Protein AF-A0A3E0Q6S5-F1 (afdb_monomer_lite)

pLDDT: mean 83.07, std 17.14, range [36.31, 98.12]

Radius of gyration: 43.9 Å; chains: 1; bounding box: 78×70×141 Å

Sequence (386 aa):
MRSSSQRLSLLLIVQWGSLAASDLSAQVVVTGRGYRYPYRVHWGVYDPYYAVTSRVYAQAELIRAQGDAAVDFAYARNLNAEAYSRELDNWVKEVRARWEREATGELGQMELNRIRQIRRLEFLNDRKWQNSRTWNRLKNHPELSDASIETGDALNFLLDRLGASALPYEFDPATSRFSTDVIAQLQLDDETLSHVTLEQGSYAFPANQEMQGEEVLWPYLLRWDEFEPERRKYEAARKAVVDESEASGQASVESIQQLQESLDELTNRFHRSRRVQDWLREHLRFSQYRANDRFLWNLNREIAQLEKTGDIRPFQGRGGYNPTTDGDHVLSLLCFMNRNGIKFAPPQPGSEFAYHRLFTQMRAIYLTVADYDESIQPEDLTELVE

Foldseek 3Di:
DDDDDDDDDDDPPPPPPPPPPDDPPPPPPPPPPPPPDPPDPDPPDPPVVVVVVVVVVVVVVVVVVVVVVVVVVVVVVVVVVVVVVVVVVVVVVVVVVVVVVVVVVVVVVVVVVLVVVLVVLVVLLVQLVVLLVLLCCCQPPVVVCLVCLLQQVLVQSLLVQCLVLDLPPCPPPVRHPDDPVLQVLQFDDLVLQQFFWKDDAHDIDGSNDKFDDLDLPQQDVCPDPQNVVLVVQLVVLLVQQVVCCVVPVFGDPVSLVSNLVSLVVSLVSLVPDPVNVVCCVVVVCVVSVVLNNLLSVSSNVVSVVCVVPRDCPLSPDRSMRDCVQQVRGLSSVSSNCSNSVMGTGNTDPPSSVSSVSSSVSSSVVCVVRVVVRVSSVSDPCVVVSD

Structure (mmCIF, N/CA/C/O backbone):
data_AF-A0A3E0Q6S5-F1
#
_entry.id   AF-A0A3E0Q6S5-F1
#
loop_
_atom_site.group_PDB
_atom_site.id
_atom_site.type_symbol
_atom_site.label_atom_id
_atom_site.label_alt_id
_atom_site.label_comp_id
_atom_site.label_asym_id
_atom_site.label_entity_id
_atom_site.label_seq_id
_atom_site.pdbx_PDB_ins_code
_atom_site.Cartn_x
_atom_site.Cartn_y
_atom_site.Cartn_z
_atom_site.occupancy
_atom_site.B_iso_or_equiv
_atom_site.auth_seq_id
_atom_site.auth_comp_id
_atom_site.auth_asym_id
_atom_site.auth_atom_id
_atom_site.pdbx_PDB_model_num
ATOM 1 N N . MET A 1 1 ? 6.927 47.839 -9.483 1.00 42.91 1 MET A N 1
ATOM 2 C CA . MET A 1 1 ? 8.235 47.461 -10.061 1.00 42.91 1 MET A CA 1
ATOM 3 C C . MET A 1 1 ? 8.080 46.103 -10.717 1.00 42.91 1 MET A C 1
ATOM 5 O O . MET A 1 1 ? 7.653 45.163 -10.066 1.00 42.91 1 MET A O 1
ATOM 9 N N . ARG A 1 2 ? 8.281 46.069 -12.036 1.00 38.75 2 ARG A N 1
ATOM 10 C CA . ARG A 1 2 ? 8.116 44.903 -12.910 1.00 38.75 2 ARG A CA 1
ATOM 11 C C . ARG A 1 2 ? 9.372 44.032 -12.803 1.00 38.75 2 ARG A C 1
ATOM 13 O O . ARG A 1 2 ? 10.459 44.567 -12.981 1.00 38.75 2 ARG A O 1
ATOM 20 N N . SER A 1 3 ? 9.227 42.732 -12.549 1.00 37.59 3 SER A N 1
ATOM 21 C CA . SER A 1 3 ? 10.307 41.753 -12.718 1.00 37.59 3 SER A CA 1
ATOM 22 C C . SER A 1 3 ? 9.870 40.740 -13.768 1.00 37.59 3 SER A C 1
ATOM 24 O O . SER A 1 3 ? 8.958 39.940 -13.571 1.00 37.59 3 SER A O 1
ATOM 26 N N . SER A 1 4 ? 10.464 40.902 -14.942 1.00 36.31 4 SER A N 1
ATOM 27 C CA . SER A 1 4 ? 10.264 40.140 -16.161 1.00 36.31 4 SER A CA 1
ATOM 28 C C . SER A 1 4 ? 11.063 38.839 -16.113 1.00 36.31 4 SER A C 1
ATOM 30 O O . SER A 1 4 ? 12.291 38.859 -16.147 1.00 36.31 4 SER A O 1
ATOM 32 N N . SER A 1 5 ? 10.352 37.715 -16.099 1.00 41.22 5 SER A N 1
ATOM 33 C CA . SER A 1 5 ? 10.882 36.375 -16.357 1.00 41.22 5 SER A CA 1
ATOM 34 C C . SER A 1 5 ? 11.357 36.277 -17.815 1.00 41.22 5 SER A C 1
ATOM 36 O O . SER A 1 5 ? 10.542 36.132 -18.730 1.00 41.22 5 SER A O 1
ATOM 38 N N . GLN A 1 6 ? 12.670 36.340 -18.039 1.00 46.28 6 GLN A N 1
ATOM 39 C CA . GLN A 1 6 ? 13.285 36.013 -19.324 1.00 46.28 6 GLN A CA 1
ATOM 40 C C . GLN A 1 6 ? 13.301 34.491 -19.515 1.00 46.28 6 GLN A C 1
ATOM 42 O O . GLN A 1 6 ? 14.039 33.765 -18.853 1.00 46.28 6 GLN A O 1
ATOM 47 N N . ARG A 1 7 ? 12.459 34.011 -20.434 1.00 40.00 7 ARG A N 1
ATOM 48 C CA . ARG A 1 7 ? 12.493 32.643 -20.958 1.00 40.00 7 ARG A CA 1
ATOM 49 C C . ARG A 1 7 ? 13.606 32.552 -22.004 1.00 40.00 7 ARG A C 1
ATOM 51 O O . ARG A 1 7 ? 13.490 33.136 -23.080 1.00 40.00 7 ARG A O 1
ATOM 58 N N . LEU A 1 8 ? 14.667 31.814 -21.686 1.00 40.78 8 LEU A N 1
ATOM 59 C CA . LEU A 1 8 ? 15.686 31.394 -22.647 1.00 40.78 8 LEU A CA 1
ATOM 60 C C . LEU A 1 8 ? 15.045 30.430 -23.651 1.00 40.78 8 LEU A C 1
ATOM 62 O O . LEU A 1 8 ? 14.758 29.276 -23.345 1.00 40.78 8 LEU A O 1
ATOM 66 N N . SER A 1 9 ? 14.773 30.952 -24.843 1.00 39.06 9 SER A N 1
ATOM 67 C CA . SER A 1 9 ? 14.315 30.184 -25.996 1.00 39.06 9 SER A CA 1
ATOM 68 C C . SER A 1 9 ? 15.538 29.545 -26.651 1.00 39.06 9 SER A C 1
ATOM 70 O O . SER A 1 9 ? 16.376 30.240 -27.222 1.00 39.06 9 SER A O 1
ATOM 72 N N . LEU A 1 10 ? 15.658 28.224 -26.524 1.00 38.88 10 LEU A N 1
ATOM 73 C CA . LEU A 1 10 ? 16.647 27.410 -27.225 1.00 38.88 10 LEU A CA 1
ATOM 74 C C . LEU A 1 10 ? 16.288 27.386 -28.717 1.00 38.88 10 LEU A C 1
ATOM 76 O O . LEU A 1 10 ? 15.367 26.698 -29.151 1.00 38.88 10 LEU A O 1
ATOM 80 N N . LEU A 1 11 ? 17.001 28.209 -29.483 1.00 38.47 11 LEU A N 1
ATOM 81 C CA . LEU A 1 11 ? 16.945 28.282 -30.938 1.00 38.47 11 LEU A CA 1
ATOM 82 C C . LEU A 1 11 ? 17.673 27.059 -31.510 1.00 38.47 11 LEU A C 1
ATOM 84 O O . LEU A 1 11 ? 18.899 27.014 -31.583 1.00 38.47 11 LEU A O 1
ATOM 88 N N . LEU A 1 12 ? 16.896 26.045 -31.881 1.00 37.88 12 LEU A N 1
ATOM 89 C CA . LEU A 1 12 ? 17.355 24.876 -32.620 1.00 37.88 12 LEU A CA 1
ATOM 90 C C . LEU A 1 12 ? 17.516 25.298 -34.088 1.00 37.88 12 LEU A C 1
ATOM 92 O O . LEU A 1 12 ? 16.555 25.343 -34.854 1.00 37.88 12 LEU A O 1
ATOM 96 N N . ILE A 1 13 ? 18.737 25.686 -34.461 1.00 41.78 13 ILE A N 1
ATOM 97 C CA . ILE A 1 13 ? 19.116 25.922 -35.855 1.00 41.78 13 ILE A CA 1
ATOM 98 C C . ILE A 1 13 ? 19.178 24.549 -36.530 1.00 41.78 13 ILE A C 1
ATOM 100 O O . ILE A 1 13 ? 20.175 23.837 -36.455 1.00 41.78 13 ILE A O 1
ATOM 104 N N . VAL A 1 14 ? 18.073 24.160 -37.166 1.00 42.97 14 VAL A N 1
ATOM 105 C CA . VAL A 1 14 ? 18.044 23.052 -38.121 1.00 42.97 14 VAL A CA 1
ATOM 106 C C . VAL A 1 14 ? 18.715 23.565 -39.388 1.00 42.97 14 VAL A C 1
ATOM 108 O O . VAL A 1 14 ? 18.117 24.278 -40.192 1.00 42.97 14 VAL A O 1
ATOM 111 N N . GLN A 1 15 ? 19.998 23.254 -39.525 1.00 39.62 15 GLN A N 1
ATOM 112 C CA . GLN A 1 15 ? 20.776 23.539 -40.718 1.00 39.62 15 GLN A CA 1
ATOM 113 C C . GLN A 1 15 ? 20.300 22.584 -41.821 1.00 39.62 15 GLN A C 1
ATOM 115 O O . GLN A 1 15 ? 20.662 21.410 -41.855 1.00 39.62 15 GLN A O 1
ATOM 120 N N . TRP A 1 16 ? 19.417 23.083 -42.688 1.00 41.28 16 TRP A N 1
ATOM 121 C CA . TRP A 1 16 ? 19.019 22.405 -43.915 1.00 41.28 16 TRP A CA 1
ATOM 122 C C . TRP A 1 16 ? 20.249 22.313 -44.814 1.00 41.28 16 TRP A C 1
ATOM 124 O O . TRP A 1 16 ? 20.640 23.283 -45.462 1.00 41.28 16 TRP A O 1
ATOM 134 N N . GLY A 1 17 ? 20.886 21.143 -44.808 1.00 41.56 17 GLY A N 1
ATOM 135 C CA . GLY A 1 17 ? 21.873 20.771 -45.805 1.00 41.56 17 GLY A CA 1
ATOM 136 C C . GLY A 1 17 ? 21.197 20.792 -47.165 1.00 41.56 17 GLY A C 1
ATOM 137 O O . GLY A 1 17 ? 20.373 19.936 -47.481 1.00 41.56 17 GLY A O 1
ATOM 138 N N . SER A 1 18 ? 21.532 21.808 -47.952 1.00 44.00 18 SER A N 1
ATOM 139 C CA . SER A 1 18 ? 21.267 21.870 -49.378 1.00 44.00 18 SER A CA 1
ATOM 140 C C . SER A 1 18 ? 21.830 20.610 -50.019 1.00 44.00 18 SER A C 1
ATOM 142 O O . SER A 1 18 ? 23.047 20.459 -50.139 1.00 44.00 18 SER A O 1
ATOM 144 N N . LEU A 1 19 ? 20.929 19.714 -50.415 1.00 44.50 19 LEU A N 1
ATOM 145 C CA . LEU A 1 19 ? 21.166 18.672 -51.398 1.00 44.50 19 LEU A CA 1
ATOM 146 C C . LEU A 1 19 ? 21.726 19.349 -52.651 1.00 44.50 19 LEU A C 1
ATOM 148 O O . LEU A 1 19 ? 20.987 19.960 -53.421 1.00 44.50 19 LEU A O 1
ATOM 152 N N . ALA A 1 20 ? 23.048 19.285 -52.809 1.00 44.84 20 ALA A N 1
ATOM 153 C CA . ALA A 1 20 ? 23.717 19.594 -54.057 1.00 44.84 20 ALA A CA 1
ATOM 154 C C . ALA A 1 20 ? 23.231 18.568 -55.082 1.00 44.84 20 ALA A C 1
ATOM 156 O O . ALA A 1 20 ? 23.692 17.427 -55.137 1.00 44.84 20 ALA A O 1
ATOM 157 N N . ALA A 1 21 ? 22.215 18.981 -55.831 1.00 43.56 21 ALA A N 1
ATOM 158 C CA . ALA A 1 21 ? 21.774 18.325 -57.034 1.00 43.56 21 ALA A CA 1
ATOM 159 C C . ALA A 1 21 ? 22.972 18.229 -57.985 1.00 43.56 21 ALA A C 1
ATOM 161 O O . ALA A 1 21 ? 23.545 19.237 -58.387 1.00 43.56 21 ALA A O 1
ATOM 162 N N . SER A 1 22 ? 23.368 16.987 -58.254 1.00 52.28 22 SER A N 1
ATOM 163 C CA . SER A 1 22 ? 23.694 16.490 -59.589 1.00 52.28 22 SER A CA 1
ATOM 164 C C . SER A 1 22 ? 24.249 17.528 -60.568 1.00 52.28 22 SER A C 1
ATOM 166 O O . SER A 1 22 ? 23.509 18.053 -61.390 1.00 52.28 22 SER A O 1
ATOM 168 N N . ASP A 1 23 ? 25.558 17.739 -60.534 1.00 48.75 23 ASP A N 1
ATOM 169 C CA . ASP A 1 23 ? 26.299 18.217 -61.703 1.00 48.75 23 ASP A CA 1
ATOM 170 C C . ASP A 1 23 ? 27.683 17.558 -61.724 1.00 48.75 23 ASP A C 1
ATOM 172 O O . ASP A 1 23 ? 28.737 18.181 -61.796 1.00 48.75 23 ASP A O 1
ATOM 176 N N . LEU A 1 24 ? 27.683 16.223 -61.670 1.00 47.09 24 LEU A N 1
ATOM 177 C CA . LEU A 1 24 ? 28.746 15.470 -62.322 1.00 47.09 24 LEU A CA 1
ATOM 178 C C . LEU A 1 24 ? 28.344 15.350 -63.785 1.00 47.09 24 LEU A C 1
ATOM 180 O O . LEU A 1 24 ? 27.835 14.328 -64.245 1.00 47.09 24 LEU A O 1
ATOM 184 N N . SER A 1 25 ? 28.592 16.439 -64.510 1.00 48.09 25 SER A N 1
ATOM 185 C CA . SER A 1 25 ? 28.864 16.402 -65.934 1.00 48.09 25 SER A CA 1
ATOM 186 C C . SER A 1 25 ? 30.039 15.447 -66.141 1.00 48.09 25 SER A C 1
ATOM 188 O O . SER A 1 25 ? 31.202 15.853 -66.197 1.00 48.09 25 SER A O 1
ATOM 190 N N . ALA A 1 26 ? 29.745 14.151 -66.220 1.00 45.78 26 ALA A N 1
ATOM 191 C CA . ALA A 1 26 ? 30.606 13.216 -66.902 1.00 45.78 26 ALA A CA 1
ATOM 192 C C . ALA A 1 26 ? 30.655 13.719 -68.345 1.00 45.78 26 ALA A C 1
ATOM 194 O O . ALA A 1 26 ? 29.805 13.393 -69.173 1.00 45.78 26 ALA A O 1
ATOM 195 N N . GLN A 1 27 ? 31.636 14.579 -68.630 1.00 46.56 27 GLN A N 1
ATOM 196 C CA . GLN A 1 27 ? 32.188 14.707 -69.961 1.00 46.56 27 GLN A CA 1
ATOM 197 C C . GLN A 1 27 ? 32.680 13.310 -70.320 1.00 46.56 27 GLN A C 1
ATOM 199 O O . GLN A 1 27 ? 33.842 12.957 -70.123 1.00 46.56 27 GLN A O 1
ATOM 204 N N . VAL A 1 28 ? 31.768 12.486 -70.833 1.00 44.56 28 VAL A N 1
ATOM 205 C CA . VAL A 1 28 ? 32.128 11.377 -71.691 1.00 44.56 28 VAL A CA 1
ATOM 206 C C . VAL A 1 28 ? 32.700 12.061 -72.920 1.00 44.56 28 VAL A C 1
ATOM 208 O O . VAL A 1 28 ? 32.007 12.350 -73.894 1.00 44.56 28 VAL A O 1
ATOM 211 N N . VAL A 1 29 ? 33.988 12.386 -72.844 1.00 46.16 29 VAL A N 1
ATOM 212 C CA . VAL A 1 29 ? 34.806 12.610 -74.018 1.00 46.16 29 VAL A CA 1
ATOM 213 C C . VAL A 1 29 ? 34.870 11.245 -74.693 1.00 46.16 29 VAL A C 1
ATOM 215 O O . VAL A 1 29 ? 35.836 10.496 -74.560 1.00 46.16 29 VAL A O 1
ATOM 218 N N . VAL A 1 30 ? 33.808 10.907 -75.427 1.00 47.94 30 VAL A N 1
ATOM 219 C CA . VAL A 1 30 ? 33.926 10.023 -76.572 1.00 47.94 30 VAL A CA 1
ATOM 220 C C . VAL A 1 30 ? 34.827 10.802 -77.519 1.00 47.94 30 VAL A C 1
ATOM 222 O O . VAL A 1 30 ? 34.366 11.553 -78.377 1.00 47.94 30 VAL A O 1
ATOM 225 N N . THR A 1 31 ? 36.143 10.671 -77.342 1.00 46.16 31 THR A N 1
ATOM 226 C CA . THR A 1 31 ? 37.057 10.874 -78.455 1.00 46.16 31 THR A CA 1
ATOM 227 C C . THR A 1 31 ? 36.723 9.755 -79.426 1.00 46.16 31 THR A C 1
ATOM 229 O O . THR A 1 31 ? 37.322 8.683 -79.436 1.00 46.16 31 THR A O 1
ATOM 232 N N . GLY A 1 32 ? 35.688 9.995 -80.231 1.00 45.25 32 GLY A N 1
ATOM 233 C CA . GLY A 1 32 ? 35.483 9.291 -81.470 1.00 45.25 32 GLY A CA 1
ATOM 234 C C . GLY A 1 32 ? 36.734 9.558 -82.281 1.00 45.25 32 GLY A C 1
ATOM 235 O O . GLY A 1 32 ? 36.830 10.567 -82.979 1.00 45.25 32 GLY A O 1
ATOM 236 N N . ARG A 1 33 ? 37.730 8.675 -82.156 1.00 45.62 33 ARG A N 1
ATOM 237 C CA . ARG A 1 33 ? 38.718 8.484 -83.204 1.00 45.62 33 ARG A CA 1
ATOM 238 C C . ARG A 1 33 ? 37.893 8.118 -84.421 1.00 45.62 33 ARG A C 1
ATOM 240 O O . ARG A 1 33 ? 37.465 6.978 -84.575 1.00 45.62 33 ARG A O 1
ATOM 247 N N . GLY A 1 34 ? 37.600 9.130 -85.231 1.00 46.81 34 GLY A N 1
ATOM 248 C CA . GLY A 1 34 ? 37.058 8.955 -86.557 1.00 46.81 34 GLY A CA 1
ATOM 249 C C . GLY A 1 34 ? 38.037 8.072 -87.304 1.00 46.81 34 GLY A C 1
ATOM 250 O O . GLY A 1 34 ? 39.054 8.549 -87.806 1.00 46.81 34 GLY A O 1
ATOM 251 N N . TYR A 1 35 ? 37.740 6.777 -87.346 1.00 44.41 35 TYR A N 1
ATOM 252 C CA . TYR A 1 35 ? 38.311 5.884 -88.328 1.00 44.41 35 TYR A CA 1
ATOM 253 C C . TYR A 1 35 ? 37.809 6.392 -89.677 1.00 44.41 35 TYR A C 1
ATOM 255 O O . TYR A 1 35 ? 36.726 6.050 -90.148 1.00 44.41 35 TYR A O 1
ATOM 263 N N . ARG A 1 36 ? 38.584 7.303 -90.272 1.00 44.06 36 ARG A N 1
ATOM 264 C CA . ARG A 1 36 ? 38.512 7.592 -91.697 1.00 44.06 36 ARG A CA 1
ATOM 265 C C . ARG A 1 36 ? 38.810 6.276 -92.399 1.00 44.06 36 ARG A C 1
ATOM 267 O O . ARG A 1 36 ? 39.965 5.876 -92.492 1.00 44.06 36 ARG A O 1
ATOM 274 N N . TYR A 1 37 ? 37.763 5.612 -92.870 1.00 47.12 37 TYR A N 1
ATOM 275 C CA . TYR A 1 37 ? 37.894 4.564 -93.867 1.00 47.12 37 TYR A CA 1
ATOM 276 C C . TYR A 1 37 ? 38.635 5.157 -95.072 1.00 47.12 37 TYR A C 1
ATOM 278 O O . TYR A 1 37 ? 38.152 6.141 -95.644 1.00 47.12 37 TYR A O 1
ATOM 286 N N . PRO A 1 38 ? 39.800 4.622 -95.474 1.00 48.97 38 PRO A N 1
ATOM 287 C CA . PRO A 1 38 ? 40.385 5.004 -96.742 1.00 48.97 38 PRO A CA 1
ATOM 288 C C . PRO A 1 38 ? 39.475 4.487 -97.859 1.00 48.97 38 PRO A C 1
ATOM 290 O O . PRO A 1 38 ? 39.403 3.298 -98.163 1.00 48.97 38 PRO A O 1
ATOM 293 N N . TYR A 1 39 ? 38.752 5.422 -98.466 1.00 55.03 39 TYR A N 1
ATOM 294 C CA . TYR A 1 39 ? 38.027 5.220 -99.707 1.00 55.03 39 TYR A CA 1
ATOM 295 C C . TYR A 1 39 ? 39.054 5.115 -100.836 1.00 55.03 39 TYR A C 1
ATOM 297 O O . TYR A 1 39 ? 39.559 6.126 -101.320 1.00 55.03 39 TYR A O 1
ATOM 305 N N . ARG A 1 40 ? 39.403 3.876 -101.191 1.00 47.47 40 ARG A N 1
ATOM 306 C CA . ARG A 1 40 ? 39.748 3.388 -102.538 1.00 47.47 40 ARG A CA 1
ATOM 307 C C . ARG A 1 40 ? 40.184 1.933 -102.397 1.00 47.47 40 ARG A C 1
ATOM 309 O O . ARG A 1 40 ? 41.355 1.638 -102.181 1.00 47.47 40 ARG A O 1
ATOM 316 N N . VAL A 1 41 ? 39.231 1.018 -102.557 1.00 48.69 41 VAL A N 1
ATOM 317 C CA . VAL A 1 41 ? 39.551 -0.366 -102.917 1.00 48.69 41 VAL A CA 1
ATOM 318 C C . VAL A 1 41 ? 40.055 -0.317 -104.358 1.00 48.69 41 VAL A C 1
ATOM 320 O O . VAL A 1 41 ? 39.281 -0.360 -105.313 1.00 48.69 41 VAL A O 1
ATOM 323 N N . HIS A 1 42 ? 41.360 -0.119 -104.529 1.00 45.72 42 HIS A N 1
ATOM 324 C CA . HIS A 1 42 ? 42.003 -0.485 -105.779 1.00 45.72 42 HIS A CA 1
ATOM 325 C C . HIS A 1 42 ? 41.993 -2.011 -105.844 1.00 45.72 42 HIS A C 1
ATOM 327 O O . HIS A 1 42 ? 42.619 -2.670 -105.021 1.00 45.72 42 HIS A O 1
ATOM 333 N N . TRP A 1 43 ? 41.307 -2.567 -106.844 1.00 45.38 43 TRP A N 1
ATOM 334 C CA . TRP A 1 43 ? 41.436 -3.965 -107.273 1.00 45.38 43 TRP A CA 1
ATOM 335 C C . TRP A 1 43 ? 42.806 -4.204 -107.936 1.00 45.38 43 TRP A C 1
ATOM 337 O O . TRP A 1 43 ? 42.912 -4.762 -109.026 1.00 45.38 43 TRP A O 1
ATOM 347 N N . GLY A 1 44 ? 43.867 -3.695 -107.309 1.00 47.75 44 GLY A N 1
ATOM 348 C CA . GLY A 1 44 ? 45.237 -3.846 -107.753 1.00 47.75 44 GLY A CA 1
ATOM 349 C C . GLY A 1 44 ? 45.723 -5.228 -107.364 1.00 47.75 44 GLY A C 1
ATOM 350 O O . GLY A 1 44 ? 46.180 -5.412 -106.248 1.00 47.75 44 GLY A O 1
ATOM 351 N N . VAL A 1 45 ? 45.617 -6.154 -108.317 1.00 52.75 45 VAL A N 1
ATOM 352 C CA . VAL A 1 45 ? 46.343 -7.428 -108.371 1.00 52.75 45 VAL A CA 1
ATOM 353 C C . VAL A 1 45 ? 46.019 -8.371 -107.205 1.00 52.75 45 VAL A C 1
ATOM 355 O O . VAL A 1 45 ? 46.583 -8.291 -106.120 1.00 52.75 45 VAL A O 1
ATOM 358 N N . TYR A 1 46 ? 45.126 -9.329 -107.466 1.00 53.09 46 TYR A N 1
ATOM 359 C CA . TYR A 1 46 ? 45.036 -10.573 -106.698 1.00 53.09 46 TYR A CA 1
ATOM 360 C C . TYR A 1 46 ? 46.372 -11.326 -106.831 1.00 53.09 46 TYR A C 1
ATOM 362 O O . TYR A 1 46 ? 46.515 -12.210 -107.672 1.00 53.09 46 TYR A O 1
ATOM 370 N N . ASP A 1 47 ? 47.369 -10.944 -106.035 1.00 60.03 47 ASP A N 1
ATOM 371 C CA . ASP A 1 47 ? 48.520 -11.795 -105.775 1.00 60.03 47 ASP A CA 1
ATOM 372 C C . ASP A 1 47 ? 48.106 -12.782 -104.671 1.00 60.03 47 ASP A C 1
ATOM 374 O O . ASP A 1 47 ? 47.879 -12.368 -103.524 1.00 60.03 47 ASP A O 1
ATOM 378 N N . PRO A 1 48 ? 47.949 -14.081 -104.985 1.00 72.19 48 PRO A N 1
ATOM 379 C CA . PRO A 1 48 ? 47.577 -15.085 -103.996 1.00 72.19 48 PRO A CA 1
ATOM 380 C C . PRO A 1 48 ? 48.529 -15.104 -102.789 1.00 72.19 48 PRO A C 1
ATOM 382 O O . PRO A 1 48 ? 48.097 -15.450 -101.690 1.00 72.19 48 PRO A O 1
ATOM 385 N N . TYR A 1 49 ? 49.784 -14.666 -102.943 1.00 76.50 49 TYR A N 1
ATOM 386 C CA . TYR A 1 49 ? 50.742 -14.561 -101.842 1.00 76.50 49 TYR A CA 1
ATOM 387 C C . TYR A 1 49 ? 50.348 -13.497 -100.799 1.00 76.50 49 TYR A C 1
ATOM 389 O O . TYR A 1 49 ? 50.373 -13.759 -99.592 1.00 76.50 49 TYR A O 1
ATOM 397 N N . TYR A 1 50 ? 49.910 -12.314 -101.238 1.00 79.19 50 TYR A N 1
ATOM 398 C CA . TYR A 1 50 ? 49.450 -11.251 -100.337 1.00 79.19 50 TYR A CA 1
ATOM 399 C C . TYR A 1 50 ? 48.157 -11.631 -99.609 1.00 79.19 50 TYR A C 1
ATOM 401 O O . TYR A 1 50 ? 48.036 -11.383 -98.413 1.00 79.19 50 TYR A O 1
ATOM 409 N N . ALA A 1 51 ? 47.221 -12.296 -100.293 1.00 79.44 51 ALA A N 1
ATOM 410 C CA . ALA A 1 51 ? 45.976 -12.761 -99.678 1.00 79.44 51 ALA A CA 1
ATOM 411 C C . ALA A 1 51 ? 46.215 -13.842 -98.604 1.00 79.44 51 ALA A C 1
ATOM 413 O O . ALA A 1 51 ? 45.550 -13.859 -97.564 1.00 79.44 51 ALA A O 1
ATOM 414 N N . VAL A 1 52 ? 47.177 -14.743 -98.834 1.00 82.06 52 VAL A N 1
ATOM 415 C CA . VAL A 1 52 ? 47.567 -15.764 -97.850 1.00 82.06 52 VAL A CA 1
ATOM 416 C C . VAL A 1 52 ? 48.278 -15.126 -96.657 1.00 82.06 52 VAL A C 1
ATOM 418 O O . VAL A 1 52 ? 47.919 -15.416 -95.517 1.00 82.06 52 VAL A O 1
ATOM 421 N N . THR A 1 53 ? 49.233 -14.222 -96.884 1.00 85.62 53 THR A N 1
ATOM 422 C CA . THR A 1 53 ? 49.959 -13.551 -95.791 1.00 85.62 53 THR A CA 1
ATOM 423 C C . THR A 1 53 ? 49.046 -12.650 -94.958 1.00 85.62 53 THR A C 1
ATOM 425 O O . THR A 1 53 ? 49.077 -12.738 -93.731 1.00 85.62 53 THR A O 1
ATOM 428 N N . SER A 1 54 ? 48.155 -11.865 -95.577 1.00 83.50 54 SER A N 1
ATOM 429 C CA . SER A 1 54 ? 47.167 -11.051 -94.853 1.00 83.50 54 SER A CA 1
ATOM 430 C C . SER A 1 54 ? 46.218 -11.908 -94.017 1.00 83.50 54 SER A C 1
ATOM 432 O O . SER A 1 54 ? 45.868 -11.528 -92.902 1.00 83.50 54 SER A O 1
ATOM 434 N N . ARG A 1 55 ? 45.828 -13.088 -94.521 1.00 86.56 55 ARG A N 1
ATOM 435 C CA . ARG A 1 55 ? 45.017 -14.048 -93.764 1.00 86.56 55 ARG A CA 1
ATOM 436 C C . ARG A 1 55 ? 45.771 -14.592 -92.551 1.00 86.56 55 ARG A C 1
ATOM 438 O O . ARG A 1 55 ? 45.175 -14.667 -91.481 1.00 86.56 55 ARG A O 1
ATOM 445 N N . VAL A 1 56 ? 47.050 -14.946 -92.696 1.00 88.12 56 VAL A N 1
ATOM 446 C CA . VAL A 1 56 ? 47.885 -15.422 -91.578 1.00 88.12 56 VAL A CA 1
ATOM 447 C C . VAL A 1 56 ? 48.052 -14.331 -90.516 1.00 88.12 56 VAL A C 1
ATOM 449 O O . VAL A 1 56 ? 47.869 -14.615 -89.335 1.00 88.12 56 VAL A O 1
ATOM 452 N N . TYR A 1 57 ? 48.316 -13.082 -90.914 1.00 93.06 57 TYR A N 1
ATOM 453 C CA . TYR A 1 57 ? 48.392 -11.956 -89.975 1.00 93.06 57 TYR A CA 1
ATOM 454 C C . TYR A 1 57 ? 47.065 -11.707 -89.259 1.00 93.06 57 TYR A C 1
ATOM 456 O O . TYR A 1 57 ? 47.057 -11.599 -88.037 1.00 93.06 57 TYR A O 1
ATOM 464 N N . ALA A 1 58 ? 45.947 -11.694 -89.989 1.00 91.12 58 ALA A N 1
ATOM 465 C CA . ALA A 1 58 ? 44.625 -11.523 -89.392 1.00 91.12 58 ALA A CA 1
ATOM 466 C C . ALA A 1 58 ? 44.283 -12.655 -88.406 1.00 91.12 58 ALA A C 1
ATOM 468 O O . ALA A 1 58 ? 43.707 -12.405 -87.350 1.00 91.12 58 ALA A O 1
ATOM 469 N N . GLN A 1 59 ? 44.663 -13.901 -88.712 1.00 94.56 59 GLN A N 1
ATOM 470 C CA . GLN A 1 59 ? 44.495 -15.032 -87.793 1.00 94.56 59 GLN A CA 1
ATOM 471 C C . GLN A 1 59 ? 45.385 -14.904 -86.551 1.00 94.56 59 GLN A C 1
ATOM 473 O O . GLN A 1 59 ? 44.914 -15.154 -85.443 1.00 94.56 59 GLN A O 1
ATOM 478 N N . ALA A 1 60 ? 46.643 -14.490 -86.712 1.00 93.81 60 ALA A N 1
ATOM 479 C CA . ALA A 1 60 ? 47.553 -14.260 -85.592 1.00 93.81 60 ALA A CA 1
ATOM 480 C C . ALA A 1 60 ? 47.072 -13.113 -84.685 1.00 93.81 60 ALA A C 1
ATOM 482 O O . ALA A 1 60 ? 47.117 -13.237 -83.461 1.00 93.81 60 ALA A O 1
ATOM 483 N N . GLU A 1 61 ? 46.566 -12.024 -85.269 1.00 93.25 61 GLU A N 1
ATOM 484 C CA . GLU A 1 61 ? 45.993 -10.891 -84.537 1.00 93.25 61 GLU A CA 1
ATOM 485 C C . GLU A 1 61 ? 44.707 -11.284 -83.803 1.00 93.25 61 GLU A C 1
ATOM 487 O O . GLU A 1 61 ? 44.547 -10.933 -82.638 1.00 93.25 61 GLU A O 1
ATOM 492 N N . LEU A 1 62 ? 43.840 -12.092 -84.426 1.00 94.38 62 LEU A N 1
ATOM 493 C CA . LEU A 1 62 ? 42.652 -12.640 -83.769 1.00 94.38 62 LEU A CA 1
ATOM 494 C C . LEU A 1 62 ? 43.021 -13.500 -82.551 1.00 94.38 62 LEU A C 1
ATOM 496 O O . LEU A 1 62 ? 42.426 -13.328 -81.491 1.00 94.38 62 LEU A O 1
ATOM 500 N N .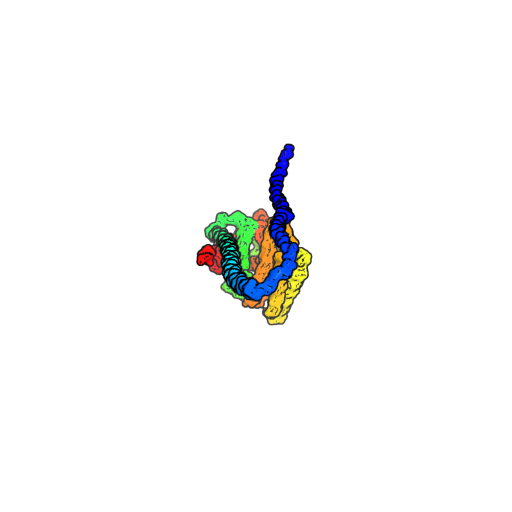 ILE A 1 63 ? 44.004 -14.401 -82.682 1.00 94.44 63 ILE A N 1
ATOM 501 C CA . ILE A 1 63 ? 44.470 -15.248 -81.569 1.00 94.44 63 ILE A CA 1
ATOM 502 C C . ILE A 1 63 ? 45.059 -14.384 -80.449 1.00 94.44 63 ILE A C 1
ATOM 504 O O . ILE A 1 63 ? 44.761 -14.614 -79.277 1.00 94.44 63 ILE A O 1
ATOM 508 N N . ARG A 1 64 ? 45.859 -13.365 -80.791 1.00 94.12 64 ARG A N 1
ATOM 509 C CA . ARG A 1 64 ? 46.411 -12.426 -79.808 1.00 94.12 64 ARG A CA 1
ATOM 510 C C . ARG A 1 64 ? 45.308 -11.655 -79.086 1.00 94.12 64 ARG A C 1
ATOM 512 O O . ARG A 1 64 ? 45.308 -11.633 -77.864 1.00 94.12 64 ARG A O 1
ATOM 519 N N . ALA A 1 65 ? 44.346 -11.101 -79.821 1.00 94.12 65 ALA A N 1
ATOM 520 C CA . ALA A 1 65 ? 43.215 -10.376 -79.249 1.00 94.12 65 ALA A CA 1
ATOM 521 C C . ALA A 1 65 ? 42.349 -11.270 -78.345 1.00 94.12 65 ALA A C 1
ATOM 523 O O . ALA A 1 65 ? 41.875 -10.817 -77.308 1.00 94.12 65 ALA A O 1
ATOM 524 N N . GLN A 1 66 ? 42.170 -12.548 -78.698 1.00 95.88 66 GLN A N 1
ATOM 525 C CA . GLN A 1 66 ? 41.504 -13.529 -77.833 1.00 95.88 66 GLN A CA 1
ATOM 526 C C . GLN A 1 66 ? 42.305 -13.808 -76.555 1.00 95.88 66 GLN A C 1
ATOM 528 O O . GLN A 1 66 ? 41.711 -13.918 -75.483 1.00 95.88 66 GLN A O 1
ATOM 533 N N . GLY A 1 67 ? 43.633 -13.906 -76.660 1.00 96.00 67 GLY A N 1
ATOM 534 C CA . GLY A 1 67 ? 44.532 -14.047 -75.515 1.00 96.00 67 GLY A CA 1
ATOM 535 C C . GLY A 1 67 ? 44.474 -12.841 -74.575 1.00 96.00 67 GLY A C 1
ATOM 536 O O . GLY A 1 67 ? 44.245 -13.020 -73.380 1.00 96.00 67 GLY A O 1
ATOM 537 N N . ASP A 1 68 ? 44.598 -11.629 -75.119 1.00 95.44 68 ASP A N 1
ATOM 538 C CA . ASP A 1 68 ? 44.529 -10.371 -74.365 1.00 95.44 68 ASP A CA 1
ATOM 539 C C . ASP A 1 68 ? 43.157 -10.226 -73.678 1.00 95.44 68 ASP A C 1
ATOM 541 O O . ASP A 1 68 ? 43.085 -10.003 -72.470 1.00 95.44 68 ASP A O 1
ATOM 545 N N . ALA A 1 69 ? 42.059 -10.499 -74.396 1.00 94.38 69 ALA A N 1
ATOM 546 C CA . ALA A 1 69 ? 40.716 -10.490 -73.818 1.00 94.38 69 ALA A CA 1
ATOM 547 C C . ALA A 1 69 ? 40.551 -11.522 -72.688 1.00 94.38 69 ALA A C 1
ATOM 549 O O . ALA A 1 69 ? 39.912 -11.234 -71.677 1.00 94.38 69 ALA A O 1
ATOM 550 N N . ALA A 1 70 ? 41.119 -12.726 -72.822 1.00 95.12 70 ALA A N 1
ATOM 551 C CA . ALA A 1 70 ? 41.055 -13.743 -71.772 1.00 95.12 70 ALA A CA 1
ATOM 552 C C . ALA A 1 70 ? 41.790 -13.305 -70.493 1.00 95.12 70 ALA A C 1
ATOM 554 O O . ALA A 1 70 ? 41.287 -13.547 -69.391 1.00 95.12 70 ALA A O 1
ATOM 555 N N . VAL A 1 71 ? 42.940 -12.636 -70.634 1.00 96.12 71 VAL A N 1
ATOM 556 C CA . VAL A 1 71 ? 43.684 -12.045 -69.510 1.00 96.12 71 VAL A CA 1
ATOM 557 C C . VAL A 1 71 ? 42.876 -10.920 -68.865 1.00 96.12 71 VAL A C 1
ATOM 559 O O . VAL A 1 71 ? 42.712 -10.930 -67.644 1.00 96.12 71 VAL A O 1
ATOM 562 N N . ASP A 1 72 ? 42.294 -10.020 -69.659 1.00 94.38 72 ASP A N 1
ATOM 563 C CA . ASP A 1 72 ? 41.463 -8.919 -69.158 1.00 94.38 72 ASP A CA 1
ATOM 564 C C . ASP A 1 72 ? 40.227 -9.431 -68.406 1.00 94.38 72 ASP A C 1
ATOM 566 O O . ASP A 1 72 ? 39.906 -8.940 -67.323 1.00 94.38 72 ASP A O 1
ATOM 570 N N . PHE A 1 73 ? 39.555 -10.471 -68.914 1.00 95.81 73 PHE A N 1
ATOM 571 C CA . PHE A 1 73 ? 38.429 -11.094 -68.213 1.00 95.81 73 PHE A CA 1
ATOM 572 C C . PHE A 1 73 ? 38.854 -11.778 -66.911 1.00 95.81 73 PHE A C 1
ATOM 574 O O . PHE A 1 73 ? 38.119 -11.710 -65.923 1.00 95.81 73 PHE A O 1
ATOM 581 N N . ALA A 1 74 ? 40.011 -12.445 -66.882 1.00 94.44 74 ALA A N 1
ATOM 582 C CA . ALA A 1 74 ? 40.539 -13.043 -65.657 1.00 94.44 74 ALA A CA 1
ATOM 583 C C . ALA A 1 74 ? 40.895 -11.966 -64.620 1.00 94.44 74 ALA A C 1
ATOM 585 O O . ALA A 1 74 ? 40.532 -12.091 -63.450 1.00 94.44 74 ALA A O 1
ATOM 586 N N . TYR A 1 75 ? 41.528 -10.878 -65.059 1.00 95.88 75 TYR A N 1
ATOM 587 C CA . TYR A 1 75 ? 41.853 -9.734 -64.215 1.00 95.88 75 TYR A CA 1
ATOM 588 C C . TYR A 1 75 ? 40.592 -9.053 -63.662 1.00 95.88 75 TYR A C 1
ATOM 590 O O . TYR A 1 75 ? 40.487 -8.846 -62.454 1.00 95.88 75 TYR A O 1
ATOM 598 N N . ALA A 1 76 ? 39.586 -8.804 -64.507 1.00 94.50 76 ALA A N 1
ATOM 599 C CA . ALA A 1 76 ? 38.301 -8.244 -64.089 1.00 94.50 76 ALA A CA 1
ATOM 600 C C . ALA A 1 76 ? 37.566 -9.147 -63.082 1.00 94.50 76 ALA A C 1
ATOM 602 O O . ALA A 1 76 ? 36.976 -8.652 -62.123 1.00 94.50 76 ALA A O 1
ATOM 603 N N . ARG A 1 77 ? 37.626 -10.476 -63.251 1.00 94.94 77 ARG A N 1
ATOM 604 C CA . ARG A 1 77 ? 37.067 -11.428 -62.275 1.00 94.94 77 ARG A CA 1
ATOM 605 C C . ARG A 1 77 ? 37.764 -11.339 -60.923 1.00 94.94 77 ARG A C 1
ATOM 607 O O . ARG A 1 77 ? 37.072 -11.334 -59.910 1.00 94.94 77 ARG A O 1
ATOM 614 N N . ASN A 1 78 ? 39.091 -11.243 -60.907 1.00 96.81 78 ASN A N 1
ATOM 615 C CA . ASN A 1 78 ? 39.848 -11.101 -59.663 1.00 96.81 78 ASN A CA 1
ATOM 616 C C . ASN A 1 78 ? 39.527 -9.775 -58.964 1.00 96.81 78 ASN A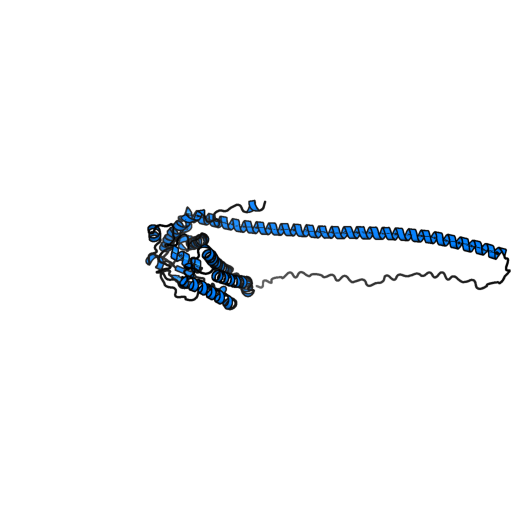 C 1
ATOM 618 O O . ASN A 1 78 ? 39.233 -9.784 -57.773 1.00 96.81 78 ASN A O 1
ATOM 622 N N . LEU A 1 79 ? 39.475 -8.663 -59.706 1.00 95.94 79 LEU A N 1
ATOM 623 C CA . LEU A 1 79 ? 39.061 -7.367 -59.156 1.00 95.94 79 LEU A CA 1
ATOM 624 C C . LEU A 1 79 ? 37.644 -7.410 -58.570 1.00 95.94 79 LEU A C 1
ATOM 626 O O . LEU A 1 79 ? 37.419 -6.895 -57.477 1.00 95.94 79 LEU A O 1
ATOM 630 N N . ASN A 1 80 ? 36.700 -8.056 -59.258 1.00 95.25 80 ASN A N 1
ATOM 631 C CA . ASN A 1 80 ? 35.337 -8.219 -58.751 1.00 95.25 80 ASN A CA 1
ATOM 632 C C . ASN A 1 80 ? 35.292 -9.097 -57.492 1.00 95.25 80 ASN A C 1
ATOM 634 O O . ASN A 1 80 ? 34.566 -8.777 -56.555 1.00 95.25 80 ASN A O 1
ATOM 638 N N . ALA A 1 81 ? 36.072 -10.181 -57.445 1.00 95.81 81 ALA A N 1
ATOM 639 C CA . ALA A 1 81 ? 36.162 -11.042 -56.268 1.00 95.81 81 ALA A CA 1
ATOM 640 C C . ALA A 1 81 ? 36.765 -10.299 -55.061 1.00 95.81 81 ALA A C 1
ATOM 642 O O . ALA A 1 81 ? 36.259 -10.427 -53.947 1.00 95.81 81 ALA A O 1
ATOM 643 N N . GLU A 1 82 ? 37.796 -9.479 -55.278 1.00 97.00 82 GLU A N 1
ATOM 644 C CA . GLU A 1 82 ? 38.382 -8.627 -54.238 1.00 97.00 82 GLU A CA 1
ATOM 645 C C . GLU A 1 82 ? 37.403 -7.556 -53.746 1.00 97.00 82 GLU A C 1
ATOM 647 O O . GLU A 1 82 ? 37.287 -7.341 -52.538 1.00 97.00 82 GLU A O 1
ATOM 652 N N . ALA A 1 83 ? 36.682 -6.895 -54.657 1.00 96.06 83 ALA A N 1
ATOM 653 C CA . ALA A 1 83 ? 35.659 -5.914 -54.302 1.00 96.06 83 ALA A CA 1
ATOM 654 C C . ALA A 1 83 ? 34.559 -6.555 -53.445 1.00 96.06 83 ALA A C 1
ATOM 656 O O . ALA A 1 83 ? 34.261 -6.057 -52.360 1.00 96.06 83 ALA A O 1
ATOM 657 N N . TYR A 1 84 ? 34.049 -7.714 -53.870 1.00 95.75 84 TYR A N 1
ATOM 658 C CA . TYR A 1 84 ? 33.042 -8.468 -53.129 1.00 95.75 84 TYR A CA 1
ATOM 659 C C . TYR A 1 84 ? 33.545 -8.923 -51.750 1.00 95.75 84 TYR A C 1
ATOM 661 O O . TYR A 1 84 ? 32.832 -8.804 -50.756 1.00 95.75 84 TYR A O 1
ATOM 669 N N . SER A 1 85 ? 34.800 -9.376 -51.647 1.00 95.94 85 SER A N 1
ATOM 670 C CA . SER A 1 85 ? 35.410 -9.717 -50.354 1.00 95.94 85 SER A CA 1
ATOM 671 C C . SER A 1 85 ? 35.439 -8.517 -49.402 1.00 95.94 85 SER A C 1
ATOM 673 O O . SER A 1 85 ? 35.128 -8.665 -48.223 1.00 95.94 85 SER A O 1
ATOM 675 N N . ARG A 1 86 ? 35.776 -7.320 -49.900 1.00 97.31 86 ARG A N 1
ATOM 676 C CA . ARG A 1 86 ? 35.791 -6.094 -49.082 1.00 97.31 86 ARG A CA 1
ATOM 677 C C . ARG A 1 86 ? 34.389 -5.656 -48.666 1.00 97.31 86 ARG A C 1
ATOM 679 O O . ARG A 1 86 ? 34.221 -5.160 -47.555 1.00 97.31 86 ARG A O 1
ATOM 686 N N . GLU A 1 87 ? 33.392 -5.830 -49.531 1.00 95.50 87 GLU A N 1
ATOM 687 C CA . GLU A 1 87 ? 31.986 -5.582 -49.191 1.00 95.50 87 GLU A CA 1
ATOM 688 C C . GLU A 1 87 ? 31.515 -6.505 -48.064 1.00 95.50 87 GLU A C 1
ATOM 690 O O . GLU A 1 87 ? 30.932 -6.025 -47.092 1.00 95.50 87 GLU A O 1
ATOM 695 N N . LEU A 1 88 ? 31.839 -7.801 -48.139 1.00 94.75 88 LEU A N 1
ATOM 696 C CA . LEU A 1 88 ? 31.540 -8.755 -47.070 1.00 94.75 88 LEU A CA 1
ATOM 697 C C . LEU A 1 88 ? 32.239 -8.383 -45.757 1.00 94.75 88 LEU A C 1
ATOM 699 O O . LEU A 1 88 ? 31.598 -8.392 -44.707 1.00 94.75 88 LEU A O 1
ATOM 703 N N . ASP A 1 89 ? 33.516 -7.997 -45.800 1.00 96.75 89 ASP A N 1
ATOM 704 C CA . ASP A 1 89 ? 34.246 -7.552 -44.607 1.00 96.75 89 ASP A CA 1
ATOM 705 C C . ASP A 1 89 ? 33.616 -6.303 -43.976 1.00 96.75 89 ASP A C 1
ATOM 707 O O . ASP A 1 89 ? 33.513 -6.205 -42.749 1.00 96.75 89 ASP A O 1
ATOM 711 N N . ASN A 1 90 ? 33.185 -5.341 -44.796 1.00 96.44 90 ASN A N 1
ATOM 712 C CA . ASN A 1 90 ? 32.489 -4.146 -44.322 1.00 96.44 90 ASN A CA 1
ATOM 713 C C . ASN A 1 90 ? 31.141 -4.507 -43.695 1.00 96.44 90 ASN A C 1
ATOM 715 O O . ASN A 1 90 ? 30.839 -4.035 -42.601 1.00 96.44 90 ASN A O 1
ATOM 719 N N . TRP A 1 91 ? 30.380 -5.404 -44.323 1.00 94.12 91 TRP A N 1
ATOM 720 C CA . TRP A 1 91 ? 29.105 -5.872 -43.792 1.00 94.12 91 TRP A CA 1
ATOM 721 C C . TRP A 1 91 ? 29.269 -6.593 -42.446 1.00 94.12 91 TRP A C 1
ATOM 723 O O . TRP A 1 91 ? 28.554 -6.299 -41.489 1.00 94.12 91 TRP A O 1
ATOM 733 N N . VAL A 1 92 ? 30.268 -7.473 -42.316 1.00 95.94 92 VAL A N 1
ATOM 734 C CA . VAL A 1 92 ? 30.586 -8.143 -41.043 1.00 95.94 92 VAL A CA 1
ATOM 735 C C . VAL A 1 92 ? 30.953 -7.125 -39.958 1.00 95.94 92 VAL A C 1
ATOM 737 O O . VAL A 1 92 ? 30.508 -7.260 -38.814 1.00 95.94 92 VAL A O 1
ATOM 740 N N . LYS A 1 93 ? 31.733 -6.089 -40.296 1.00 96.38 93 LYS A N 1
ATOM 741 C CA . LYS A 1 93 ? 32.077 -5.005 -39.359 1.00 96.38 93 LYS A CA 1
ATOM 742 C C . LYS A 1 93 ? 30.850 -4.203 -38.932 1.00 96.38 93 LYS A C 1
ATOM 744 O O . LYS A 1 93 ? 30.722 -3.905 -37.749 1.00 96.38 93 LYS A O 1
ATOM 749 N N . GLU A 1 94 ? 29.949 -3.877 -39.854 1.00 93.75 94 GLU A N 1
ATOM 750 C CA . GLU A 1 94 ? 28.707 -3.159 -39.545 1.00 93.75 94 GLU A CA 1
ATOM 751 C C . GLU A 1 94 ? 27.793 -3.968 -38.626 1.00 93.75 94 GLU A C 1
ATOM 753 O O . GLU A 1 94 ? 27.305 -3.442 -37.623 1.00 93.75 94 GLU A O 1
ATOM 758 N N . VAL A 1 95 ? 27.605 -5.257 -38.926 1.00 95.25 95 VAL A N 1
ATOM 759 C CA . VAL A 1 95 ? 26.816 -6.167 -38.089 1.00 95.25 95 VAL A CA 1
ATOM 760 C C . VAL A 1 95 ? 27.429 -6.263 -36.693 1.00 95.25 95 VAL A C 1
ATOM 762 O O . VAL A 1 95 ? 26.712 -6.103 -35.708 1.00 95.25 95 VAL A O 1
ATOM 765 N N . ARG A 1 96 ? 28.753 -6.442 -36.585 1.00 96.31 96 ARG A N 1
ATOM 766 C CA . ARG A 1 96 ? 29.447 -6.460 -35.289 1.00 96.31 96 ARG A CA 1
ATOM 767 C C . ARG A 1 96 ? 29.244 -5.154 -34.518 1.00 96.31 96 ARG A C 1
ATOM 769 O O . ARG A 1 96 ? 28.835 -5.199 -33.364 1.00 96.31 96 ARG A O 1
ATOM 776 N N . ALA A 1 97 ? 29.458 -4.008 -35.162 1.00 93.38 97 ALA A N 1
ATOM 777 C CA . ALA A 1 97 ? 29.287 -2.701 -34.532 1.00 93.38 97 ALA A CA 1
ATOM 778 C C . ALA A 1 97 ? 27.841 -2.462 -34.064 1.00 93.38 97 ALA A C 1
ATOM 780 O O . ALA A 1 97 ? 27.618 -1.815 -33.042 1.00 93.38 97 ALA A O 1
ATOM 781 N N . ARG A 1 98 ? 26.843 -2.980 -34.791 1.00 95.88 98 ARG A N 1
ATOM 782 C CA . ARG A 1 98 ? 25.441 -2.938 -34.364 1.00 95.88 98 ARG A CA 1
ATOM 783 C C . ARG A 1 98 ? 25.219 -3.758 -33.092 1.00 95.88 98 ARG A C 1
ATOM 785 O O . ARG A 1 98 ? 24.661 -3.217 -32.142 1.00 95.88 98 ARG A O 1
ATOM 792 N N . TRP A 1 99 ? 25.668 -5.013 -33.060 1.00 94.69 99 TRP A N 1
ATOM 793 C CA . TRP A 1 99 ? 25.520 -5.873 -31.880 1.00 94.69 99 TRP A CA 1
ATOM 794 C C . TRP A 1 99 ? 26.260 -5.319 -30.661 1.00 94.69 99 TRP A C 1
ATOM 796 O O . TRP A 1 99 ? 25.732 -5.366 -29.558 1.00 94.69 99 TRP A O 1
ATOM 806 N N . GLU A 1 100 ? 27.439 -4.721 -30.846 1.00 94.88 100 GLU A N 1
ATOM 807 C CA . GLU A 1 100 ? 28.167 -4.041 -29.766 1.00 94.88 100 GLU A CA 1
ATOM 808 C C . GLU A 1 100 ? 27.372 -2.851 -29.194 1.00 94.88 100 GLU A C 1
ATOM 810 O O . GLU A 1 100 ? 27.324 -2.663 -27.977 1.00 94.88 100 GLU A O 1
ATOM 815 N N . ARG A 1 101 ? 26.688 -2.065 -30.038 1.00 92.88 101 ARG A N 1
ATOM 816 C CA . ARG A 1 101 ? 25.795 -0.982 -29.577 1.00 92.88 101 ARG A CA 1
ATOM 817 C C . ARG A 1 101 ? 24.561 -1.506 -28.847 1.00 92.88 101 ARG A C 1
ATOM 819 O O . ARG A 1 101 ? 24.160 -0.916 -27.850 1.00 92.88 101 ARG A O 1
ATOM 826 N N . GLU A 1 102 ? 23.956 -2.583 -29.340 1.00 93.88 102 GLU A N 1
ATOM 827 C CA . GLU A 1 102 ? 22.804 -3.209 -28.681 1.00 93.88 102 GLU A CA 1
ATOM 828 C C . GLU A 1 102 ? 23.218 -3.774 -27.312 1.00 93.88 102 GLU A C 1
ATOM 830 O O . GLU A 1 102 ? 22.611 -3.414 -26.307 1.00 93.88 102 GLU A O 1
ATOM 835 N N . ALA A 1 103 ? 24.326 -4.518 -27.237 1.00 92.62 103 ALA A N 1
ATOM 836 C CA . ALA A 1 103 ? 24.849 -5.077 -25.990 1.00 92.62 103 ALA A CA 1
ATOM 837 C C . ALA A 1 103 ? 25.218 -3.995 -24.961 1.00 92.62 103 ALA A C 1
ATOM 839 O O . ALA A 1 103 ? 24.863 -4.098 -23.790 1.00 92.62 103 ALA A O 1
ATOM 840 N N . THR A 1 104 ? 25.896 -2.921 -25.382 1.00 92.38 104 THR A N 1
ATOM 841 C CA . THR A 1 104 ? 26.197 -1.790 -24.483 1.00 92.38 104 THR A CA 1
ATOM 842 C C . THR A 1 104 ? 24.932 -1.059 -24.024 1.00 92.38 104 THR A C 1
ATOM 844 O O . THR A 1 104 ? 24.852 -0.641 -22.868 1.00 92.38 104 THR A O 1
ATOM 847 N N . GLY A 1 105 ? 23.924 -0.938 -24.893 1.00 93.25 105 GLY A N 1
ATOM 848 C CA . GLY A 1 105 ? 22.617 -0.386 -24.544 1.00 93.25 105 GLY A CA 1
ATOM 849 C C . GLY A 1 105 ? 21.863 -1.240 -23.522 1.00 93.25 105 GLY A C 1
ATOM 850 O O . GLY A 1 105 ? 21.340 -0.700 -22.547 1.00 93.25 105 GLY A O 1
ATOM 851 N N . GLU A 1 106 ? 21.837 -2.559 -23.709 1.00 91.75 106 GLU A N 1
ATOM 852 C CA . GLU A 1 106 ? 21.224 -3.508 -22.774 1.00 91.75 106 GLU A CA 1
ATOM 853 C C . GLU A 1 106 ? 21.930 -3.501 -21.418 1.00 91.75 106 GLU A C 1
ATOM 855 O O . GLU A 1 106 ? 21.258 -3.398 -20.394 1.00 91.75 106 GLU A O 1
ATOM 860 N N . LEU A 1 107 ? 23.268 -3.511 -21.396 1.00 92.81 107 LEU A N 1
ATOM 861 C CA . LEU A 1 107 ? 24.048 -3.391 -20.159 1.00 92.81 107 LEU A CA 1
ATOM 862 C C . LEU A 1 107 ? 23.705 -2.102 -19.405 1.00 92.81 107 LEU A C 1
ATOM 864 O O . LEU A 1 107 ? 23.385 -2.154 -18.218 1.00 92.81 107 LEU A O 1
ATOM 868 N N . GLY A 1 108 ? 23.661 -0.959 -20.097 1.00 92.06 108 GLY A N 1
ATOM 869 C CA . GLY A 1 108 ? 23.259 0.308 -19.483 1.00 92.06 108 GLY A CA 1
ATOM 870 C C . GLY A 1 108 ? 21.821 0.286 -18.947 1.00 92.06 108 GLY A C 1
ATOM 871 O O . GLY A 1 108 ? 21.541 0.840 -17.882 1.00 92.06 108 GLY A O 1
ATOM 872 N N . GLN A 1 109 ? 20.890 -0.382 -19.636 1.00 91.12 109 GLN A N 1
ATOM 873 C CA . GLN A 1 109 ? 19.520 -0.560 -19.139 1.00 91.12 109 GLN A CA 1
ATOM 874 C C . GLN A 1 109 ? 19.460 -1.470 -17.907 1.00 91.12 109 GLN A C 1
ATOM 876 O O . GLN A 1 109 ? 18.735 -1.153 -16.960 1.00 91.12 109 GLN A O 1
ATOM 881 N N . MET A 1 110 ? 20.215 -2.571 -17.895 1.00 89.75 110 MET A N 1
ATOM 882 C CA . MET A 1 110 ? 20.317 -3.474 -16.746 1.00 89.75 110 MET A CA 1
ATOM 883 C C . MET A 1 110 ? 20.900 -2.750 -15.531 1.00 89.75 110 MET A C 1
ATOM 885 O O . MET A 1 110 ? 20.327 -2.837 -14.446 1.00 89.75 110 MET A O 1
ATOM 889 N N . GLU A 1 111 ? 21.963 -1.963 -15.712 1.00 90.50 111 GLU A N 1
ATOM 890 C CA . GLU A 1 111 ? 22.548 -1.129 -14.655 1.00 90.50 111 GLU A CA 1
ATOM 891 C C . GLU A 1 111 ? 21.544 -0.104 -14.115 1.00 90.50 111 GLU A C 1
ATOM 893 O O . GLU A 1 111 ? 21.360 0.006 -12.902 1.00 90.50 111 GLU A O 1
ATOM 898 N N . LEU A 1 112 ? 20.826 0.611 -14.989 1.00 90.25 112 LEU A N 1
ATOM 899 C CA . LEU A 1 112 ? 19.795 1.566 -14.568 1.00 90.25 112 LEU A CA 1
ATOM 900 C C . LEU A 1 112 ? 18.655 0.891 -13.802 1.00 90.25 112 LEU A C 1
ATOM 902 O O . LEU A 1 112 ? 18.175 1.436 -12.804 1.00 90.25 112 LEU A O 1
ATOM 906 N N . ASN A 1 113 ? 18.207 -0.280 -14.254 1.00 87.06 113 ASN A N 1
ATOM 907 C CA . ASN A 1 113 ? 17.177 -1.049 -13.563 1.00 87.06 113 ASN A CA 1
ATOM 908 C C . ASN A 1 113 ? 17.678 -1.542 -12.200 1.00 87.06 113 ASN A C 1
ATOM 910 O O . ASN A 1 113 ? 16.950 -1.391 -11.217 1.00 87.06 113 ASN A O 1
ATOM 914 N N . ARG A 1 114 ? 18.932 -2.008 -12.112 1.00 84.69 114 ARG A N 1
ATOM 915 C CA . ARG A 1 114 ? 19.583 -2.376 -10.847 1.00 84.69 114 ARG A CA 1
ATOM 916 C C . ARG A 1 114 ? 19.647 -1.186 -9.890 1.00 84.69 114 ARG A C 1
ATOM 918 O O . ARG A 1 114 ? 19.222 -1.310 -8.749 1.00 84.69 114 ARG A O 1
ATOM 925 N N . ILE A 1 115 ? 20.068 -0.007 -10.354 1.00 86.00 115 ILE A N 1
ATOM 926 C CA . ILE A 1 115 ? 20.107 1.219 -9.536 1.00 86.00 115 ILE A CA 1
ATOM 927 C C . ILE A 1 115 ? 18.706 1.603 -9.040 1.00 86.00 115 ILE A C 1
ATOM 929 O O . ILE A 1 115 ? 18.538 1.972 -7.878 1.00 86.00 115 ILE A O 1
ATOM 933 N N . ARG A 1 116 ? 17.677 1.523 -9.894 1.00 87.62 116 ARG A N 1
ATOM 934 C CA . ARG A 1 116 ? 16.286 1.795 -9.485 1.00 87.62 116 ARG A CA 1
ATOM 935 C C . ARG A 1 116 ? 15.804 0.804 -8.432 1.00 87.62 116 ARG A C 1
ATOM 937 O O . ARG A 1 116 ? 15.113 1.212 -7.501 1.00 87.62 116 ARG A O 1
ATOM 944 N N . GLN A 1 117 ? 16.155 -0.471 -8.581 1.00 84.50 117 GLN A N 1
ATOM 945 C CA . GLN A 1 117 ? 15.825 -1.508 -7.612 1.00 84.50 117 GLN A CA 1
ATOM 946 C C . GLN A 1 117 ? 16.522 -1.250 -6.274 1.00 84.50 117 GLN A C 1
ATOM 948 O O . GLN A 1 117 ? 15.836 -1.233 -5.257 1.00 84.50 117 GLN A O 1
ATOM 953 N N . ILE A 1 118 ? 17.825 -0.948 -6.279 1.00 84.00 118 ILE A N 1
ATOM 954 C CA . ILE A 1 118 ? 18.588 -0.582 -5.075 1.00 84.00 118 ILE A CA 1
ATOM 955 C C . ILE A 1 118 ? 17.933 0.610 -4.375 1.00 84.00 118 ILE A C 1
ATOM 957 O O . ILE A 1 118 ? 17.547 0.488 -3.221 1.00 84.00 118 ILE A O 1
ATOM 961 N N . ARG A 1 119 ? 17.662 1.713 -5.086 1.00 84.12 119 ARG A N 1
ATOM 962 C CA . ARG A 1 119 ? 16.989 2.890 -4.500 1.00 84.12 119 ARG A CA 1
ATOM 963 C C . ARG A 1 119 ? 15.613 2.572 -3.920 1.00 84.12 119 ARG A C 1
ATOM 965 O O . ARG A 1 119 ? 15.201 3.160 -2.923 1.00 84.12 119 ARG A O 1
ATOM 972 N N . ARG A 1 120 ? 14.866 1.668 -4.561 1.00 81.50 120 ARG A N 1
ATOM 973 C CA . ARG A 1 120 ? 13.568 1.215 -4.051 1.00 81.50 120 ARG A CA 1
ATOM 974 C C . ARG A 1 120 ? 13.742 0.420 -2.757 1.00 81.50 120 ARG A C 1
ATOM 976 O O . ARG A 1 120 ? 12.962 0.635 -1.834 1.00 81.50 120 ARG A O 1
ATOM 983 N N . LEU A 1 121 ? 14.730 -0.470 -2.691 1.00 82.75 121 LEU A N 1
ATOM 984 C CA . LEU A 1 121 ? 15.040 -1.257 -1.497 1.00 82.75 121 LEU A CA 1
ATOM 985 C C . LEU A 1 121 ? 15.556 -0.372 -0.360 1.00 82.75 121 LEU A C 1
ATOM 987 O O . LEU A 1 121 ? 15.054 -0.498 0.751 1.00 82.75 121 LEU A O 1
ATOM 991 N N . GLU A 1 122 ? 16.449 0.578 -0.644 1.00 82.94 122 GLU A N 1
ATOM 992 C CA . GLU A 1 122 ? 16.919 1.595 0.308 1.00 82.94 122 GLU A CA 1
ATOM 993 C C . GLU A 1 122 ? 15.743 2.372 0.903 1.00 82.94 122 GLU A C 1
ATOM 995 O O . GLU A 1 122 ? 15.596 2.431 2.118 1.00 82.94 122 GLU A O 1
ATOM 1000 N N . PHE A 1 123 ? 14.832 2.880 0.065 1.00 84.56 123 PHE A N 1
ATOM 1001 C CA . PHE A 1 123 ? 13.646 3.596 0.540 1.00 84.56 123 PHE A CA 1
ATOM 1002 C C . PHE A 1 123 ? 12.747 2.732 1.442 1.00 84.56 123 PHE A C 1
ATOM 1004 O O . PHE A 1 123 ? 12.190 3.216 2.432 1.00 84.56 123 PHE A O 1
ATOM 1011 N N . LEU A 1 124 ? 12.571 1.450 1.104 1.00 83.38 124 LEU A N 1
ATOM 1012 C CA . LEU A 1 124 ? 11.807 0.516 1.933 1.00 83.38 124 LEU A CA 1
ATOM 1013 C C . LEU A 1 124 ? 12.524 0.231 3.258 1.00 83.38 124 LEU A C 1
ATOM 1015 O O . LEU A 1 124 ? 11.864 0.203 4.298 1.00 83.38 124 LEU A O 1
ATOM 1019 N N . ASN A 1 125 ? 13.847 0.070 3.227 1.00 85.06 125 ASN A N 1
ATOM 1020 C CA . ASN A 1 125 ? 14.673 -0.159 4.406 1.00 85.06 125 ASN A CA 1
ATOM 1021 C C . ASN A 1 125 ? 14.661 1.065 5.334 1.00 85.06 125 ASN A C 1
ATOM 1023 O O . ASN A 1 125 ? 14.351 0.938 6.515 1.00 85.06 125 ASN A O 1
ATOM 1027 N N . ASP A 1 126 ? 14.849 2.272 4.799 1.00 86.88 126 ASP A N 1
ATOM 1028 C CA . ASP A 1 126 ? 14.736 3.533 5.542 1.00 86.88 126 ASP A CA 1
ATOM 1029 C C . ASP A 1 126 ? 13.384 3.650 6.244 1.00 86.88 126 ASP A C 1
ATOM 1031 O O . ASP A 1 126 ? 13.301 4.035 7.414 1.00 86.88 126 ASP A O 1
ATOM 1035 N N . ARG A 1 127 ? 12.305 3.269 5.552 1.00 85.94 127 ARG A N 1
ATOM 1036 C CA . ARG A 1 127 ? 10.968 3.248 6.142 1.00 85.94 127 ARG A CA 1
ATOM 1037 C C . ARG A 1 127 ? 10.867 2.214 7.267 1.00 85.94 127 ARG A C 1
ATOM 1039 O O . ARG A 1 127 ? 10.303 2.544 8.309 1.00 85.94 127 ARG A O 1
ATOM 1046 N N . LYS A 1 128 ? 11.403 0.996 7.100 1.00 87.25 128 LYS A N 1
ATOM 1047 C CA . LYS A 1 128 ? 11.475 -0.020 8.174 1.00 87.25 128 LYS A CA 1
ATOM 1048 C C . LYS A 1 128 ? 12.255 0.509 9.383 1.00 87.25 128 LYS A C 1
ATOM 1050 O O . LYS A 1 128 ? 11.756 0.444 10.503 1.00 87.25 128 LYS A O 1
ATOM 1055 N N . TRP A 1 129 ? 13.409 1.136 9.163 1.00 88.44 129 TRP A N 1
ATOM 1056 C CA . TRP A 1 129 ? 14.219 1.752 10.217 1.00 88.44 129 TRP A CA 1
ATOM 1057 C C . TRP A 1 129 ? 13.495 2.873 10.954 1.00 88.44 129 TRP A C 1
ATOM 1059 O O . TRP A 1 129 ? 13.523 2.912 12.185 1.00 88.44 129 TRP A O 1
ATOM 1069 N N . GLN A 1 130 ? 12.829 3.778 10.235 1.00 90.56 130 GLN A N 1
ATOM 1070 C CA . GLN A 1 130 ? 12.018 4.832 10.851 1.00 90.56 130 GLN A CA 1
ATOM 1071 C C . GLN A 1 130 ? 10.925 4.230 11.733 1.00 90.56 130 GLN A C 1
ATOM 1073 O O . GLN A 1 130 ? 10.779 4.629 12.885 1.00 90.56 130 GLN A O 1
ATOM 1078 N N . ASN A 1 131 ? 10.217 3.220 11.230 1.00 90.50 131 ASN A N 1
ATOM 1079 C CA . ASN A 1 131 ? 9.169 2.533 11.980 1.00 90.50 131 ASN A CA 1
ATOM 1080 C C . ASN A 1 131 ? 9.714 1.831 13.226 1.00 90.50 131 ASN A C 1
ATOM 1082 O O . ASN A 1 131 ? 9.132 1.969 14.297 1.00 90.50 131 ASN A O 1
ATOM 1086 N N . SER A 1 132 ? 10.843 1.132 13.100 1.00 90.94 132 SER A N 1
ATOM 1087 C CA . SER A 1 132 ? 11.519 0.460 14.211 1.00 90.94 132 SER A CA 1
ATOM 1088 C C . SER A 1 132 ? 11.979 1.463 15.276 1.00 90.94 132 SER A C 1
ATOM 1090 O O . SER A 1 132 ? 11.758 1.249 16.464 1.00 90.94 132 SER A O 1
ATOM 1092 N N . ARG A 1 133 ? 12.527 2.622 14.882 1.00 93.56 133 ARG A N 1
ATOM 1093 C CA . ARG A 1 133 ? 12.888 3.708 15.816 1.00 93.56 133 ARG A CA 1
ATOM 1094 C C . ARG A 1 133 ? 11.670 4.292 16.526 1.00 93.56 133 ARG A C 1
ATOM 1096 O O . ARG A 1 133 ? 11.724 4.477 17.741 1.00 93.56 133 ARG A O 1
ATOM 1103 N N . THR A 1 134 ? 10.591 4.569 15.794 1.00 93.75 134 THR A N 1
ATOM 1104 C CA . THR A 1 134 ? 9.332 5.058 16.375 1.00 93.75 134 THR A CA 1
ATOM 1105 C C . THR A 1 134 ? 8.767 4.039 17.357 1.00 93.75 134 THR A C 1
ATOM 1107 O O . THR A 1 134 ? 8.446 4.400 18.485 1.00 93.75 134 THR A O 1
ATOM 1110 N N . TRP A 1 135 ? 8.734 2.758 16.984 1.00 94.25 135 TRP A N 1
ATOM 1111 C CA . TRP A 1 135 ? 8.292 1.686 17.871 1.00 94.25 135 TRP A CA 1
ATOM 1112 C C . TRP A 1 135 ? 9.172 1.565 19.116 1.00 94.25 135 TRP A C 1
ATOM 1114 O O . TRP A 1 135 ? 8.651 1.559 20.224 1.00 94.25 135 TRP A O 1
ATOM 1124 N N . ASN A 1 136 ? 10.498 1.547 18.969 1.00 93.50 136 ASN A N 1
ATOM 1125 C CA . ASN A 1 136 ? 11.426 1.490 20.100 1.00 93.50 136 ASN A CA 1
ATOM 1126 C C . ASN A 1 136 ? 11.240 2.670 21.060 1.00 93.50 136 ASN A C 1
ATOM 1128 O O . ASN A 1 136 ? 11.332 2.489 22.274 1.00 93.50 136 ASN A O 1
ATOM 1132 N N . ARG A 1 137 ? 10.934 3.862 20.533 1.00 95.25 137 ARG A N 1
ATOM 1133 C CA . ARG A 1 137 ? 10.595 5.027 21.354 1.00 95.25 137 ARG A CA 1
ATOM 1134 C C . ARG A 1 137 ? 9.280 4.813 22.102 1.00 95.25 137 ARG A C 1
ATOM 1136 O O . ARG A 1 137 ? 9.285 4.900 23.319 1.00 95.25 137 ARG A O 1
ATOM 1143 N N . LEU A 1 138 ? 8.197 4.453 21.413 1.00 94.94 138 LEU A N 1
ATOM 1144 C CA . LEU A 1 138 ? 6.890 4.190 22.037 1.00 94.94 138 LEU A CA 1
ATOM 1145 C C . LEU A 1 138 ? 6.940 3.037 23.055 1.00 94.94 138 LEU A C 1
ATOM 1147 O O . LEU A 1 138 ? 6.223 3.042 24.054 1.00 94.94 138 LEU A O 1
ATOM 1151 N N . LYS A 1 139 ? 7.795 2.041 22.806 1.00 94.25 139 LYS A N 1
ATOM 1152 C CA . LYS A 1 139 ? 7.980 0.869 23.658 1.00 94.25 139 LYS A CA 1
ATOM 1153 C C . LYS A 1 139 ? 8.782 1.188 24.912 1.00 94.25 139 LYS A C 1
ATOM 1155 O O . LYS A 1 139 ? 8.355 0.783 25.987 1.00 94.25 139 LYS A O 1
ATOM 1160 N N . ASN A 1 140 ? 9.940 1.829 24.788 1.00 95.25 140 ASN A N 1
ATOM 1161 C CA . ASN A 1 140 ? 10.883 1.966 25.904 1.00 95.25 140 ASN A CA 1
ATOM 1162 C C . ASN A 1 140 ? 10.790 3.325 26.603 1.00 95.25 140 ASN A C 1
ATOM 1164 O O . ASN A 1 140 ? 11.130 3.414 27.777 1.00 95.25 140 ASN A O 1
ATOM 1168 N N . HIS A 1 141 ? 10.333 4.350 25.883 1.00 95.12 141 HIS A N 1
ATOM 1169 C CA . HIS A 1 141 ? 10.300 5.744 26.323 1.00 95.12 141 HIS A CA 1
ATOM 1170 C C . HIS A 1 141 ? 8.971 6.424 25.946 1.00 95.12 141 HIS A C 1
ATOM 1172 O O . HIS A 1 141 ? 8.969 7.380 25.153 1.00 95.12 141 HIS A O 1
ATOM 1178 N N . PRO A 1 142 ? 7.822 5.918 26.436 1.00 94.56 142 PRO A N 1
ATOM 1179 C CA . PRO A 1 142 ? 6.523 6.524 26.151 1.00 94.56 142 PRO A CA 1
ATOM 1180 C C . PRO A 1 142 ? 6.459 8.000 26.572 1.00 94.56 142 PRO A C 1
ATOM 1182 O O . PRO A 1 142 ? 5.878 8.790 25.839 1.00 94.56 142 PRO A O 1
ATOM 1185 N N . GLU A 1 143 ? 7.159 8.390 27.642 1.00 94.19 143 GLU A N 1
ATOM 1186 C CA . GLU A 1 143 ? 7.259 9.768 28.146 1.00 94.19 143 GLU A CA 1
ATOM 1187 C C . GLU A 1 143 ? 7.870 10.752 27.135 1.00 94.19 143 GLU A C 1
ATOM 1189 O O . GLU A 1 143 ? 7.568 11.941 27.128 1.00 94.19 143 GLU A O 1
ATOM 1194 N N . LEU A 1 144 ? 8.722 10.269 26.222 1.00 93.56 144 LEU A N 1
ATOM 1195 C CA . LEU A 1 144 ? 9.276 11.099 25.144 1.00 93.56 144 LEU A CA 1
ATOM 1196 C C . LEU A 1 144 ? 8.297 11.277 23.977 1.00 93.56 144 LEU A C 1
ATOM 1198 O O . LEU A 1 144 ? 8.599 11.986 23.015 1.00 93.56 144 LEU A O 1
ATOM 1202 N N . SER A 1 145 ? 7.163 10.582 24.029 1.00 94.88 145 SER A N 1
ATOM 1203 C CA . SER A 1 145 ? 6.156 10.514 22.974 1.00 94.88 145 SER A CA 1
ATOM 1204 C C . SER A 1 145 ? 4.802 11.055 23.432 1.00 94.88 145 SER A C 1
ATOM 1206 O O . SER A 1 145 ? 3.847 10.927 22.669 1.00 94.88 145 SER A O 1
ATOM 1208 N N . ASP A 1 146 ? 4.722 11.690 24.608 1.00 94.69 146 ASP A N 1
ATOM 1209 C CA . ASP A 1 146 ? 3.479 12.226 25.182 1.00 94.69 146 ASP A CA 1
ATOM 1210 C C . ASP A 1 146 ? 2.718 13.085 24.170 1.00 94.69 146 ASP A C 1
ATOM 1212 O O . ASP A 1 146 ? 1.585 12.765 23.838 1.00 94.69 146 ASP A O 1
ATOM 1216 N N . ALA A 1 147 ? 3.386 14.047 23.524 1.00 95.50 147 ALA A N 1
ATOM 1217 C CA . ALA A 1 147 ? 2.760 14.880 22.494 1.00 95.50 147 ALA A CA 1
ATOM 1218 C C . ALA A 1 147 ? 2.155 14.071 21.326 1.00 95.50 147 ALA A C 1
ATOM 1220 O O . ALA A 1 147 ? 1.130 14.453 20.781 1.00 95.50 147 ALA A O 1
ATOM 1221 N N . SER A 1 148 ? 2.766 12.948 20.929 1.00 95.56 148 SER A N 1
ATOM 1222 C CA . SER A 1 148 ? 2.227 12.090 19.857 1.00 95.56 148 SER A CA 1
ATOM 1223 C C . SER A 1 148 ? 1.101 11.165 20.322 1.00 95.56 148 SER A C 1
ATOM 1225 O O . SER A 1 148 ? 0.298 10.706 19.510 1.00 95.56 148 SER A O 1
ATOM 1227 N N . ILE A 1 149 ? 1.058 10.855 21.620 1.00 96.38 149 ILE A N 1
ATOM 1228 C CA . ILE A 1 149 ? -0.045 10.123 22.244 1.00 96.38 149 ILE A CA 1
ATOM 1229 C C . ILE A 1 149 ? -1.242 11.064 22.353 1.00 96.38 149 ILE A C 1
ATOM 1231 O O . ILE A 1 149 ? -2.327 10.712 21.894 1.00 96.38 149 ILE A O 1
ATOM 1235 N N 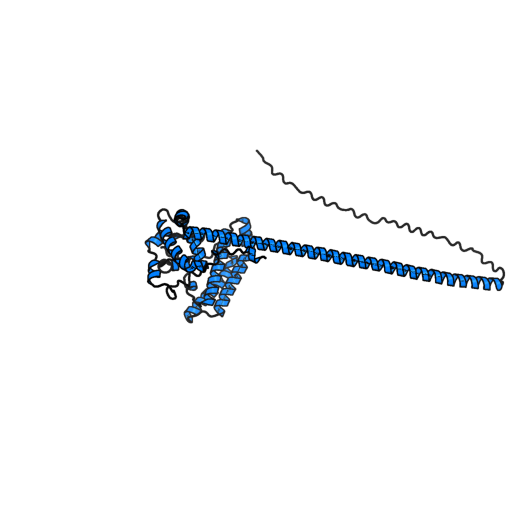. GLU A 1 150 ? -1.006 12.280 22.843 1.00 94.50 150 GLU A N 1
ATOM 1236 C CA . GLU A 1 150 ? -1.986 13.359 22.907 1.00 94.50 150 GLU A CA 1
ATOM 1237 C C . GLU A 1 150 ? -2.533 13.706 21.523 1.00 94.50 150 GLU A C 1
ATOM 1239 O O . GLU A 1 150 ? -3.727 13.884 21.404 1.00 94.50 150 GLU A O 1
ATOM 1244 N N . THR A 1 151 ? -1.749 13.745 20.440 1.00 94.62 151 THR A N 1
ATOM 1245 C CA . THR A 1 151 ? -2.316 14.027 19.100 1.00 94.62 151 THR A CA 1
ATOM 1246 C C . THR A 1 151 ? -3.079 12.856 18.476 1.00 94.62 151 THR A C 1
ATOM 1248 O O . THR A 1 151 ? -3.745 13.046 17.459 1.00 94.62 151 THR A O 1
ATOM 1251 N N . GLY A 1 152 ? -2.978 11.644 19.030 1.00 95.50 152 GLY A N 1
ATOM 1252 C CA . GLY A 1 152 ? -3.510 10.424 18.412 1.00 95.50 152 GLY A CA 1
ATOM 1253 C C . GLY A 1 152 ? -2.590 9.784 17.367 1.00 95.50 152 GLY A C 1
ATOM 1254 O O . GLY A 1 152 ? -2.878 8.686 16.886 1.00 95.50 152 GLY A O 1
ATOM 1255 N N . ASP A 1 153 ? -1.453 10.404 17.037 1.00 96.12 153 ASP A N 1
ATOM 1256 C CA . ASP A 1 153 ? -0.505 9.880 16.045 1.00 96.12 153 ASP A CA 1
ATOM 1257 C C . ASP A 1 153 ? 0.106 8.542 16.481 1.00 96.12 153 ASP A C 1
ATOM 1259 O O . ASP A 1 153 ? 0.258 7.629 15.665 1.00 96.12 153 ASP A O 1
ATOM 1263 N N . ALA A 1 154 ? 0.419 8.392 17.772 1.00 96.75 154 ALA A N 1
ATOM 1264 C CA . ALA A 1 154 ? 0.940 7.146 18.328 1.00 96.75 154 ALA A CA 1
ATOM 1265 C C . ALA A 1 154 ? -0.099 6.014 18.277 1.00 96.75 154 ALA A C 1
ATOM 1267 O O . ALA A 1 154 ? 0.247 4.874 17.959 1.00 96.75 154 ALA A O 1
ATOM 1268 N N . LEU A 1 155 ? -1.373 6.326 18.541 1.00 96.75 155 LEU A N 1
ATOM 1269 C CA . LEU A 1 155 ? -2.466 5.357 18.454 1.00 96.75 155 LEU A CA 1
ATOM 1270 C C . LEU A 1 155 ? -2.688 4.937 16.999 1.00 96.75 155 LEU A C 1
ATOM 1272 O O . LEU A 1 155 ? -2.795 3.748 16.719 1.00 96.75 155 LEU A O 1
ATOM 1276 N N . ASN A 1 156 ? -2.669 5.885 16.061 1.00 95.44 156 ASN A N 1
ATOM 1277 C CA . ASN A 1 156 ? -2.758 5.598 14.630 1.00 95.44 156 ASN A CA 1
ATOM 1278 C C .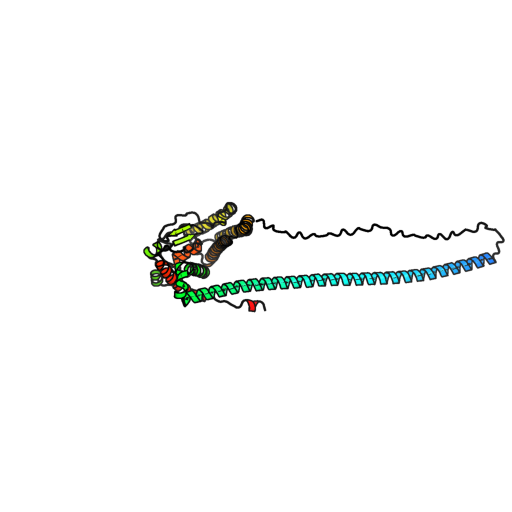 ASN A 1 156 ? -1.562 4.778 14.122 1.00 95.44 156 ASN A C 1
ATOM 1280 O O . ASN A 1 156 ? -1.741 3.863 13.322 1.00 95.44 156 ASN A O 1
ATOM 1284 N N . PHE A 1 157 ? -0.348 5.046 14.614 1.00 94.06 157 PHE A N 1
ATOM 1285 C CA . PHE A 1 157 ? 0.819 4.212 14.321 1.00 94.06 157 PHE A CA 1
ATOM 1286 C C . PHE A 1 157 ? 0.607 2.771 14.798 1.00 94.06 157 PHE A C 1
ATOM 1288 O O . PHE A 1 157 ? 0.880 1.837 14.048 1.00 94.06 157 PHE A O 1
ATOM 1295 N N . LEU A 1 158 ? 0.105 2.579 16.021 1.00 93.81 158 LEU A N 1
ATOM 1296 C CA . LEU A 1 158 ? -0.179 1.246 16.553 1.00 93.81 158 LEU A CA 1
ATOM 1297 C C . LEU A 1 158 ? -1.339 0.565 15.819 1.00 93.81 158 LEU A C 1
ATOM 1299 O O . LEU A 1 158 ? -1.213 -0.611 15.501 1.00 93.81 158 LEU A O 1
ATOM 1303 N N . LEU A 1 159 ? -2.416 1.284 15.491 1.00 92.25 159 LEU A N 1
ATOM 1304 C CA . LEU A 1 159 ? -3.532 0.787 14.676 1.00 92.25 159 LEU A CA 1
ATOM 1305 C C . LEU A 1 159 ? -3.025 0.254 13.332 1.00 92.25 159 LEU A C 1
ATOM 1307 O O . LEU A 1 159 ? -3.392 -0.843 12.917 1.00 92.25 159 LEU A O 1
ATOM 1311 N N . ASP A 1 160 ? -2.137 1.004 12.678 1.00 88.38 160 ASP A N 1
ATOM 1312 C CA . ASP A 1 160 ? -1.540 0.616 11.404 1.00 88.38 160 ASP A CA 1
ATOM 1313 C C . ASP A 1 160 ? -0.730 -0.686 11.503 1.00 88.38 160 ASP A C 1
ATOM 1315 O O . ASP A 1 160 ? -0.765 -1.504 10.581 1.00 88.38 160 ASP A O 1
ATOM 1319 N N . ARG A 1 161 ? -0.011 -0.877 12.614 1.00 87.12 161 ARG A N 1
ATOM 1320 C CA . ARG A 1 161 ? 0.818 -2.066 12.874 1.00 87.12 161 ARG A CA 1
ATOM 1321 C C . ARG A 1 161 ? -0.021 -3.277 13.222 1.00 87.12 161 ARG A C 1
ATOM 1323 O O . ARG A 1 161 ? 0.073 -4.310 12.570 1.00 87.12 161 ARG A O 1
ATOM 1330 N N . LEU A 1 162 ? -0.887 -3.104 14.207 1.00 86.81 162 LEU A N 1
ATOM 1331 C CA . LEU A 1 162 ? -1.805 -4.115 14.691 1.00 86.81 162 LEU A CA 1
ATOM 1332 C C . LEU A 1 162 ? -2.722 -4.604 13.550 1.00 86.81 162 LEU A C 1
ATOM 1334 O O . LEU A 1 162 ? -2.946 -5.804 13.383 1.00 86.81 162 LEU A O 1
ATOM 1338 N N . GLY A 1 163 ? -3.175 -3.696 12.679 1.00 79.19 163 GLY A N 1
ATOM 1339 C CA . GLY A 1 163 ? -3.957 -4.048 11.492 1.00 79.19 163 GLY A CA 1
ATOM 1340 C C . GLY A 1 163 ? -3.178 -4.860 10.451 1.00 79.19 163 GLY A C 1
ATOM 1341 O O . GLY A 1 163 ? -3.786 -5.555 9.638 1.00 79.19 163 GLY A O 1
ATOM 1342 N N . ALA A 1 164 ? -1.843 -4.801 10.463 1.00 74.50 164 ALA A N 1
ATOM 1343 C CA . ALA A 1 164 ? -0.983 -5.625 9.620 1.00 74.50 164 ALA A CA 1
ATOM 1344 C C . ALA A 1 164 ? -0.605 -6.971 10.241 1.00 74.50 164 ALA A C 1
ATOM 1346 O O . ALA A 1 164 ? -0.382 -7.910 9.481 1.00 74.50 164 ALA A O 1
ATOM 1347 N N . SER A 1 165 ? -0.577 -7.069 11.571 1.00 70.06 165 SER A N 1
ATOM 1348 C CA . SER A 1 165 ? -0.109 -8.241 12.315 1.00 70.06 165 SER A CA 1
ATOM 1349 C C . SER A 1 165 ? -1.217 -9.206 12.772 1.00 70.06 165 SER A C 1
ATOM 1351 O O . SER A 1 165 ? -0.926 -10.061 13.592 1.00 70.06 165 SER A O 1
ATOM 1353 N N . ALA A 1 166 ? -2.450 -9.098 12.245 1.00 60.47 166 ALA A N 1
ATOM 1354 C CA . ALA A 1 166 ? -3.602 -10.004 12.478 1.00 60.47 166 ALA A CA 1
ATOM 1355 C C . ALA A 1 166 ? -4.611 -9.670 13.611 1.00 60.47 166 ALA A C 1
ATOM 1357 O O . ALA A 1 166 ? -5.278 -10.572 14.126 1.00 60.47 166 ALA A O 1
ATOM 1358 N N . LEU A 1 167 ? -4.823 -8.381 13.927 1.00 62.38 167 LEU A N 1
ATOM 1359 C CA . LEU A 1 167 ? -5.817 -7.903 14.915 1.00 62.38 167 LEU A CA 1
ATOM 1360 C C . LEU A 1 167 ? -7.163 -8.653 14.998 1.00 62.38 167 LEU A C 1
ATOM 1362 O O . LEU A 1 167 ? -7.550 -8.991 16.113 1.00 62.38 167 LEU A O 1
ATOM 1366 N N . PRO A 1 168 ? -7.912 -8.894 13.902 1.00 54.78 168 PRO A N 1
ATOM 1367 C CA . PRO A 1 168 ? -9.308 -9.309 14.051 1.00 54.78 168 PRO A CA 1
ATOM 1368 C C . PRO A 1 168 ? -9.529 -10.781 14.396 1.00 54.78 168 PRO A C 1
ATOM 1370 O O . PRO A 1 168 ? -10.654 -11.148 14.712 1.00 54.78 168 PRO A O 1
ATOM 1373 N N . TYR A 1 169 ? -8.490 -11.624 14.349 1.00 55.25 169 TYR A N 1
ATOM 1374 C CA . TYR A 1 169 ? -8.684 -13.081 14.379 1.00 55.25 169 TYR A CA 1
ATOM 1375 C C . TYR A 1 169 ? -7.845 -13.806 15.430 1.00 55.25 169 TYR A C 1
ATOM 1377 O O . TYR A 1 169 ? -8.298 -14.816 15.954 1.00 55.25 169 TYR A O 1
ATOM 1385 N N . GLU A 1 170 ? -6.658 -13.306 15.799 1.00 59.56 170 GLU A N 1
ATOM 1386 C CA . GLU A 1 170 ? -5.937 -13.869 16.958 1.00 59.56 170 GLU A CA 1
ATOM 1387 C C . GLU A 1 170 ? -6.608 -13.509 18.292 1.00 59.56 170 GLU A C 1
ATOM 1389 O O . GLU A 1 170 ? -6.452 -14.211 19.294 1.00 59.56 170 GLU A O 1
ATOM 1394 N N . PHE A 1 171 ? -7.372 -12.418 18.285 1.00 62.50 171 PHE A N 1
ATOM 1395 C CA . PHE A 1 171 ? -7.934 -11.787 19.471 1.00 62.50 171 PHE A CA 1
ATOM 1396 C C . PHE A 1 171 ? -9.460 -11.861 19.538 1.00 62.50 171 PHE A C 1
ATOM 1398 O O . PHE A 1 171 ? -10.067 -11.208 20.386 1.00 62.50 171 PHE A O 1
ATOM 1405 N N . ASP A 1 172 ? -10.088 -12.636 18.656 1.00 60.81 172 ASP A N 1
ATOM 1406 C CA . ASP A 1 172 ? -11.530 -12.833 18.704 1.00 60.81 172 ASP A CA 1
ATOM 1407 C C . ASP A 1 172 ? -11.919 -13.547 20.009 1.00 60.81 172 ASP A C 1
ATOM 1409 O O . ASP A 1 172 ? -11.509 -14.688 20.189 1.00 60.81 172 ASP A O 1
ATOM 1413 N N . PRO A 1 173 ? -12.747 -12.963 20.888 1.00 57.72 173 PRO A N 1
ATOM 1414 C CA . PRO A 1 173 ? -13.082 -13.547 22.186 1.00 57.72 173 PRO A CA 1
ATOM 1415 C C . PRO A 1 173 ? -13.649 -14.977 22.121 1.00 57.72 173 PRO A C 1
ATOM 1417 O O . PRO A 1 173 ? -13.489 -15.725 23.085 1.00 57.72 173 PRO A O 1
ATOM 1420 N N . ALA A 1 174 ? -14.267 -15.387 21.006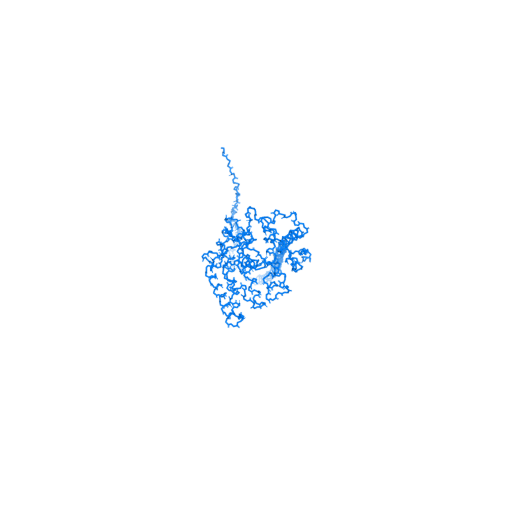 1.00 59.66 174 ALA A N 1
ATOM 1421 C CA . ALA A 1 174 ? -14.819 -16.736 20.850 1.00 59.66 174 ALA A CA 1
ATOM 1422 C C . ALA A 1 174 ? -13.767 -17.813 20.507 1.00 59.66 174 ALA A C 1
ATOM 1424 O O . ALA A 1 174 ? -13.958 -18.982 20.843 1.00 59.66 174 ALA A O 1
ATOM 1425 N N . THR A 1 175 ? -12.664 -17.441 19.851 1.00 57.72 175 THR A N 1
ATOM 1426 C CA . THR A 1 175 ? -11.593 -18.361 19.402 1.00 57.72 175 THR A CA 1
ATOM 1427 C C . THR A 1 175 ? -10.212 -18.032 19.986 1.00 57.72 175 THR A C 1
ATOM 1429 O O . THR A 1 175 ? -9.241 -18.761 19.775 1.00 57.72 175 THR A O 1
ATOM 1432 N N . SER A 1 176 ? -10.138 -16.946 20.749 1.00 57.56 176 SER A N 1
ATOM 1433 C CA . SER A 1 176 ? -8.944 -16.320 21.302 1.00 57.56 176 SER A CA 1
ATOM 1434 C C . SER A 1 176 ? -8.183 -17.234 22.260 1.00 57.56 176 SER A C 1
ATOM 1436 O O . SER A 1 176 ? -8.754 -17.957 23.076 1.00 57.56 176 SER A O 1
ATOM 1438 N N . ARG A 1 177 ? -6.850 -17.122 22.221 1.00 58.94 177 ARG A N 1
ATOM 1439 C CA . ARG A 1 177 ? -5.945 -17.694 23.235 1.00 58.94 177 ARG A CA 1
ATOM 1440 C C . ARG A 1 177 ? -5.956 -16.925 24.562 1.00 58.94 177 ARG A C 1
ATOM 1442 O O . ARG A 1 177 ? -5.389 -17.402 25.542 1.00 58.94 177 ARG A O 1
ATOM 1449 N N . PHE A 1 178 ? -6.534 -15.729 24.592 1.00 66.88 178 PHE A N 1
ATOM 1450 C CA . PHE A 1 178 ? -6.618 -14.878 25.773 1.00 66.88 178 PHE A CA 1
ATOM 1451 C C . PHE A 1 178 ? -7.763 -15.316 26.682 1.00 66.88 178 PHE A C 1
ATOM 1453 O O . PHE A 1 178 ? -8.861 -15.623 26.217 1.00 66.88 178 PHE A O 1
ATOM 1460 N N . SER A 1 179 ? -7.502 -15.328 27.991 1.00 74.12 179 SER A N 1
ATOM 1461 C CA . SER A 1 179 ? -8.537 -15.586 28.986 1.00 74.12 179 SER A CA 1
ATOM 1462 C C . SER A 1 179 ? -9.576 -14.464 28.988 1.00 74.12 179 SER A C 1
ATOM 1464 O O . SER A 1 179 ? -9.276 -13.310 28.672 1.00 74.12 179 SER A O 1
ATOM 1466 N N . THR A 1 180 ? -10.797 -14.790 29.411 1.00 78.06 180 THR A N 1
ATOM 1467 C CA . THR A 1 180 ? -11.877 -13.821 29.663 1.00 78.06 180 THR A CA 1
ATOM 1468 C C . THR A 1 180 ? -11.430 -12.644 30.534 1.00 78.06 180 THR A C 1
ATOM 1470 O O . THR A 1 180 ? -11.896 -11.527 30.337 1.00 78.06 180 THR A O 1
ATOM 1473 N N . ASP A 1 181 ? -10.473 -12.865 31.438 1.00 83.19 181 ASP A N 1
ATOM 1474 C CA . ASP A 1 181 ? -9.917 -11.822 32.304 1.00 83.19 181 ASP A CA 1
ATOM 1475 C C . ASP A 1 181 ? -9.125 -10.762 31.525 1.00 83.19 181 ASP A C 1
ATOM 1477 O O . ASP A 1 181 ? -9.167 -9.583 31.869 1.00 83.19 181 ASP A O 1
ATOM 1481 N N . VAL A 1 182 ? -8.410 -11.157 30.465 1.00 82.06 182 VAL A N 1
ATOM 1482 C CA . VAL A 1 182 ? -7.669 -10.212 29.612 1.00 82.06 182 VAL A CA 1
ATOM 1483 C C . VAL A 1 182 ? -8.644 -9.360 28.809 1.00 82.06 182 VAL A C 1
ATOM 1485 O O . VAL A 1 182 ? -8.467 -8.150 28.723 1.00 82.06 182 VAL A O 1
ATOM 1488 N N . ILE A 1 183 ? -9.703 -9.968 28.269 1.00 82.00 183 ILE A N 1
ATOM 1489 C CA . ILE A 1 183 ? -10.747 -9.238 27.536 1.00 82.00 183 ILE A CA 1
ATOM 1490 C C . ILE A 1 183 ? -11.435 -8.229 28.465 1.00 82.00 183 ILE A C 1
ATOM 1492 O O . ILE A 1 183 ? -11.616 -7.079 28.076 1.00 82.00 183 ILE A O 1
ATOM 1496 N N . ALA A 1 184 ? -11.710 -8.606 29.718 1.00 86.50 184 ALA A N 1
ATOM 1497 C CA . ALA A 1 184 ? -12.259 -7.694 30.722 1.00 86.50 184 ALA A CA 1
ATOM 1498 C C . ALA A 1 184 ? -11.335 -6.493 31.015 1.00 86.50 184 ALA A C 1
ATOM 1500 O O . ALA A 1 184 ? -11.811 -5.377 31.196 1.00 86.50 184 ALA A O 1
ATOM 1501 N N . GLN A 1 185 ? -10.009 -6.674 31.007 1.00 89.06 185 GLN A N 1
ATOM 1502 C CA . GLN A 1 185 ? -9.048 -5.565 31.165 1.00 89.06 185 GLN A CA 1
ATOM 1503 C C . GLN A 1 185 ? -8.981 -4.632 29.943 1.00 89.06 185 GLN A C 1
ATOM 1505 O O . GLN A 1 185 ? -8.516 -3.492 30.047 1.00 89.06 185 GLN A O 1
ATOM 1510 N N . LEU A 1 186 ? -9.421 -5.119 28.783 1.00 90.69 186 LEU A N 1
ATOM 1511 C CA . LEU A 1 186 ? -9.492 -4.368 27.533 1.00 90.69 186 LEU A CA 1
ATOM 1512 C C . LEU A 1 186 ? -10.857 -3.711 27.310 1.00 90.69 186 LEU A C 1
ATOM 1514 O O . LEU A 1 186 ? -11.024 -3.043 26.287 1.00 90.69 186 LEU A O 1
ATOM 1518 N N . GLN A 1 187 ? -11.807 -3.881 28.235 1.00 93.19 187 GLN A N 1
ATOM 1519 C CA . GLN A 1 187 ? -13.094 -3.201 28.164 1.00 93.19 187 GLN A CA 1
ATOM 1520 C C . GLN A 1 187 ? -12.909 -1.688 28.216 1.00 93.19 187 GLN A C 1
ATOM 1522 O O . GLN A 1 187 ? -12.080 -1.154 28.968 1.00 93.19 187 GLN A O 1
ATOM 1527 N N . LEU A 1 188 ? -13.686 -1.009 27.382 1.00 93.81 188 LEU A N 1
ATOM 1528 C CA . LEU A 1 188 ? -13.750 0.439 27.333 1.00 93.81 188 LEU A CA 1
ATOM 1529 C C . LEU A 1 188 ? -15.003 0.882 28.074 1.00 93.81 188 LEU A C 1
ATOM 1531 O O . LEU A 1 188 ? -16.110 0.447 27.776 1.00 93.81 188 LEU A O 1
ATOM 1535 N N . ASP A 1 189 ? -14.817 1.735 29.075 1.00 94.94 189 ASP A N 1
ATOM 1536 C CA . ASP A 1 189 ? -15.940 2.391 29.724 1.00 94.94 189 ASP A CA 1
ATOM 1537 C C . ASP A 1 189 ? -16.492 3.504 28.826 1.00 94.94 189 ASP A C 1
ATOM 1539 O O . ASP A 1 189 ? -15.781 4.117 28.023 1.00 94.94 189 ASP A O 1
ATOM 1543 N N . ASP A 1 190 ? -17.784 3.778 28.994 1.00 95.19 190 ASP A N 1
ATOM 1544 C CA . ASP A 1 190 ? -18.495 4.822 28.251 1.00 95.19 190 ASP A CA 1
ATOM 1545 C C . ASP A 1 190 ? -17.843 6.205 28.445 1.00 95.19 190 ASP A C 1
ATOM 1547 O O . ASP A 1 190 ? -17.783 7.019 27.523 1.00 95.19 190 ASP A O 1
ATOM 1551 N N . GLU A 1 191 ? -17.247 6.435 29.622 1.00 95.62 191 GLU A N 1
ATOM 1552 C CA . GLU A 1 191 ? -16.449 7.628 29.906 1.00 95.62 191 GLU A CA 1
ATOM 1553 C C . GLU A 1 191 ? -15.253 7.739 28.949 1.00 95.62 191 GLU A C 1
ATOM 1555 O O . GLU A 1 191 ? -15.141 8.745 28.246 1.00 95.62 191 GLU A O 1
ATOM 1560 N N . THR A 1 192 ? -14.404 6.709 28.823 1.00 95.94 192 THR A N 1
ATOM 1561 C CA . THR A 1 192 ? -13.273 6.749 27.878 1.00 95.94 192 THR A CA 1
ATOM 1562 C C . THR A 1 192 ? -13.763 6.930 26.442 1.00 95.94 192 THR A C 1
ATOM 1564 O O . THR A 1 192 ? -13.208 7.760 25.724 1.00 95.94 192 THR A O 1
ATOM 1567 N N . LEU A 1 193 ? -14.820 6.224 26.018 1.00 96.12 193 LEU A N 1
ATOM 1568 C CA . LEU A 1 193 ? -15.364 6.354 24.658 1.00 96.12 193 LEU A CA 1
ATOM 1569 C C . LEU A 1 193 ? -15.868 7.768 24.347 1.00 96.12 193 LEU A C 1
ATOM 1571 O O . LEU A 1 193 ? -15.668 8.255 23.235 1.00 96.12 193 LEU A O 1
ATOM 1575 N N . SER A 1 194 ? -16.476 8.454 25.318 1.00 96.69 194 SER A N 1
ATOM 1576 C CA . SER A 1 194 ? -16.976 9.824 25.136 1.00 96.69 194 SER A CA 1
ATOM 1577 C C . SER A 1 194 ? -15.872 10.854 24.871 1.00 96.69 194 SER A C 1
ATOM 1579 O O . SER A 1 194 ? -16.112 11.879 24.233 1.00 96.69 194 SER A O 1
ATOM 1581 N N . HIS A 1 195 ? -14.652 10.551 25.314 1.00 97.31 195 HIS A N 1
ATOM 1582 C CA . HIS A 1 195 ? -13.462 11.381 25.148 1.00 97.31 195 HIS A CA 1
ATOM 1583 C C . HIS A 1 195 ? -12.627 11.010 23.913 1.00 97.31 195 HIS A C 1
ATOM 1585 O O . HIS A 1 195 ? -11.708 11.738 23.531 1.00 97.31 195 HIS A O 1
ATOM 1591 N N . VAL A 1 196 ? -12.946 9.901 23.246 1.00 97.44 196 VAL A N 1
ATOM 1592 C CA . VAL A 1 196 ? -12.235 9.449 22.048 1.00 97.44 196 VAL A CA 1
ATOM 1593 C C . VAL A 1 196 ? -12.951 9.969 20.814 1.00 97.44 196 VAL A C 1
ATOM 1595 O O . VAL A 1 196 ? -14.146 9.748 20.634 1.00 97.44 196 VAL A O 1
ATOM 1598 N N . THR A 1 197 ? -12.220 10.657 19.937 1.00 97.19 197 THR A N 1
ATOM 1599 C CA . THR A 1 197 ? -12.760 11.120 18.655 1.00 97.19 197 THR A CA 1
ATOM 1600 C C . THR A 1 197 ? -12.184 10.273 17.528 1.00 97.19 197 THR A C 1
ATOM 1602 O O . THR A 1 197 ? -10.971 10.102 17.402 1.00 97.19 197 THR A O 1
ATOM 1605 N N . LEU A 1 198 ? -13.065 9.737 16.695 1.00 95.44 198 LEU A N 1
ATOM 1606 C CA . LEU A 1 198 ? -12.739 8.960 15.511 1.00 95.44 198 LEU A CA 1
ATOM 1607 C C . LEU A 1 198 ? -12.874 9.844 14.271 1.00 95.44 198 LEU A C 1
ATOM 1609 O O . LEU A 1 198 ? -13.748 10.702 14.203 1.00 95.44 198 LEU A O 1
ATOM 1613 N N . GLU A 1 199 ? -12.014 9.640 13.282 1.00 91.81 199 GLU A N 1
ATOM 1614 C CA . GLU A 1 199 ? -11.990 10.392 12.031 1.00 91.81 199 GLU A CA 1
ATOM 1615 C C . GLU A 1 199 ? -12.018 9.456 10.824 1.00 91.81 199 GLU A C 1
ATOM 1617 O O . GLU A 1 199 ? -11.230 8.515 10.706 1.00 91.81 199 GLU A O 1
ATOM 1622 N N . GLN A 1 200 ? -12.886 9.785 9.871 1.00 85.38 200 GLN A N 1
ATOM 1623 C CA . GLN A 1 200 ? -12.918 9.196 8.544 1.00 85.38 200 GLN A CA 1
ATOM 1624 C C . GLN A 1 200 ? -12.817 10.298 7.480 1.00 85.38 200 GLN A C 1
ATOM 1626 O O . GLN A 1 200 ? -13.791 10.945 7.084 1.00 85.38 200 GLN A O 1
ATOM 1631 N N . GLY A 1 201 ? -11.601 10.526 6.987 1.00 80.31 201 GLY A N 1
ATOM 1632 C CA . GLY A 1 201 ? -11.331 11.489 5.921 1.00 80.31 201 GLY A CA 1
ATOM 1633 C C . GLY A 1 201 ? -11.407 12.949 6.370 1.00 80.31 201 GLY A C 1
ATOM 1634 O O . GLY A 1 201 ? -10.376 13.561 6.585 1.00 80.31 201 GLY A O 1
ATOM 1635 N N . SER A 1 202 ? -12.602 13.536 6.397 1.00 77.00 202 SER A N 1
ATOM 1636 C CA . SER A 1 202 ? -12.836 14.904 6.903 1.00 77.00 202 SER A CA 1
ATOM 1637 C C . SER A 1 202 ? -13.959 14.960 7.934 1.00 77.00 202 SER A C 1
ATOM 1639 O O . SER A 1 202 ? -14.343 16.040 8.377 1.00 77.00 202 SER A O 1
ATOM 1641 N N . TYR A 1 203 ? -14.553 13.807 8.231 1.00 86.12 203 TYR A N 1
ATOM 1642 C CA . TYR A 1 203 ? -15.636 13.663 9.180 1.00 86.12 203 TYR A CA 1
ATOM 1643 C C . TYR A 1 203 ? -15.052 13.117 10.476 1.00 86.12 203 TYR A C 1
ATOM 1645 O O . TYR A 1 203 ? -14.414 12.067 10.451 1.00 86.12 203 TYR A O 1
ATOM 1653 N N . ALA A 1 204 ? -15.253 13.834 11.577 1.00 92.19 204 ALA A N 1
ATOM 1654 C CA . ALA A 1 204 ? -14.852 13.405 12.906 1.00 92.19 204 ALA A CA 1
ATOM 1655 C C . ALA A 1 204 ? -16.100 13.235 13.777 1.00 92.19 204 ALA A C 1
ATOM 1657 O O . ALA A 1 204 ? -16.997 14.081 13.736 1.00 92.19 204 ALA A O 1
ATOM 1658 N N . PHE A 1 205 ? -16.163 12.149 14.540 1.00 93.56 205 PHE A N 1
ATOM 1659 C CA . PHE A 1 205 ? -17.287 11.810 15.408 1.00 93.56 205 PHE A CA 1
ATOM 1660 C C . PHE A 1 205 ? -16.787 11.159 16.706 1.00 93.56 205 PHE A C 1
ATOM 1662 O O . PHE A 1 205 ? -15.737 10.516 16.702 1.00 93.56 205 PHE A O 1
ATOM 1669 N N . PRO A 1 206 ? -17.487 11.341 17.834 1.00 95.50 206 PRO A N 1
ATOM 1670 C CA . PRO A 1 206 ? -17.085 10.739 19.100 1.00 95.50 206 PRO A CA 1
ATOM 1671 C C . PRO A 1 206 ? -17.363 9.227 19.114 1.00 95.50 206 PRO A C 1
ATOM 1673 O O . PRO A 1 206 ? -18.353 8.759 18.550 1.00 95.50 206 PRO A O 1
ATOM 1676 N N . ALA A 1 207 ? -16.508 8.453 19.784 1.00 95.38 207 ALA A N 1
ATOM 1677 C CA . ALA A 1 207 ? -16.582 6.991 19.829 1.00 95.38 207 ALA A CA 1
ATOM 1678 C C . ALA A 1 207 ? -17.711 6.450 20.727 1.00 95.38 207 ALA A C 1
ATOM 1680 O O . ALA A 1 207 ? -17.903 5.241 20.808 1.00 95.38 207 ALA A O 1
ATOM 1681 N N . ASN A 1 208 ? -18.479 7.303 21.401 1.00 95.69 208 ASN A N 1
ATOM 1682 C CA . ASN A 1 208 ? -19.682 6.898 22.133 1.00 95.69 208 ASN A CA 1
ATOM 1683 C C . ASN A 1 208 ? -20.978 7.093 21.327 1.00 95.69 208 ASN A C 1
ATOM 1685 O O . ASN A 1 208 ? -22.060 6.777 21.816 1.00 95.69 208 ASN A O 1
ATOM 1689 N N . GLN A 1 209 ? -20.899 7.627 20.105 1.00 93.31 209 GLN A N 1
ATOM 1690 C CA . GLN A 1 209 ? -22.070 7.887 19.278 1.00 93.31 209 GLN A CA 1
ATOM 1691 C C . GLN A 1 209 ? -22.230 6.811 18.207 1.00 93.31 209 GLN A C 1
ATOM 1693 O O . GLN A 1 209 ? -21.295 6.528 17.465 1.00 93.31 209 GLN A O 1
ATOM 1698 N N . GLU A 1 210 ? -23.435 6.248 18.087 1.00 90.50 210 GLU A N 1
ATOM 1699 C CA . GLU A 1 210 ? -23.765 5.347 16.982 1.00 90.50 210 GLU A CA 1
ATOM 1700 C C . GLU A 1 210 ? -23.690 6.103 15.649 1.00 90.50 210 GLU A C 1
ATOM 1702 O O . GLU A 1 210 ? -24.347 7.132 15.452 1.00 90.50 210 GLU A O 1
ATOM 1707 N N . MET A 1 211 ? -22.892 5.584 14.721 1.00 85.75 211 MET A N 1
ATOM 1708 C CA . MET A 1 211 ? -22.825 6.099 13.361 1.00 85.75 211 MET A CA 1
ATOM 1709 C C . MET A 1 211 ? -23.773 5.271 12.503 1.00 85.75 211 MET A C 1
ATOM 1711 O O . MET A 1 211 ? -23.435 4.171 12.075 1.00 85.75 211 MET A O 1
ATOM 1715 N N . GLN A 1 212 ? -24.968 5.794 12.241 1.00 74.94 212 GLN A N 1
ATOM 1716 C CA . GLN A 1 212 ? -25.914 5.144 11.340 1.00 74.94 212 GLN A CA 1
ATOM 1717 C C . GLN A 1 212 ? -25.501 5.404 9.889 1.00 74.94 212 GLN A C 1
ATOM 1719 O O . GLN A 1 212 ? -25.723 6.483 9.343 1.00 74.94 212 GLN A O 1
ATOM 1724 N N . GLY A 1 213 ? -24.876 4.405 9.273 1.00 62.16 213 GLY A N 1
ATOM 1725 C CA . GLY A 1 213 ? -24.572 4.385 7.848 1.00 62.16 213 GLY A CA 1
ATOM 1726 C C . GLY A 1 213 ? -24.772 2.979 7.303 1.00 62.16 213 GLY A C 1
ATOM 1727 O O . GLY A 1 213 ? -23.968 2.093 7.567 1.00 62.16 213 GLY A O 1
ATOM 1728 N N . GLU A 1 214 ? -25.853 2.751 6.554 1.00 53.09 214 GLU A N 1
ATOM 1729 C CA . GLU A 1 214 ? -25.987 1.526 5.744 1.00 53.09 214 GLU A CA 1
ATOM 1730 C C . GLU A 1 214 ? -24.978 1.509 4.588 1.00 53.09 214 GLU A C 1
ATOM 1732 O O . GLU A 1 214 ? -24.616 0.447 4.084 1.00 53.09 214 GLU A O 1
ATOM 1737 N N . GLU A 1 215 ? -24.478 2.679 4.198 1.00 55.75 215 GLU A N 1
ATOM 1738 C CA . GLU A 1 215 ? -23.460 2.812 3.171 1.00 55.75 215 GLU A CA 1
ATOM 1739 C C . GLU A 1 215 ? -22.085 2.539 3.782 1.00 55.75 215 GLU A C 1
ATOM 1741 O O . GLU A 1 215 ? -21.628 3.264 4.669 1.00 55.75 215 GLU A O 1
ATOM 1746 N N . VAL A 1 216 ? -21.399 1.505 3.280 1.00 61.78 216 VAL A N 1
ATOM 1747 C CA . VAL A 1 216 ? -19.945 1.385 3.437 1.00 61.78 216 VAL A CA 1
ATOM 1748 C C . VAL A 1 216 ? -19.367 2.728 3.012 1.00 61.78 216 VAL A C 1
ATOM 1750 O O . VAL A 1 216 ? -19.499 3.121 1.853 1.00 61.78 216 VAL A O 1
ATOM 1753 N N . LEU A 1 217 ? -18.787 3.475 3.952 1.00 72.88 217 LEU A N 1
ATOM 1754 C CA . LEU A 1 217 ? -18.253 4.799 3.659 1.00 72.88 217 LEU A CA 1
ATOM 1755 C C . LEU A 1 217 ? -17.007 4.653 2.793 1.00 72.88 217 LEU A C 1
ATOM 1757 O O . LEU A 1 217 ? -15.874 4.578 3.269 1.00 72.88 217 LEU A O 1
ATOM 1761 N N . TRP A 1 218 ? -17.236 4.607 1.485 1.00 84.56 218 TRP A N 1
ATOM 1762 C CA . TRP A 1 218 ? -16.184 4.558 0.494 1.00 84.56 218 TRP A CA 1
ATOM 1763 C C . TRP A 1 218 ? -15.289 5.800 0.649 1.00 84.56 218 TRP A C 1
ATOM 1765 O O . TRP A 1 218 ? -15.781 6.931 0.801 1.00 84.56 218 TRP A O 1
ATOM 1775 N N . PRO A 1 219 ? -13.957 5.648 0.599 1.00 85.50 219 PRO A N 1
ATOM 1776 C CA . PRO A 1 219 ? -13.068 6.797 0.642 1.00 85.50 219 PRO A CA 1
ATOM 1777 C C . PRO A 1 219 ? -13.319 7.760 -0.535 1.00 85.50 219 PRO A C 1
ATOM 1779 O O . PRO A 1 219 ? -13.905 7.407 -1.556 1.00 85.50 219 PRO A O 1
ATOM 1782 N N . TYR A 1 220 ? -12.906 9.025 -0.386 1.00 87.50 220 TYR A N 1
ATOM 1783 C CA . TYR A 1 220 ? -13.332 10.133 -1.264 1.00 87.50 220 TYR A CA 1
ATOM 1784 C C . TYR A 1 220 ? -13.198 9.885 -2.777 1.00 87.50 220 TYR A C 1
ATOM 1786 O O . TYR A 1 220 ? -14.074 10.306 -3.525 1.00 87.50 220 TYR A O 1
ATOM 1794 N N . LEU A 1 221 ? -12.123 9.236 -3.235 1.00 93.38 221 LEU A N 1
ATOM 1795 C CA . LEU A 1 221 ? -11.915 9.015 -4.669 1.00 93.38 221 LEU A CA 1
ATOM 1796 C C . LEU A 1 221 ? -12.767 7.845 -5.165 1.00 93.38 221 LEU A C 1
ATOM 1798 O O . LEU A 1 221 ? -13.356 7.934 -6.235 1.00 93.38 221 LEU A O 1
ATOM 1802 N N . LEU A 1 222 ? -12.898 6.789 -4.361 1.00 93.56 222 LEU A N 1
ATOM 1803 C CA . LEU A 1 222 ? -13.755 5.641 -4.661 1.00 93.56 222 LEU A CA 1
ATOM 1804 C C . LEU A 1 222 ? -15.248 6.002 -4.676 1.00 93.56 222 LEU A C 1
ATOM 1806 O O . LEU A 1 222 ? -16.018 5.324 -5.345 1.00 93.56 222 LEU A O 1
ATOM 1810 N N . ARG A 1 223 ? -15.655 7.106 -4.031 1.00 91.75 223 ARG A N 1
ATOM 1811 C CA . ARG A 1 223 ? -17.025 7.656 -4.108 1.00 91.75 223 ARG A CA 1
ATOM 1812 C C . ARG A 1 223 ? -17.400 8.255 -5.460 1.00 91.75 223 ARG A C 1
ATOM 1814 O O . ARG A 1 223 ? -18.556 8.611 -5.653 1.00 91.75 223 ARG A O 1
ATOM 1821 N N . TRP A 1 224 ? -16.461 8.425 -6.384 1.00 95.44 224 TRP A N 1
ATOM 1822 C CA . TRP A 1 224 ? -16.790 9.000 -7.684 1.00 95.44 224 TRP A CA 1
ATOM 1823 C C . TRP A 1 224 ? -17.693 8.070 -8.501 1.00 95.44 224 TRP A C 1
ATOM 1825 O O . TRP A 1 224 ? -17.562 6.846 -8.451 1.00 95.44 224 TRP A O 1
ATOM 1835 N N . ASP A 1 225 ? -18.565 8.672 -9.312 1.00 96.88 225 ASP A N 1
ATOM 1836 C CA . ASP A 1 225 ? -19.533 7.954 -10.156 1.00 96.88 225 ASP A CA 1
ATOM 1837 C C . ASP A 1 225 ? -18.868 6.953 -11.113 1.00 96.88 225 ASP A C 1
ATOM 1839 O O . ASP A 1 225 ? -19.468 5.953 -11.493 1.00 96.88 225 ASP A O 1
ATOM 1843 N N . GLU A 1 226 ? -17.608 7.195 -11.494 1.00 97.44 226 GLU A N 1
ATOM 1844 C CA . GLU A 1 226 ? -16.864 6.320 -12.407 1.00 97.44 226 GLU A CA 1
ATOM 1845 C C . GLU A 1 226 ? -16.526 4.936 -11.833 1.00 97.44 226 GLU A C 1
ATOM 1847 O O . GLU A 1 226 ? -16.126 4.067 -12.609 1.00 97.44 226 GLU A O 1
ATOM 1852 N N . PHE A 1 227 ? -16.663 4.765 -10.512 1.00 97.69 227 PHE A N 1
ATOM 1853 C CA . PHE A 1 227 ? -16.431 3.516 -9.779 1.00 97.69 227 PHE A CA 1
ATOM 1854 C C . PHE A 1 227 ? -17.725 2.900 -9.230 1.00 97.69 227 PHE A C 1
ATOM 1856 O O . PHE A 1 227 ? -17.685 1.836 -8.621 1.00 97.69 227 PHE A O 1
ATOM 1863 N N . GLU A 1 228 ? -18.874 3.562 -9.399 1.00 96.00 228 GLU A N 1
ATOM 1864 C CA . GLU A 1 228 ? -20.171 3.075 -8.910 1.00 96.00 228 GLU A CA 1
ATOM 1865 C C . GLU A 1 228 ? -20.515 1.656 -9.413 1.00 96.00 228 GLU A C 1
ATOM 1867 O O . GLU A 1 228 ? -20.961 0.844 -8.599 1.00 96.00 228 GLU A O 1
ATOM 1872 N N . PRO A 1 229 ? -20.302 1.294 -10.698 1.00 97.56 229 PRO A N 1
ATOM 1873 C CA . PRO A 1 229 ? -20.616 -0.052 -11.178 1.00 97.56 229 PRO A CA 1
ATOM 1874 C C . PRO A 1 229 ? -19.803 -1.139 -10.468 1.00 97.56 229 PRO A C 1
ATOM 1876 O O . PRO A 1 229 ? -20.365 -2.139 -10.026 1.00 97.56 229 PRO A O 1
ATOM 1879 N N . GLU A 1 230 ? -18.492 -0.942 -10.341 1.00 97.88 230 GLU A N 1
ATOM 1880 C CA . GLU A 1 230 ? -17.584 -1.880 -9.685 1.00 97.88 230 GLU A CA 1
ATOM 1881 C C . GLU A 1 230 ? -17.859 -1.958 -8.175 1.00 97.88 230 GLU A C 1
ATOM 1883 O O . GLU A 1 230 ? -17.882 -3.056 -7.619 1.00 97.88 230 GLU A O 1
ATOM 1888 N N . ARG A 1 231 ? -18.175 -0.827 -7.522 1.00 95.12 231 ARG A N 1
ATOM 1889 C CA . ARG A 1 231 ? -18.607 -0.808 -6.113 1.00 95.12 231 ARG A CA 1
ATOM 1890 C C . ARG A 1 231 ? -19.860 -1.651 -5.885 1.00 95.12 231 ARG A C 1
ATOM 1892 O O . ARG A 1 231 ? -19.860 -2.499 -4.999 1.00 95.12 231 ARG A O 1
ATOM 1899 N N . ARG A 1 232 ? -20.894 -1.493 -6.720 1.00 95.00 232 ARG A N 1
ATOM 1900 C CA . ARG A 1 232 ? -22.132 -2.289 -6.612 1.00 95.00 232 ARG A CA 1
ATOM 1901 C C . ARG A 1 232 ? -21.902 -3.777 -6.833 1.00 95.00 232 ARG A C 1
ATOM 1903 O O . ARG A 1 232 ? -22.523 -4.588 -6.153 1.00 95.00 232 ARG A O 1
ATOM 1910 N N . LYS A 1 233 ? -21.035 -4.143 -7.784 1.00 96.50 233 LYS A N 1
ATOM 1911 C CA . LYS A 1 233 ? -20.660 -5.549 -7.998 1.00 96.50 233 LYS A CA 1
ATOM 1912 C C . LYS A 1 233 ? -20.005 -6.135 -6.750 1.00 96.50 233 LYS A C 1
ATOM 1914 O O . LYS A 1 233 ? -20.411 -7.208 -6.315 1.00 96.50 233 LYS A O 1
ATOM 1919 N N . TYR A 1 234 ? -19.049 -5.412 -6.165 1.00 95.06 234 TYR A N 1
ATOM 1920 C CA . TYR A 1 234 ? -18.382 -5.825 -4.934 1.00 95.06 234 TYR A CA 1
ATOM 1921 C C . TYR A 1 234 ? -19.363 -5.969 -3.767 1.00 95.06 234 TYR A C 1
ATOM 1923 O O . TYR A 1 234 ? -19.375 -6.990 -3.087 1.00 95.06 234 TYR A O 1
ATOM 1931 N N . GLU A 1 235 ? -20.240 -4.986 -3.560 1.00 92.31 235 GLU A N 1
ATOM 1932 C CA . GLU A 1 235 ? -21.255 -5.032 -2.502 1.00 92.31 235 GLU A CA 1
ATOM 1933 C C . GLU A 1 235 ? -22.234 -6.200 -2.683 1.00 92.31 235 GLU A C 1
ATOM 1935 O O . GLU A 1 235 ? -22.591 -6.858 -1.706 1.00 92.31 235 GLU A O 1
ATOM 1940 N N . ALA A 1 236 ? -22.631 -6.498 -3.924 1.00 94.38 236 ALA A N 1
ATOM 1941 C CA . ALA A 1 236 ? -23.485 -7.639 -4.236 1.00 94.38 236 ALA A CA 1
ATOM 1942 C C . ALA A 1 236 ? -22.783 -8.980 -3.972 1.00 94.38 236 ALA A C 1
ATOM 1944 O O . ALA A 1 236 ? -23.373 -9.849 -3.331 1.00 94.38 236 ALA A O 1
ATOM 1945 N N . ALA A 1 237 ? -21.527 -9.136 -4.405 1.00 95.62 237 ALA A N 1
ATOM 1946 C CA . ALA A 1 237 ? -20.735 -10.339 -4.144 1.00 95.62 237 ALA A CA 1
ATOM 1947 C C . ALA A 1 237 ? -20.498 -10.536 -2.639 1.00 95.62 237 ALA A C 1
ATOM 1949 O O . ALA A 1 237 ? -20.671 -11.628 -2.103 1.00 95.62 237 ALA A O 1
ATOM 1950 N N . ARG A 1 238 ? -20.201 -9.445 -1.927 1.00 92.88 238 ARG A N 1
ATOM 1951 C CA . ARG A 1 238 ? -20.036 -9.444 -0.471 1.00 92.88 238 ARG A CA 1
ATOM 1952 C C . ARG A 1 238 ? -21.313 -9.884 0.230 1.00 92.88 238 ARG A C 1
ATOM 1954 O O . ARG A 1 238 ? -21.257 -10.698 1.146 1.00 92.88 238 ARG A O 1
ATOM 1961 N N . LYS A 1 239 ? -22.459 -9.348 -0.192 1.00 91.88 239 LYS A N 1
ATOM 1962 C CA . LYS A 1 239 ? -23.758 -9.740 0.352 1.00 91.88 239 LYS A CA 1
ATOM 1963 C C . LYS A 1 239 ? -24.047 -11.219 0.089 1.00 91.88 239 LYS A C 1
ATOM 1965 O O . LYS A 1 239 ? -24.470 -11.899 1.009 1.00 91.88 239 LYS A O 1
ATOM 1970 N N . ALA A 1 240 ? -23.754 -11.725 -1.109 1.00 94.88 240 ALA A N 1
ATOM 1971 C CA . ALA A 1 240 ? -23.940 -13.138 -1.436 1.00 94.88 240 ALA A CA 1
ATOM 1972 C C . ALA A 1 240 ? -23.117 -14.065 -0.522 1.00 94.88 240 ALA A C 1
ATOM 1974 O O . ALA A 1 240 ? -23.653 -15.046 -0.020 1.00 94.88 240 ALA A O 1
ATOM 1975 N N . VAL A 1 241 ? -21.856 -13.715 -0.241 1.00 94.75 241 VAL A N 1
ATOM 1976 C CA . VAL A 1 241 ? -20.991 -14.447 0.704 1.00 94.75 241 VAL A CA 1
ATOM 1977 C C . VAL A 1 241 ? -21.578 -14.466 2.119 1.00 94.75 241 VAL A C 1
ATOM 1979 O O . VAL A 1 241 ? -21.567 -15.507 2.778 1.00 94.75 241 VAL A O 1
ATOM 1982 N N . VAL A 1 242 ? -22.095 -13.328 2.595 1.00 91.88 242 VAL A N 1
ATOM 1983 C CA . VAL A 1 242 ? -22.729 -13.234 3.920 1.00 91.88 242 VAL A CA 1
ATOM 1984 C C . VAL A 1 242 ? -24.014 -14.061 3.964 1.00 91.88 242 VAL A C 1
ATOM 1986 O O . VAL A 1 242 ? -24.144 -14.909 4.841 1.00 91.88 242 VAL A O 1
ATOM 1989 N N . ASP A 1 243 ? -24.912 -13.874 2.995 1.00 93.62 243 ASP A N 1
ATOM 1990 C CA . ASP A 1 243 ? -26.198 -14.574 2.914 1.00 93.62 243 ASP A CA 1
ATOM 1991 C C . ASP A 1 243 ? -25.998 -16.105 2.809 1.00 93.62 243 ASP A C 1
ATOM 1993 O O . ASP A 1 243 ? -26.696 -16.881 3.465 1.00 93.62 243 ASP A O 1
ATOM 1997 N N . GLU A 1 244 ? -25.020 -16.565 2.018 1.00 94.75 244 GLU A N 1
ATOM 1998 C CA . GLU A 1 244 ? -24.697 -17.991 1.863 1.00 94.75 244 GLU A CA 1
ATOM 1999 C C . GLU A 1 244 ? -24.155 -18.607 3.156 1.00 94.75 244 GLU A C 1
ATOM 2001 O O . GLU A 1 244 ? -24.541 -19.718 3.536 1.00 94.75 244 GLU A O 1
ATOM 2006 N N . SER A 1 245 ? -23.279 -17.885 3.848 1.00 92.81 245 SER A N 1
ATOM 2007 C CA . SER A 1 245 ? -22.686 -18.357 5.092 1.00 92.81 245 SER A CA 1
ATOM 2008 C C . SER A 1 245 ? -23.671 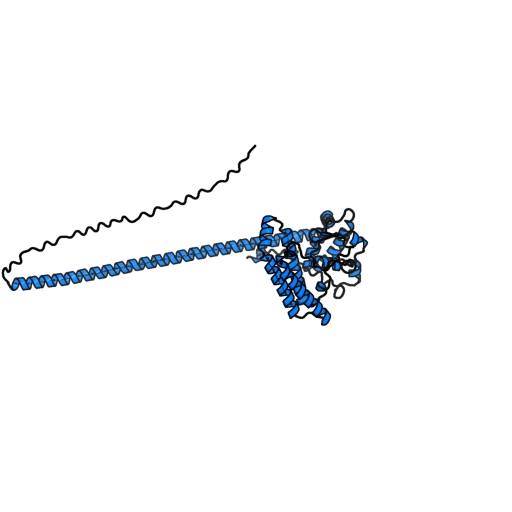-18.305 6.263 1.00 92.81 245 SER A C 1
ATOM 2010 O O . SER A 1 245 ? -23.672 -19.206 7.097 1.00 92.81 245 SER A O 1
ATOM 2012 N N . GLU A 1 246 ? -24.604 -17.350 6.293 1.00 90.88 246 GLU A N 1
ATOM 2013 C CA . GLU A 1 246 ? -25.729 -17.384 7.237 1.00 90.88 246 GLU A CA 1
ATOM 2014 C C . GLU A 1 246 ? -26.665 -18.577 6.978 1.00 90.88 246 GLU A C 1
ATOM 2016 O O . GLU A 1 246 ? -27.169 -19.185 7.925 1.00 90.88 246 GLU A O 1
ATOM 2021 N N . ALA A 1 247 ? -26.874 -18.953 5.711 1.00 93.50 247 ALA A N 1
ATOM 2022 C CA . ALA A 1 247 ? -27.749 -20.065 5.341 1.00 93.50 247 ALA A CA 1
ATOM 2023 C C . ALA A 1 247 ? -27.123 -21.453 5.572 1.00 93.50 247 ALA A C 1
ATOM 2025 O O . ALA A 1 247 ? -27.821 -22.385 5.977 1.00 93.50 247 ALA A O 1
ATOM 2026 N N . SER A 1 248 ? -25.830 -21.613 5.286 1.00 89.62 248 SER A N 1
ATOM 2027 C CA . SER A 1 248 ? -25.143 -22.916 5.283 1.00 89.62 248 SER A CA 1
ATOM 2028 C C . SER A 1 248 ? -24.054 -23.061 6.355 1.00 89.62 248 SER A C 1
ATOM 2030 O O . SER A 1 248 ? -23.506 -24.149 6.537 1.00 89.62 248 SER A O 1
ATOM 2032 N N . GLY A 1 249 ? -23.769 -21.991 7.100 1.00 88.12 249 GLY A N 1
ATOM 2033 C CA . GLY A 1 249 ? -22.724 -21.909 8.122 1.00 88.12 249 GLY A CA 1
ATOM 2034 C C . GLY A 1 249 ? -21.326 -21.599 7.578 1.00 88.12 249 GLY A C 1
ATOM 2035 O O . GLY A 1 249 ? -20.431 -21.321 8.375 1.00 88.12 249 GLY A O 1
ATOM 2036 N N . GLN A 1 250 ? -21.113 -21.672 6.258 1.00 90.56 250 GLN A N 1
ATOM 2037 C CA . GLN A 1 250 ? -19.834 -21.399 5.592 1.00 90.56 250 GLN A CA 1
ATOM 2038 C C . GLN A 1 250 ? -20.072 -20.800 4.198 1.00 90.56 250 GLN A C 1
ATOM 2040 O O . GLN A 1 250 ? -21.028 -21.163 3.526 1.00 90.56 250 GLN A O 1
ATOM 2045 N N . ALA A 1 251 ? -19.202 -19.905 3.734 1.00 92.75 251 ALA A N 1
ATOM 2046 C CA . ALA A 1 251 ? -19.268 -19.402 2.359 1.00 92.75 251 ALA A CA 1
ATOM 2047 C C . ALA A 1 251 ? -18.650 -20.413 1.377 1.00 92.75 251 ALA A C 1
ATOM 2049 O O . ALA A 1 251 ? -17.642 -21.051 1.698 1.00 92.75 251 ALA A O 1
ATOM 2050 N N . SER A 1 252 ? -19.215 -20.555 0.174 1.00 95.56 252 SER A N 1
ATOM 2051 C CA . SER A 1 252 ? -18.614 -21.417 -0.847 1.00 95.56 252 SER A CA 1
ATOM 2052 C C . SER A 1 252 ? -17.372 -20.779 -1.464 1.00 95.56 252 SER A C 1
ATOM 2054 O O . SER A 1 252 ? -17.226 -19.558 -1.537 1.00 95.56 252 SER A O 1
ATOM 2056 N N . VAL A 1 253 ? -16.475 -21.631 -1.968 1.00 95.62 253 VAL A N 1
ATOM 2057 C CA . VAL A 1 253 ? -15.264 -21.195 -2.681 1.00 95.62 253 VAL A CA 1
ATOM 2058 C C . VAL A 1 253 ? -15.616 -20.331 -3.895 1.00 95.62 253 VAL A C 1
ATOM 2060 O O . VAL A 1 253 ? -14.911 -19.370 -4.180 1.00 95.62 253 VAL A O 1
ATOM 2063 N N . GLU A 1 254 ? -16.715 -20.640 -4.587 1.00 96.94 254 GLU A N 1
ATOM 2064 C CA . GLU A 1 254 ? -17.168 -19.881 -5.755 1.00 96.94 254 GLU A CA 1
ATOM 2065 C C . GLU A 1 254 ? -17.598 -18.457 -5.373 1.00 96.94 254 GLU A C 1
ATOM 2067 O O . GLU A 1 254 ? -17.156 -17.499 -6.006 1.00 96.94 254 GLU A O 1
ATOM 2072 N N . SER A 1 255 ? -18.380 -18.291 -4.302 1.00 96.81 255 SER A N 1
ATOM 2073 C CA . SER A 1 255 ? -18.775 -16.960 -3.820 1.00 96.81 255 SER A CA 1
ATOM 2074 C C . SER A 1 255 ? -17.575 -16.128 -3.362 1.00 96.81 255 SER A C 1
ATOM 2076 O O . SER A 1 255 ? -17.523 -14.924 -3.620 1.00 96.81 255 SER A O 1
ATOM 2078 N N . ILE A 1 256 ? -16.583 -16.759 -2.722 1.00 95.94 256 ILE A N 1
ATOM 2079 C CA . ILE A 1 256 ? -15.341 -16.084 -2.313 1.00 95.94 256 ILE A CA 1
ATOM 2080 C C . ILE A 1 256 ? -14.523 -15.655 -3.542 1.00 95.94 256 ILE A C 1
ATOM 2082 O O . ILE A 1 256 ? -14.060 -14.516 -3.590 1.00 95.94 256 ILE A O 1
ATOM 2086 N N . GLN A 1 257 ? -14.406 -16.509 -4.565 1.00 97.19 257 GLN A N 1
ATOM 2087 C CA . GLN A 1 257 ? -13.741 -16.158 -5.827 1.00 97.19 257 GLN A CA 1
ATOM 2088 C C . GLN A 1 257 ? -14.434 -14.985 -6.528 1.00 97.19 257 GLN A C 1
ATOM 2090 O O . GLN A 1 257 ? -13.768 -14.038 -6.935 1.00 97.19 257 GLN A O 1
ATOM 2095 N N . GLN A 1 258 ? -15.767 -14.989 -6.606 1.00 97.50 258 GLN A N 1
ATOM 2096 C CA . GLN A 1 258 ? -16.527 -13.874 -7.185 1.00 97.50 258 GLN A CA 1
ATOM 2097 C C . GLN A 1 258 ? -16.316 -12.566 -6.407 1.00 97.50 258 GLN A C 1
ATOM 2099 O O . GLN A 1 258 ? -16.196 -11.490 -7.002 1.00 97.50 258 GLN A O 1
ATOM 2104 N N . LEU A 1 259 ? -16.237 -12.644 -5.074 1.00 96.44 259 LEU A N 1
ATOM 2105 C CA . LEU A 1 259 ? -15.909 -11.499 -4.228 1.00 96.44 259 LEU A CA 1
ATOM 2106 C C . LEU A 1 259 ? -14.501 -10.965 -4.535 1.00 96.44 259 LEU A C 1
ATOM 2108 O O . LEU A 1 259 ? -14.348 -9.759 -4.743 1.00 96.44 259 LEU A O 1
ATOM 2112 N N . GLN A 1 260 ? -13.502 -11.842 -4.633 1.00 96.94 260 GLN A N 1
ATOM 2113 C CA . GLN A 1 260 ? -12.130 -11.474 -4.992 1.00 96.94 260 GLN A CA 1
ATOM 2114 C C . GLN A 1 260 ? -12.054 -10.817 -6.378 1.00 96.94 260 GLN A C 1
ATOM 2116 O O . GLN A 1 260 ? -11.522 -9.714 -6.507 1.00 96.94 260 GLN A O 1
ATOM 2121 N N . GLU A 1 261 ? -12.654 -11.437 -7.396 1.00 98.06 261 GLU A N 1
ATOM 2122 C CA . GLU A 1 261 ? -12.683 -10.913 -8.766 1.00 98.06 261 GLU A CA 1
ATOM 2123 C C . GLU A 1 261 ? -13.318 -9.517 -8.827 1.00 98.06 261 GLU A C 1
ATOM 2125 O O . GLU A 1 261 ? -12.793 -8.614 -9.483 1.00 98.06 261 GLU A O 1
ATOM 2130 N N . SER A 1 262 ? -14.416 -9.299 -8.098 1.00 97.81 262 SER A N 1
ATOM 2131 C CA . SER A 1 262 ? -15.079 -7.992 -8.051 1.00 97.81 262 SER A CA 1
ATOM 2132 C C . SER A 1 262 ? -14.209 -6.898 -7.408 1.00 97.81 262 SER A C 1
ATOM 2134 O O . SER A 1 262 ? -14.226 -5.748 -7.864 1.00 97.81 262 SER A O 1
ATOM 2136 N N . LEU A 1 263 ? -13.401 -7.242 -6.396 1.00 96.75 263 LEU A N 1
ATOM 2137 C CA . LEU A 1 263 ? -12.442 -6.318 -5.786 1.00 96.75 263 LEU A CA 1
ATOM 2138 C C . LEU A 1 263 ? -11.260 -6.029 -6.721 1.00 96.75 263 LEU A C 1
ATOM 2140 O O . LEU A 1 263 ? -10.810 -4.881 -6.809 1.00 96.75 263 LEU A O 1
ATOM 2144 N N . ASP A 1 264 ? -10.771 -7.039 -7.437 1.00 98.00 264 ASP A N 1
ATOM 2145 C CA . ASP A 1 264 ? -9.704 -6.885 -8.425 1.00 98.00 264 ASP A CA 1
ATOM 2146 C C . ASP A 1 264 ? -10.147 -5.994 -9.591 1.00 98.00 264 ASP A C 1
ATOM 2148 O O . ASP A 1 264 ? -9.385 -5.127 -10.032 1.00 98.00 264 ASP A O 1
ATOM 2152 N N . GLU A 1 265 ? -11.386 -6.140 -10.073 1.00 98.12 265 GLU A N 1
ATOM 2153 C CA . GLU A 1 265 ? -11.979 -5.238 -11.069 1.00 98.12 265 GLU A CA 1
ATOM 2154 C C . GLU A 1 265 ? -11.979 -3.784 -10.572 1.00 98.12 265 GLU A C 1
ATOM 2156 O O . GLU A 1 265 ? -11.479 -2.892 -11.270 1.00 98.12 265 GLU A O 1
ATOM 2161 N N . LEU A 1 266 ? -12.471 -3.547 -9.349 1.00 97.94 266 LEU A N 1
ATOM 2162 C CA . LEU A 1 266 ? -12.502 -2.220 -8.727 1.00 97.94 266 LEU A CA 1
ATOM 2163 C C . LEU A 1 266 ? -11.092 -1.630 -8.565 1.00 97.94 266 LEU A C 1
ATOM 2165 O O . LEU A 1 266 ? -10.854 -0.469 -8.910 1.00 97.94 266 LEU A O 1
ATOM 2169 N N . THR A 1 267 ? -10.141 -2.431 -8.087 1.00 97.69 267 THR A N 1
ATOM 2170 C CA . THR A 1 267 ? -8.750 -2.012 -7.860 1.00 97.69 267 THR A CA 1
ATOM 2171 C C . THR A 1 267 ? -8.059 -1.654 -9.173 1.00 97.69 267 THR A C 1
ATOM 2173 O O . THR A 1 267 ? -7.461 -0.580 -9.304 1.00 97.69 267 THR A O 1
ATOM 2176 N N . ASN A 1 268 ? -8.215 -2.499 -10.195 1.00 97.75 268 ASN A N 1
ATOM 2177 C CA . ASN A 1 268 ? -7.693 -2.238 -11.533 1.00 97.75 268 ASN A CA 1
ATOM 2178 C C . ASN A 1 268 ? -8.301 -0.970 -12.142 1.00 97.75 268 ASN A C 1
ATOM 2180 O O . ASN A 1 268 ? -7.582 -0.177 -12.761 1.00 97.75 268 ASN A O 1
ATOM 2184 N N . ARG A 1 269 ? -9.612 -0.758 -11.968 1.00 98.06 269 ARG A N 1
ATOM 2185 C CA . ARG A 1 269 ? -10.308 0.449 -12.429 1.00 98.06 269 ARG A CA 1
ATOM 2186 C C . ARG A 1 269 ? -9.761 1.699 -11.740 1.00 98.06 269 ARG A C 1
ATOM 2188 O O . ARG A 1 269 ? -9.459 2.677 -12.427 1.00 98.06 269 ARG A O 1
ATOM 2195 N N . PHE A 1 270 ? -9.575 1.651 -10.422 1.00 97.94 270 PHE A N 1
ATOM 2196 C CA . PHE A 1 270 ? -9.033 2.751 -9.625 1.00 97.94 270 PHE A CA 1
ATOM 2197 C C . PHE A 1 270 ? -7.613 3.142 -10.062 1.00 97.94 270 PHE A C 1
ATOM 2199 O O . PHE A 1 270 ? -7.366 4.309 -10.377 1.00 97.94 270 PHE A O 1
ATOM 2206 N N . HIS A 1 271 ? -6.690 2.181 -10.181 1.00 97.12 271 HIS A N 1
ATOM 2207 C CA . HIS A 1 271 ? -5.298 2.469 -10.567 1.00 97.12 271 HIS A CA 1
ATOM 2208 C C . HIS A 1 271 ? -5.148 2.924 -12.025 1.00 97.12 271 HIS A C 1
ATOM 2210 O O . HIS A 1 271 ? -4.248 3.711 -12.332 1.00 97.12 271 HIS A O 1
ATOM 2216 N N . ARG A 1 272 ? -6.032 2.473 -12.926 1.00 97.38 272 ARG A N 1
ATOM 2217 C CA . ARG A 1 272 ? -6.025 2.858 -14.350 1.00 97.38 272 ARG A CA 1
ATOM 2218 C C . ARG A 1 272 ? -6.827 4.129 -14.654 1.00 97.38 272 ARG A C 1
ATOM 2220 O O . ARG A 1 272 ? -6.756 4.611 -15.788 1.00 97.38 272 ARG A O 1
ATOM 2227 N N . SER A 1 273 ? -7.576 4.683 -13.694 1.00 98.00 273 SER A N 1
ATOM 2228 C CA . SER A 1 273 ? -8.377 5.893 -13.917 1.00 98.00 273 SER A CA 1
ATOM 2229 C C . SER A 1 273 ? -7.482 7.089 -14.243 1.00 98.00 273 SER A C 1
ATOM 2231 O O . SER A 1 273 ? -6.733 7.589 -13.401 1.00 98.00 273 SER A O 1
ATOM 2233 N N . ARG A 1 274 ? -7.593 7.600 -15.478 1.00 97.44 274 ARG A N 1
ATOM 2234 C CA . ARG A 1 274 ? -6.910 8.839 -15.886 1.00 97.44 274 ARG A CA 1
ATOM 2235 C C . ARG A 1 274 ? -7.357 10.020 -15.034 1.00 97.44 274 ARG A C 1
ATOM 2237 O O . ARG A 1 274 ? -6.519 10.826 -14.660 1.00 97.44 274 ARG A O 1
ATOM 2244 N N . ARG A 1 275 ? -8.639 10.070 -14.659 1.00 97.50 275 ARG A N 1
ATOM 2245 C CA . ARG A 1 275 ? -9.206 11.137 -13.828 1.00 97.50 275 ARG A CA 1
ATOM 2246 C C . ARG A 1 275 ? -8.545 11.190 -12.451 1.00 97.50 275 ARG A C 1
ATOM 2248 O O . ARG A 1 275 ? -8.207 12.276 -11.988 1.00 97.50 275 ARG A O 1
ATOM 2255 N N . VAL A 1 276 ? -8.309 10.038 -11.818 1.00 96.69 276 VAL A N 1
ATOM 2256 C CA . VAL A 1 276 ? -7.572 9.965 -10.543 1.00 96.69 276 VAL A CA 1
ATOM 2257 C C . VAL A 1 276 ? -6.131 10.450 -10.720 1.00 96.69 276 VAL A C 1
ATOM 2259 O O . VAL A 1 276 ? -5.651 11.247 -9.915 1.00 96.69 276 VAL A O 1
ATOM 2262 N N . GLN A 1 277 ? -5.451 10.025 -11.791 1.00 96.06 277 GLN A N 1
ATOM 2263 C CA . GLN A 1 277 ? -4.072 10.444 -12.078 1.00 96.06 277 GLN A CA 1
ATOM 2264 C C . GLN A 1 277 ? -3.962 11.947 -12.388 1.00 96.06 277 GLN A C 1
ATOM 2266 O O . GLN A 1 277 ? -3.018 12.606 -11.951 1.00 96.06 277 GLN A O 1
ATOM 2271 N N . ASP A 1 278 ? -4.925 12.511 -13.113 1.00 96.44 278 ASP A N 1
ATOM 2272 C CA . ASP A 1 278 ? -5.004 13.944 -13.409 1.00 96.44 278 ASP A CA 1
ATOM 2273 C C . ASP A 1 278 ? -5.239 14.743 -12.125 1.00 96.44 278 ASP A C 1
ATOM 2275 O O . ASP A 1 278 ? -4.472 15.654 -11.814 1.00 96.44 278 ASP A O 1
ATOM 2279 N N . TRP A 1 279 ? -6.202 14.318 -11.302 1.00 95.50 279 TRP A N 1
ATOM 2280 C CA . TRP A 1 279 ? -6.487 14.944 -10.013 1.00 95.50 279 TRP A CA 1
ATOM 2281 C C . TRP A 1 279 ? -5.272 14.945 -9.076 1.00 95.50 279 TRP A C 1
ATOM 2283 O O . TRP A 1 279 ? -4.989 15.962 -8.439 1.00 95.50 279 TRP A O 1
ATOM 2293 N N . LEU A 1 280 ? -4.521 13.837 -9.023 1.00 94.06 280 LEU A N 1
ATOM 2294 C CA . LEU A 1 280 ? -3.277 13.732 -8.256 1.00 94.06 280 LEU A CA 1
ATOM 2295 C C . LEU A 1 280 ? -2.227 14.748 -8.708 1.00 94.06 280 LEU A C 1
ATOM 2297 O O . LEU A 1 280 ? -1.589 15.383 -7.866 1.00 94.06 280 LEU A O 1
ATOM 2301 N N . ARG A 1 281 ? -2.054 14.904 -10.027 1.00 92.31 281 ARG A N 1
ATOM 2302 C CA . ARG A 1 281 ? -1.104 15.860 -10.611 1.00 92.31 281 ARG A CA 1
ATOM 2303 C C . ARG A 1 281 ? -1.511 17.304 -10.338 1.00 92.31 281 ARG A C 1
ATOM 2305 O O . ARG A 1 281 ? -0.649 18.121 -10.036 1.00 92.31 281 ARG A O 1
ATOM 2312 N N . GLU A 1 282 ? -2.803 17.601 -10.422 1.00 94.56 282 GLU A N 1
ATOM 2313 C CA . GLU A 1 282 ? -3.343 18.949 -10.233 1.00 94.56 282 GLU A CA 1
ATOM 2314 C C . GLU A 1 282 ? -3.345 19.393 -8.768 1.00 94.56 282 GLU A C 1
ATOM 2316 O O . GLU A 1 282 ? -2.969 20.522 -8.460 1.00 94.56 282 GLU A O 1
ATOM 2321 N N . HIS A 1 283 ? -3.760 18.515 -7.852 1.00 90.00 283 HIS A N 1
ATOM 2322 C CA . HIS A 1 283 ? -4.008 18.893 -6.460 1.00 90.00 283 HIS A CA 1
ATOM 2323 C C . HIS A 1 283 ? -2.844 18.539 -5.526 1.00 90.00 283 HIS A C 1
ATOM 2325 O O . HIS A 1 283 ? -2.837 18.983 -4.379 1.00 90.00 283 HIS A O 1
ATOM 2331 N N . LEU A 1 284 ? -1.879 17.727 -5.984 1.00 86.62 284 LEU A N 1
ATOM 2332 C CA . LEU A 1 284 ? -0.739 17.226 -5.201 1.00 86.62 284 LEU A CA 1
ATOM 2333 C C . LEU A 1 284 ? -1.141 16.518 -3.894 1.00 86.62 284 LEU A C 1
ATOM 2335 O O . LEU A 1 284 ? -0.336 16.390 -2.969 1.00 86.62 284 LEU A O 1
ATOM 2339 N N . ARG A 1 285 ? -2.384 16.028 -3.793 1.00 83.69 285 ARG A N 1
ATOM 2340 C CA . ARG A 1 285 ? -2.890 15.404 -2.567 1.00 83.69 285 ARG A CA 1
ATOM 2341 C C . ARG A 1 285 ? -2.729 13.884 -2.583 1.00 83.69 285 ARG A C 1
ATOM 2343 O O . ARG A 1 285 ? -3.679 13.106 -2.669 1.00 83.69 285 ARG A O 1
ATOM 2350 N N . PHE A 1 286 ? -1.480 13.450 -2.472 1.00 87.25 286 PHE A N 1
ATOM 2351 C CA . PHE A 1 286 ? -1.125 12.028 -2.436 1.00 87.25 286 PHE A CA 1
ATOM 2352 C C . PHE A 1 286 ? -1.685 11.281 -1.214 1.00 87.25 286 PHE A C 1
ATOM 2354 O O . PHE A 1 286 ? -1.800 10.055 -1.249 1.00 87.25 286 PHE A O 1
ATOM 2361 N N . SER A 1 287 ? -2.047 11.991 -0.140 1.00 77.69 287 SER A N 1
ATOM 2362 C CA . SER A 1 287 ? -2.605 11.387 1.073 1.00 77.69 287 SER A CA 1
ATOM 2363 C C . SER A 1 287 ? -3.969 10.738 0.830 1.00 77.69 287 SER A C 1
ATOM 2365 O O . SER A 1 287 ? -4.156 9.599 1.254 1.00 77.69 287 SER A O 1
ATOM 2367 N N . GLN A 1 288 ? -4.891 11.384 0.097 1.00 83.81 288 GLN A N 1
ATOM 2368 C CA . GLN A 1 288 ? -6.181 10.760 -0.224 1.00 83.81 288 GLN A CA 1
ATOM 2369 C C . GLN A 1 288 ? -5.989 9.541 -1.122 1.00 83.81 288 GLN A C 1
ATOM 2371 O O . GLN A 1 288 ? -6.587 8.507 -0.848 1.00 83.81 288 GLN A O 1
ATOM 2376 N N . TYR A 1 289 ? -5.132 9.613 -2.145 1.00 90.94 289 TYR A N 1
ATOM 2377 C CA . TYR A 1 289 ? -4.859 8.447 -2.992 1.00 90.94 289 TYR A CA 1
ATOM 2378 C C . TYR A 1 289 ? -4.356 7.256 -2.174 1.00 90.94 289 TYR A C 1
ATOM 2380 O O . TYR A 1 289 ? -4.916 6.169 -2.275 1.00 90.94 289 TYR A O 1
ATOM 2388 N N . ARG A 1 290 ? -3.378 7.479 -1.286 1.00 85.44 290 ARG A N 1
ATOM 2389 C CA . ARG A 1 290 ? -2.871 6.429 -0.393 1.00 85.44 290 ARG A CA 1
ATOM 2390 C C . ARG A 1 290 ? -3.933 5.885 0.558 1.00 85.44 290 ARG A C 1
ATOM 2392 O O . ARG A 1 290 ? -3.897 4.702 0.862 1.00 85.44 290 ARG A O 1
ATOM 2399 N N . ALA A 1 291 ? -4.861 6.717 1.029 1.00 80.69 291 ALA A N 1
ATOM 2400 C CA . ALA A 1 291 ? -5.966 6.253 1.866 1.00 80.69 291 ALA A CA 1
ATOM 2401 C C . ALA A 1 291 ? -6.920 5.319 1.097 1.00 80.69 291 ALA A C 1
ATOM 2403 O O . ALA A 1 291 ? -7.330 4.302 1.642 1.00 80.69 291 ALA A O 1
ATOM 2404 N N . ASN A 1 292 ? -7.223 5.626 -0.171 1.00 90.19 292 ASN A N 1
ATOM 2405 C CA . ASN A 1 292 ? -8.059 4.772 -1.028 1.00 90.19 292 ASN A CA 1
ATOM 2406 C C . ASN A 1 292 ? -7.335 3.459 -1.375 1.00 90.19 292 ASN A C 1
ATOM 2408 O O . ASN A 1 292 ? -7.915 2.388 -1.252 1.00 90.19 292 ASN A O 1
ATOM 2412 N N . ASP A 1 293 ? -6.057 3.541 -1.748 1.00 90.19 293 ASP A N 1
ATOM 2413 C CA . ASP A 1 293 ? -5.220 2.375 -2.060 1.00 90.19 293 ASP A CA 1
ATOM 2414 C C . ASP A 1 293 ? -5.103 1.420 -0.864 1.00 90.19 293 ASP A C 1
ATOM 2416 O O . ASP A 1 293 ? -5.299 0.212 -0.975 1.00 90.19 293 ASP A O 1
ATOM 2420 N N . ARG A 1 294 ? -4.877 1.985 0.325 1.00 83.19 294 ARG A N 1
ATOM 2421 C CA . ARG A 1 294 ? -4.834 1.221 1.568 1.00 83.19 294 ARG A CA 1
ATOM 2422 C C . ARG A 1 294 ? -6.176 0.585 1.916 1.00 83.19 294 ARG A C 1
ATOM 2424 O O . ARG A 1 294 ? -6.185 -0.538 2.400 1.00 83.19 294 ARG A O 1
ATOM 2431 N N . PHE A 1 295 ? -7.282 1.285 1.683 1.00 85.19 295 PHE A N 1
ATOM 2432 C CA . PHE A 1 295 ? -8.616 0.735 1.899 1.00 85.19 295 PHE A CA 1
ATOM 2433 C C . PHE A 1 295 ? -8.857 -0.501 1.020 1.00 85.19 295 PHE A C 1
ATOM 2435 O O . PHE A 1 295 ? -9.232 -1.543 1.543 1.00 85.19 295 PHE A O 1
ATOM 2442 N N . LEU A 1 296 ? -8.539 -0.434 -0.279 1.00 91.56 296 LEU A N 1
ATOM 2443 C CA . LEU A 1 296 ? -8.638 -1.593 -1.181 1.00 91.56 296 LEU A CA 1
ATOM 2444 C C . LEU A 1 296 ? -7.752 -2.758 -0.723 1.00 91.56 296 LEU A C 1
ATOM 2446 O O . LEU A 1 296 ? -8.167 -3.913 -0.744 1.00 91.56 296 LEU A O 1
ATOM 2450 N N . TRP A 1 297 ? -6.543 -2.457 -0.253 1.00 87.12 297 TRP A N 1
ATOM 2451 C CA . TRP A 1 297 ? -5.651 -3.479 0.282 1.00 87.12 297 TRP A CA 1
ATOM 2452 C C . TRP A 1 297 ? -6.166 -4.114 1.581 1.00 87.12 297 TRP A C 1
ATOM 2454 O O . TRP A 1 297 ? -5.995 -5.316 1.780 1.00 87.12 297 TRP A O 1
ATOM 2464 N N . ASN A 1 298 ? -6.823 -3.335 2.444 1.00 79.75 298 ASN A N 1
ATOM 2465 C CA . ASN A 1 298 ? -7.491 -3.853 3.635 1.00 79.75 298 ASN A CA 1
ATOM 2466 C C . ASN A 1 298 ? -8.643 -4.796 3.254 1.00 79.75 298 ASN A C 1
ATOM 2468 O O . ASN A 1 298 ? -8.703 -5.894 3.798 1.00 79.75 298 ASN A O 1
ATOM 2472 N N . LEU A 1 299 ? -9.469 -4.438 2.261 1.00 86.81 299 LEU A N 1
ATOM 2473 C CA . LEU A 1 299 ? -10.510 -5.337 1.743 1.00 86.81 299 LEU A CA 1
ATOM 2474 C C . LEU A 1 299 ? -9.914 -6.647 1.208 1.00 86.81 299 LEU A C 1
ATOM 2476 O O . LEU A 1 299 ? -10.401 -7.728 1.521 1.00 86.81 299 LEU A O 1
ATOM 2480 N N . ASN A 1 300 ? -8.809 -6.574 0.461 1.00 90.06 300 ASN A N 1
ATOM 2481 C CA . ASN A 1 300 ? -8.153 -7.772 -0.066 1.00 90.06 300 ASN A CA 1
ATOM 2482 C C . ASN A 1 300 ? -7.618 -8.680 1.053 1.00 90.06 300 ASN A C 1
ATOM 2484 O O . ASN A 1 300 ? -7.685 -9.902 0.961 1.00 90.06 300 ASN A O 1
ATOM 2488 N N . ARG A 1 301 ? -7.103 -8.091 2.136 1.00 82.69 301 ARG A N 1
ATOM 2489 C CA . ARG A 1 301 ? -6.669 -8.842 3.322 1.00 82.69 301 ARG A CA 1
ATOM 2490 C C . ARG A 1 301 ? -7.829 -9.521 4.039 1.00 82.69 301 ARG A C 1
ATOM 2492 O O . ARG A 1 301 ? -7.650 -10.630 4.528 1.00 82.69 301 ARG A O 1
ATOM 2499 N N . GLU A 1 302 ? -8.992 -8.878 4.100 1.00 81.38 302 GLU A N 1
ATOM 2500 C CA . GLU A 1 302 ? -10.205 -9.485 4.655 1.00 81.38 302 GLU A CA 1
ATOM 2501 C C . GLU A 1 302 ? -10.646 -10.698 3.830 1.00 81.38 302 GLU A C 1
ATOM 2503 O O . GLU A 1 302 ? -10.952 -11.739 4.408 1.00 81.38 302 GLU A O 1
ATOM 2508 N N . ILE A 1 303 ? -10.597 -10.608 2.496 1.00 89.81 303 ILE A N 1
ATOM 2509 C CA . ILE A 1 303 ? -10.909 -11.734 1.596 1.00 89.81 303 ILE A CA 1
ATOM 2510 C C . ILE A 1 303 ? -9.894 -12.869 1.763 1.00 89.81 303 ILE A C 1
ATOM 2512 O O . ILE A 1 303 ? -10.286 -14.002 2.023 1.00 89.81 303 ILE A O 1
ATOM 2516 N N . ALA A 1 304 ? -8.592 -12.573 1.701 1.00 86.88 304 ALA A N 1
ATOM 2517 C CA . ALA A 1 304 ? -7.541 -13.582 1.872 1.00 86.88 304 ALA A CA 1
ATOM 2518 C C . ALA A 1 304 ? -7.631 -14.294 3.232 1.00 86.88 304 ALA A C 1
ATOM 2520 O O . ALA A 1 304 ? -7.260 -15.459 3.383 1.00 86.88 304 ALA A O 1
ATOM 2521 N N . GLN A 1 305 ? -8.126 -13.594 4.249 1.00 76.25 305 GLN A N 1
ATOM 2522 C CA . GLN A 1 305 ? -8.354 -14.195 5.547 1.00 76.25 305 GLN A CA 1
ATOM 2523 C C . GLN A 1 305 ? -9.631 -15.038 5.583 1.00 76.25 305 GLN A C 1
ATOM 2525 O O . GLN A 1 305 ? -9.593 -16.126 6.154 1.00 76.25 305 GLN A O 1
ATOM 2530 N N . LEU A 1 306 ? -10.720 -14.590 4.954 1.00 86.00 306 LEU A N 1
ATOM 2531 C CA . LEU A 1 306 ? -11.926 -15.400 4.770 1.00 86.00 306 LEU A CA 1
ATOM 2532 C C . LEU A 1 306 ? -11.603 -16.726 4.071 1.00 86.00 306 LEU A C 1
ATOM 2534 O O . LEU A 1 306 ? -12.082 -17.768 4.502 1.00 86.00 306 LEU A O 1
ATOM 2538 N N . GLU A 1 307 ? -10.734 -16.708 3.059 1.00 88.69 307 GLU A N 1
ATOM 2539 C CA . GLU A 1 307 ? -10.234 -17.918 2.391 1.00 88.69 307 GLU A CA 1
ATOM 2540 C C . GLU A 1 307 ? -9.510 -18.866 3.356 1.00 88.69 307 GLU A C 1
ATOM 2542 O O . GLU A 1 307 ? -9.615 -20.088 3.241 1.00 88.69 307 GLU A O 1
ATOM 2547 N N . LYS A 1 308 ? -8.770 -18.310 4.322 1.00 83.56 308 LYS A N 1
ATOM 2548 C CA . LYS A 1 308 ? -7.969 -19.078 5.279 1.00 83.56 308 LYS A CA 1
ATOM 2549 C C . LYS A 1 308 ? -8.796 -19.650 6.430 1.00 83.56 308 LYS A C 1
ATOM 2551 O O . LYS A 1 308 ? -8.512 -20.762 6.873 1.00 83.56 308 LYS A O 1
ATOM 2556 N N . THR A 1 309 ? -9.748 -18.887 6.969 1.00 79.06 309 THR A N 1
ATOM 2557 C CA . THR A 1 309 ? -10.478 -19.247 8.199 1.00 79.06 309 THR A CA 1
ATOM 2558 C C . THR A 1 309 ? -11.929 -19.644 7.970 1.00 79.06 309 THR A C 1
ATOM 2560 O O . THR A 1 309 ? -12.496 -20.322 8.824 1.00 79.06 309 THR A O 1
ATOM 2563 N N . GLY A 1 310 ? -12.541 -19.220 6.863 1.00 82.00 310 GLY A N 1
ATOM 2564 C CA . GLY A 1 310 ? -13.982 -19.336 6.629 1.00 82.00 310 GLY A CA 1
ATOM 2565 C C . GLY A 1 310 ? -14.838 -18.438 7.534 1.00 82.00 310 GLY A C 1
ATOM 2566 O O . GLY A 1 310 ? -16.058 -18.578 7.548 1.00 82.00 310 GLY A O 1
ATOM 2567 N N . ASP A 1 311 ? -14.226 -17.533 8.304 1.00 78.19 311 ASP A N 1
ATOM 2568 C CA . ASP A 1 311 ? -14.932 -16.677 9.260 1.00 78.19 311 ASP A CA 1
ATOM 2569 C C . ASP A 1 311 ? -15.519 -15.432 8.583 1.00 78.19 311 ASP A C 1
ATOM 2571 O O . ASP A 1 311 ? -14.790 -14.572 8.087 1.00 78.19 311 ASP A O 1
ATOM 2575 N N . ILE A 1 312 ? -16.849 -15.320 8.602 1.00 84.50 312 ILE A N 1
ATOM 2576 C CA . ILE A 1 312 ? -17.594 -14.233 7.954 1.00 84.50 312 ILE A CA 1
ATOM 2577 C C . ILE A 1 312 ? -17.880 -13.028 8.850 1.00 84.50 312 ILE A C 1
ATOM 2579 O O . ILE A 1 312 ? -18.368 -12.014 8.350 1.00 84.50 312 ILE A O 1
ATOM 2583 N N . ARG A 1 313 ? -17.584 -13.079 10.153 1.00 75.56 313 ARG A N 1
ATOM 2584 C CA . ARG A 1 313 ? -17.844 -11.956 11.079 1.00 75.56 313 ARG A CA 1
ATOM 2585 C C . ARG A 1 313 ? -17.282 -10.600 10.621 1.00 75.56 313 ARG A C 1
ATOM 2587 O O . ARG A 1 313 ? -18.004 -9.605 10.734 1.00 75.56 313 ARG A O 1
ATOM 2594 N N . PRO A 1 314 ? -16.081 -10.523 10.012 1.00 71.88 314 PRO A N 1
ATOM 2595 C CA . PRO A 1 314 ? -15.568 -9.288 9.416 1.00 71.88 314 PRO A CA 1
ATOM 2596 C C . PRO A 1 314 ? -16.494 -8.699 8.352 1.00 71.88 314 PRO A C 1
ATOM 2598 O O . PRO A 1 314 ? -16.488 -7.493 8.142 1.00 71.88 314 PRO A O 1
ATOM 2601 N N . PHE A 1 315 ? -17.330 -9.516 7.712 1.00 76.75 315 PHE A N 1
ATOM 2602 C CA . PHE A 1 315 ? -18.302 -9.107 6.701 1.00 76.75 315 PHE A CA 1
ATOM 2603 C C . PHE A 1 315 ? -19.713 -8.872 7.278 1.00 76.75 315 PHE A C 1
ATOM 2605 O O . PHE A 1 315 ? -20.497 -8.136 6.678 1.00 76.75 315 PHE A O 1
ATOM 2612 N N . GLN A 1 316 ? -20.031 -9.401 8.463 1.00 71.69 316 GLN A N 1
ATOM 2613 C CA . GLN A 1 316 ? -21.350 -9.249 9.099 1.00 71.69 316 GLN A CA 1
ATOM 2614 C C . GLN A 1 316 ? -21.590 -7.871 9.730 1.00 71.69 316 GLN A C 1
ATOM 2616 O O . GLN A 1 316 ? -22.734 -7.423 9.793 1.00 71.69 316 GLN A O 1
ATOM 2621 N N . GLY A 1 317 ? -20.537 -7.177 10.188 1.00 61.66 317 GLY A N 1
ATOM 2622 C CA . GLY A 1 317 ? -20.704 -5.845 10.785 1.00 61.66 317 GLY A CA 1
ATOM 2623 C C . GLY A 1 317 ? -21.381 -4.897 9.790 1.00 61.66 317 GLY A C 1
ATOM 2624 O O . GLY A 1 317 ? -20.946 -4.791 8.641 1.00 61.66 317 GLY A O 1
ATOM 2625 N N . ARG A 1 318 ? -22.474 -4.259 10.200 1.00 58.12 318 ARG A N 1
ATOM 2626 C CA . ARG A 1 318 ? -23.197 -3.257 9.404 1.00 58.12 318 ARG A CA 1
ATOM 2627 C C . ARG A 1 318 ? -22.237 -2.093 9.104 1.00 58.12 318 ARG A C 1
ATOM 2629 O O . ARG A 1 318 ? -21.267 -1.911 9.825 1.00 58.12 318 ARG A O 1
ATOM 2636 N N . GLY A 1 319 ? -22.449 -1.328 8.032 1.00 66.25 319 GLY A N 1
ATOM 2637 C CA . GLY A 1 319 ? -21.567 -0.196 7.678 1.00 66.25 319 GLY A CA 1
ATOM 2638 C C . GLY A 1 319 ? -21.458 0.895 8.758 1.00 66.25 319 GLY A C 1
ATOM 2639 O O . GLY A 1 319 ? -20.598 1.767 8.663 1.00 66.25 319 GLY A O 1
ATOM 2640 N N . GLY A 1 320 ? -22.307 0.827 9.787 1.00 79.38 320 GLY A N 1
ATOM 2641 C CA . GLY A 1 320 ? -22.332 1.735 10.918 1.00 79.38 320 GLY A CA 1
ATOM 2642 C C . GLY A 1 320 ? -21.484 1.279 12.100 1.00 79.38 320 GLY A C 1
ATOM 2643 O O . GLY A 1 320 ? -21.271 0.090 12.310 1.00 79.38 320 GLY A O 1
ATOM 2644 N N . TYR A 1 321 ? -21.038 2.256 12.883 1.00 88.75 321 TYR A N 1
ATOM 2645 C CA . TYR A 1 321 ? -20.374 2.046 14.166 1.00 88.75 321 TYR A CA 1
ATOM 2646 C C . TYR A 1 321 ? -21.419 1.929 15.272 1.00 88.75 321 TYR A C 1
ATOM 2648 O O . TYR A 1 321 ? -22.226 2.849 15.428 1.00 88.75 321 TYR A O 1
ATOM 2656 N N . ASN A 1 322 ? -21.379 0.862 16.068 1.00 90.44 322 ASN A N 1
ATOM 2657 C CA . ASN A 1 322 ? -22.190 0.746 17.275 1.00 90.44 322 ASN A CA 1
ATOM 2658 C C . ASN A 1 322 ? -21.291 0.689 18.529 1.00 90.44 322 ASN A C 1
ATOM 2660 O O . ASN A 1 322 ? -20.615 -0.317 18.740 1.00 90.44 322 ASN A O 1
ATOM 2664 N N . PRO A 1 323 ? -21.334 1.702 19.418 1.00 92.25 323 PRO A N 1
ATOM 2665 C CA . PRO A 1 323 ? -20.522 1.746 20.637 1.00 92.25 323 PRO A CA 1
ATOM 2666 C C . PRO A 1 323 ? -20.688 0.523 21.546 1.00 92.25 323 PRO A C 1
ATOM 2668 O O . PRO A 1 323 ? -19.753 0.137 22.233 1.00 92.25 323 PRO A O 1
ATOM 2671 N N . THR A 1 324 ? -21.863 -0.112 21.539 1.00 90.75 324 THR A N 1
ATOM 2672 C CA . THR A 1 324 ? -22.142 -1.274 22.399 1.00 90.75 324 THR A CA 1
ATOM 2673 C C . THR A 1 324 ? -21.532 -2.577 21.893 1.00 90.75 324 THR A C 1
ATOM 2675 O O . THR A 1 324 ? -21.357 -3.498 22.682 1.00 90.75 324 THR A O 1
ATOM 2678 N N . THR A 1 325 ? -21.225 -2.681 20.597 1.00 87.31 325 THR A N 1
ATOM 2679 C CA . THR A 1 325 ? -20.659 -3.900 19.994 1.00 87.31 325 THR A CA 1
ATOM 2680 C C . THR A 1 325 ? -19.244 -3.679 19.485 1.00 87.31 325 THR A C 1
ATOM 2682 O O . THR A 1 325 ? -18.363 -4.486 19.752 1.00 87.31 325 THR A O 1
ATOM 2685 N N . ASP A 1 326 ? -19.021 -2.579 18.771 1.00 88.19 326 ASP A N 1
ATOM 2686 C CA . ASP A 1 326 ? -17.724 -2.203 18.211 1.00 88.19 326 ASP A CA 1
ATOM 2687 C C . ASP A 1 326 ? -16.887 -1.395 19.209 1.00 88.19 326 ASP A C 1
ATOM 2689 O O . ASP A 1 326 ? -15.677 -1.301 19.053 1.00 88.19 326 ASP A O 1
ATOM 2693 N N . GLY A 1 327 ? -17.513 -0.787 20.219 1.00 89.69 327 GLY A N 1
ATOM 2694 C CA . GLY A 1 327 ? -16.839 -0.014 21.264 1.00 89.69 327 GLY A CA 1
ATOM 2695 C C . GLY A 1 327 ? -16.672 -0.755 22.593 1.00 89.69 327 GLY A C 1
ATOM 2696 O O . GLY A 1 327 ? -16.050 -0.199 23.490 1.00 89.69 327 GLY A O 1
ATOM 2697 N N . ASP A 1 328 ? -17.174 -1.990 22.732 1.00 90.44 328 ASP A N 1
ATOM 2698 C CA . ASP A 1 328 ? -17.180 -2.741 24.004 1.00 90.44 328 ASP A CA 1
ATOM 2699 C C . ASP A 1 328 ? -15.763 -2.930 24.574 1.00 90.44 328 ASP A C 1
ATOM 2701 O O . ASP A 1 328 ? -15.494 -2.741 25.763 1.00 90.44 328 ASP A O 1
ATOM 2705 N N . HIS A 1 329 ? -14.809 -3.248 23.700 1.00 91.19 329 HIS A N 1
ATOM 2706 C CA . HIS A 1 329 ? -13.409 -3.398 24.071 1.00 91.19 329 HIS A CA 1
ATOM 2707 C C . HIS A 1 329 ? -12.462 -2.868 22.992 1.00 91.19 329 HIS A C 1
ATOM 2709 O O . HIS A 1 329 ? -12.801 -2.790 21.808 1.00 91.19 329 HIS A O 1
ATOM 2715 N N . VAL A 1 330 ? -11.217 -2.567 23.382 1.00 92.62 330 VAL A N 1
ATOM 2716 C CA . VAL A 1 330 ? -10.197 -1.987 22.484 1.00 92.62 330 VAL A CA 1
ATOM 2717 C C . VAL A 1 330 ? -10.072 -2.771 21.184 1.00 92.62 330 VAL A C 1
ATOM 2719 O O . VAL A 1 330 ? -10.050 -2.185 20.112 1.00 92.62 330 VAL A O 1
ATOM 2722 N N . LEU A 1 331 ? -10.029 -4.102 21.253 1.00 89.06 331 LEU A N 1
ATOM 2723 C CA . LEU A 1 331 ? -9.876 -4.927 20.053 1.00 89.06 331 LEU A CA 1
ATOM 2724 C C . LEU A 1 331 ? -11.048 -4.762 19.075 1.00 89.06 331 LEU A C 1
ATOM 2726 O O . LEU A 1 331 ? -10.789 -4.602 17.887 1.00 89.06 331 LEU A O 1
ATOM 2730 N N . SER A 1 332 ? -12.301 -4.745 19.551 1.00 87.50 332 SER A N 1
ATOM 2731 C CA . SER A 1 332 ? -13.482 -4.541 18.699 1.00 87.50 332 SER A CA 1
ATOM 2732 C C . SER A 1 332 ? -13.413 -3.189 17.993 1.00 87.50 332 SER A C 1
ATOM 2734 O O . SER A 1 332 ? -13.575 -3.125 16.772 1.00 87.50 332 SER A O 1
ATOM 2736 N N . LEU A 1 333 ? -12.988 -2.152 18.722 1.00 91.94 333 LEU A N 1
ATOM 2737 C CA . LEU A 1 333 ? -12.826 -0.807 18.186 1.00 91.94 333 LEU A CA 1
ATOM 2738 C C . LEU A 1 333 ? -11.738 -0.774 17.114 1.00 91.94 333 LEU A C 1
ATOM 2740 O O . LEU A 1 333 ? -11.955 -0.258 16.022 1.00 91.94 333 LEU A O 1
ATOM 2744 N N . LEU A 1 334 ? -10.577 -1.378 17.377 1.00 91.12 334 LEU A N 1
ATOM 2745 C CA . LEU A 1 334 ? -9.485 -1.435 16.404 1.00 91.12 334 LEU A CA 1
ATOM 2746 C C . LEU A 1 334 ? -9.850 -2.247 15.158 1.00 91.12 334 LEU A C 1
ATOM 2748 O O . LEU A 1 334 ? -9.445 -1.879 14.055 1.00 91.12 334 LEU A O 1
ATOM 2752 N N . CYS A 1 335 ? -10.613 -3.331 15.312 1.00 84.81 335 CYS A N 1
ATOM 2753 C CA . CYS A 1 335 ? -11.106 -4.124 14.188 1.00 84.81 335 CYS A CA 1
ATOM 2754 C C . CYS A 1 335 ? -12.048 -3.298 13.319 1.00 84.81 335 CYS A C 1
ATOM 2756 O O . CYS A 1 335 ? -11.846 -3.214 12.106 1.00 84.81 335 CYS A O 1
ATOM 2758 N N . PHE A 1 336 ? -13.016 -2.629 13.949 1.00 86.19 336 PHE A N 1
ATOM 2759 C CA . PHE A 1 336 ? -13.930 -1.719 13.274 1.00 86.19 336 PHE A CA 1
ATOM 2760 C C . PHE A 1 336 ? -13.175 -0.594 12.551 1.00 86.19 336 PHE A C 1
ATOM 2762 O O . PHE A 1 336 ? -13.434 -0.320 11.375 1.00 86.19 336 PHE A O 1
ATOM 2769 N N . MET A 1 337 ? -12.199 0.024 13.219 1.00 89.44 337 MET A N 1
ATOM 2770 C CA . MET A 1 337 ? -11.403 1.109 12.650 1.00 89.44 337 MET A CA 1
ATOM 2771 C C . MET A 1 337 ? -10.565 0.651 11.456 1.00 89.44 337 MET A C 1
ATOM 2773 O O . MET A 1 337 ? -10.576 1.304 10.412 1.00 89.44 337 MET A O 1
ATOM 2777 N N . ASN A 1 338 ? -9.875 -0.486 11.572 1.00 84.06 338 ASN A N 1
ATOM 2778 C CA . ASN A 1 338 ? -9.048 -1.025 10.493 1.00 84.06 338 ASN A CA 1
ATOM 2779 C C . ASN A 1 338 ? -9.890 -1.395 9.262 1.00 84.06 338 ASN A C 1
ATOM 2781 O O . ASN A 1 338 ? -9.511 -1.065 8.134 1.00 84.06 338 ASN A O 1
ATOM 2785 N N . ARG A 1 339 ? -11.054 -2.013 9.490 1.00 77.81 339 ARG A N 1
ATOM 2786 C CA . ARG A 1 339 ? -12.000 -2.398 8.439 1.00 77.81 339 ARG A CA 1
ATOM 2787 C C . ARG A 1 339 ? -12.559 -1.189 7.687 1.00 77.81 339 ARG A C 1
ATOM 2789 O O . ARG A 1 339 ? -12.598 -1.174 6.461 1.00 77.81 339 ARG A O 1
ATOM 2796 N N . ASN A 1 340 ? -12.959 -0.143 8.407 1.00 79.25 340 ASN A N 1
ATOM 2797 C CA . ASN A 1 340 ? -13.592 1.035 7.803 1.00 79.25 340 ASN A CA 1
ATOM 2798 C C . ASN A 1 340 ? -12.595 2.149 7.425 1.00 79.25 340 ASN A C 1
ATOM 2800 O O . ASN A 1 340 ? -12.994 3.216 6.951 1.00 79.25 340 ASN A O 1
ATOM 2804 N N . GLY A 1 341 ? -11.291 1.921 7.627 1.00 80.19 341 GLY A N 1
ATOM 2805 C CA . GLY A 1 341 ? -10.246 2.917 7.374 1.00 80.19 341 GLY A CA 1
ATOM 2806 C C . GLY A 1 341 ? -10.371 4.164 8.256 1.00 80.19 341 GLY A C 1
ATOM 2807 O O . GLY A 1 341 ? -9.968 5.255 7.842 1.00 80.19 341 GLY A O 1
ATOM 2808 N N . ILE A 1 342 ? -10.956 4.005 9.442 1.00 88.75 342 ILE A N 1
ATOM 2809 C CA . ILE A 1 342 ? -11.149 5.056 10.439 1.00 88.75 342 ILE A CA 1
ATOM 2810 C C . ILE A 1 342 ? -9.876 5.173 11.271 1.00 88.75 342 ILE A C 1
ATOM 2812 O O . ILE A 1 342 ? -9.161 4.197 11.500 1.00 88.75 342 ILE A O 1
ATOM 2816 N N . LYS A 1 343 ? -9.574 6.390 11.702 1.00 93.56 343 LYS A N 1
ATOM 2817 C CA . LYS A 1 343 ? -8.394 6.728 12.494 1.00 93.56 343 LYS A CA 1
ATOM 2818 C C . LYS A 1 343 ? -8.805 7.454 13.761 1.00 93.56 343 LYS A C 1
ATOM 2820 O O . LYS A 1 343 ? -9.926 7.937 13.863 1.00 93.56 343 LYS A O 1
ATOM 2825 N N . PHE A 1 344 ? -7.899 7.542 14.719 1.00 97.06 344 PHE A N 1
ATOM 2826 C CA . PHE A 1 344 ? -8.064 8.451 15.841 1.00 97.06 344 PHE A CA 1
ATOM 2827 C C . PHE A 1 344 ? -7.871 9.881 15.334 1.00 97.06 344 PHE A C 1
ATOM 2829 O O . PHE A 1 344 ? -6.849 10.177 14.707 1.00 97.06 344 PHE A O 1
ATOM 2836 N N . ALA A 1 345 ? -8.856 10.741 15.582 1.00 96.69 345 ALA A N 1
ATOM 2837 C CA . ALA A 1 345 ? -8.723 12.179 15.391 1.00 96.69 345 ALA A CA 1
ATOM 2838 C C . ALA A 1 345 ? -7.872 12.768 16.533 1.00 96.69 345 ALA A C 1
ATOM 2840 O O . ALA A 1 345 ? -7.697 12.102 17.557 1.00 96.69 345 ALA A O 1
ATOM 2841 N N . PRO A 1 346 ? -7.393 14.016 16.433 1.00 96.81 346 PRO A N 1
ATOM 2842 C CA . PRO A 1 346 ? -6.879 14.730 17.598 1.00 96.81 346 PRO A CA 1
ATOM 2843 C C . PRO A 1 346 ? -7.961 14.845 18.693 1.00 96.81 346 PRO A C 1
ATOM 2845 O O . PRO A 1 346 ? -9.121 15.112 18.359 1.00 96.81 346 PRO A O 1
ATOM 2848 N N . PRO A 1 347 ? -7.625 14.655 19.983 1.00 96.25 347 PRO A N 1
ATOM 2849 C CA . PRO A 1 347 ? -8.582 14.764 21.073 1.00 96.25 347 PRO A CA 1
ATOM 2850 C C . PRO A 1 347 ? -9.088 16.193 21.225 1.00 96.25 347 PRO A C 1
ATOM 2852 O O . PRO A 1 347 ? -8.424 17.175 20.881 1.00 96.25 347 PRO A O 1
ATOM 2855 N N . GLN A 1 348 ? -10.270 16.306 21.820 1.00 95.88 348 GLN A N 1
ATOM 2856 C CA . GLN A 1 348 ? -10.745 17.584 22.329 1.00 95.88 348 GLN A CA 1
ATOM 2857 C C . GLN A 1 348 ? -9.943 17.971 23.583 1.00 95.88 348 GLN A C 1
ATOM 2859 O O . GLN A 1 348 ? -9.574 17.078 24.350 1.00 95.88 348 GLN A O 1
ATOM 2864 N N . PRO A 1 349 ? -9.710 19.272 23.839 1.00 96.19 349 PRO A N 1
ATOM 2865 C CA . PRO A 1 349 ? -8.997 19.713 25.036 1.00 96.19 349 PRO A CA 1
ATOM 2866 C C . PRO A 1 349 ? -9.604 19.124 26.317 1.00 96.19 349 PRO A C 1
ATOM 2868 O O . PRO A 1 349 ? -10.808 19.259 26.546 1.00 96.19 349 PRO A O 1
ATOM 2871 N N . GLY A 1 350 ? -8.781 18.480 27.145 1.00 96.19 350 GLY A N 1
ATOM 2872 C CA . GLY A 1 350 ? -9.206 17.787 28.369 1.00 96.19 350 GLY A CA 1
ATOM 2873 C C . GLY A 1 350 ? -9.539 16.300 28.187 1.00 96.19 350 GLY A C 1
ATOM 2874 O O . GLY A 1 350 ? -9.860 15.631 29.167 1.00 96.19 350 GLY A O 1
ATOM 2875 N N . SER A 1 351 ? -9.471 15.774 26.961 1.00 97.19 351 SER A N 1
ATOM 2876 C CA . SER A 1 351 ? -9.733 14.360 26.633 1.00 97.19 351 SER A CA 1
ATOM 2877 C C . SER A 1 351 ? -8.455 13.535 26.433 1.00 97.19 351 SER A C 1
ATOM 2879 O O . SER A 1 351 ? -8.506 12.373 26.030 1.00 97.19 351 SER A O 1
ATOM 2881 N N . GLU A 1 352 ? -7.288 14.112 26.716 1.00 96.81 352 GLU A N 1
ATOM 2882 C CA . GLU A 1 352 ? -5.977 13.502 26.473 1.00 96.81 352 GLU A CA 1
ATOM 2883 C C . GLU A 1 352 ? -5.781 12.223 27.305 1.00 96.81 352 GLU A C 1
ATOM 2885 O O . GLU A 1 352 ? -5.170 11.252 26.852 1.00 96.81 352 GLU A O 1
ATOM 2890 N N . PHE A 1 353 ? -6.369 12.169 28.505 1.00 97.06 353 PHE A N 1
ATOM 2891 C CA . PHE A 1 353 ? -6.280 11.008 29.395 1.00 97.06 353 PHE A CA 1
ATOM 2892 C C . PHE A 1 353 ? -6.827 9.720 28.754 1.00 97.06 353 PHE A C 1
ATOM 2894 O O . PHE A 1 353 ? -6.264 8.640 28.962 1.00 97.06 353 PHE A O 1
ATOM 2901 N N . ALA A 1 354 ? -7.884 9.826 27.939 1.00 97.44 354 ALA A N 1
ATOM 2902 C CA . ALA A 1 354 ? -8.479 8.693 27.239 1.00 97.44 354 ALA A CA 1
ATOM 2903 C C . ALA A 1 354 ? -7.510 8.119 26.193 1.00 97.44 354 ALA A C 1
ATOM 2905 O O . ALA A 1 354 ? -7.377 6.901 26.063 1.00 97.44 354 ALA A O 1
ATOM 2906 N N . TYR A 1 355 ? -6.752 8.988 25.517 1.00 97.56 355 TYR A N 1
ATOM 2907 C CA . TYR A 1 355 ? -5.741 8.598 24.533 1.00 97.56 355 TYR A CA 1
ATOM 2908 C C . TYR A 1 355 ? -4.546 7.920 25.200 1.00 97.56 355 TYR A C 1
ATOM 2910 O O . TYR A 1 355 ? -4.069 6.901 24.701 1.00 97.56 355 TYR A O 1
ATOM 2918 N N . HIS A 1 356 ? -4.103 8.404 26.364 1.00 97.19 356 HIS A N 1
ATOM 2919 C CA . HIS A 1 356 ? -3.059 7.730 27.145 1.00 97.19 356 HIS A CA 1
ATOM 2920 C C . HIS A 1 356 ? -3.489 6.336 27.625 1.00 97.19 356 HIS A C 1
ATOM 2922 O O . HIS A 1 356 ? -2.700 5.382 27.561 1.00 97.19 356 HIS A O 1
ATOM 2928 N N . ARG A 1 357 ? -4.742 6.190 28.077 1.00 96.44 357 ARG A N 1
ATOM 2929 C CA . ARG A 1 357 ? -5.304 4.894 28.487 1.00 96.44 357 ARG A CA 1
ATOM 2930 C C . ARG A 1 357 ? -5.368 3.920 27.312 1.00 96.44 357 ARG A C 1
ATOM 2932 O O . ARG A 1 357 ? -4.821 2.819 27.415 1.00 96.44 357 ARG A O 1
ATOM 2939 N N . LEU A 1 358 ? -5.941 4.352 26.188 1.00 96.31 358 LEU A N 1
ATOM 2940 C CA . LEU A 1 358 ? -5.998 3.564 24.957 1.00 96.31 358 LEU A CA 1
ATOM 2941 C C . LEU A 1 358 ? -4.606 3.181 24.465 1.00 96.31 358 LEU A C 1
ATOM 2943 O O . LEU A 1 358 ? -4.361 2.014 24.174 1.00 96.31 358 LEU A O 1
ATOM 2947 N N . PHE A 1 359 ? -3.667 4.125 24.430 1.00 96.88 359 PHE A N 1
ATOM 2948 C CA . PHE A 1 359 ? -2.292 3.853 24.026 1.00 96.88 359 PHE A CA 1
ATOM 2949 C C . PHE A 1 359 ? -1.656 2.756 24.884 1.00 96.88 359 PHE A C 1
ATOM 2951 O O . PHE A 1 359 ? -1.012 1.853 24.351 1.00 96.88 359 PHE A O 1
ATOM 2958 N N . THR A 1 360 ? -1.869 2.793 26.201 1.00 96.00 360 THR A N 1
ATOM 2959 C CA . THR A 1 360 ? -1.341 1.780 27.122 1.00 96.00 360 THR A CA 1
ATOM 2960 C C . THR A 1 360 ? -1.906 0.393 26.808 1.00 96.00 360 THR A C 1
ATOM 2962 O O . THR A 1 360 ? -1.139 -0.568 26.713 1.00 96.00 360 THR A O 1
ATOM 2965 N N . GLN A 1 361 ? -3.218 0.291 26.574 1.00 94.75 361 GLN A N 1
ATOM 2966 C CA . GLN A 1 361 ? -3.880 -0.963 26.197 1.00 94.75 361 GLN A CA 1
ATOM 2967 C C . GLN A 1 361 ? -3.417 -1.461 24.816 1.00 94.75 361 GLN A C 1
ATOM 2969 O O . GLN A 1 361 ? -3.013 -2.615 24.678 1.00 94.75 361 GLN A O 1
ATOM 2974 N N . MET A 1 362 ? -3.384 -0.588 23.803 1.00 94.31 362 MET A N 1
ATOM 2975 C CA . MET A 1 362 ? -2.921 -0.916 22.448 1.00 94.31 362 MET A CA 1
ATOM 2976 C C . MET A 1 362 ? -1.458 -1.362 22.429 1.00 94.31 362 MET A C 1
ATOM 2978 O O . MET A 1 362 ? -1.111 -2.327 21.751 1.00 94.31 362 MET A O 1
ATOM 2982 N N . ARG A 1 363 ? -0.591 -0.687 23.191 1.00 94.38 363 ARG A N 1
ATOM 2983 C CA . ARG A 1 363 ? 0.821 -1.058 23.334 1.00 94.38 363 ARG A CA 1
ATOM 2984 C C . ARG A 1 363 ? 0.961 -2.431 23.984 1.00 94.38 363 ARG A C 1
ATOM 2986 O O . ARG A 1 363 ? 1.782 -3.217 23.521 1.00 94.38 363 ARG A O 1
ATOM 2993 N N . ALA A 1 364 ? 0.180 -2.720 25.025 1.00 91.44 364 ALA A N 1
ATOM 2994 C CA . ALA A 1 364 ? 0.189 -4.025 25.681 1.00 91.44 364 ALA A CA 1
ATOM 2995 C C . ALA A 1 364 ? -0.230 -5.144 24.715 1.00 91.44 364 ALA A C 1
ATOM 2997 O O . ALA A 1 364 ? 0.468 -6.151 24.630 1.00 91.44 364 ALA A O 1
ATOM 2998 N N . ILE A 1 365 ? -1.293 -4.930 23.929 1.00 89.31 365 ILE A N 1
ATOM 2999 C CA . ILE A 1 365 ? -1.719 -5.863 22.874 1.00 89.31 365 ILE A CA 1
ATOM 3000 C C . ILE A 1 365 ? -0.592 -6.051 21.858 1.00 89.31 365 ILE A C 1
ATOM 3002 O O . ILE A 1 365 ? -0.183 -7.175 21.584 1.00 89.31 365 ILE A O 1
ATOM 3006 N N . TYR A 1 366 ? -0.038 -4.959 21.331 1.00 90.06 366 TYR A N 1
ATOM 3007 C CA . TYR A 1 366 ? 0.979 -5.038 20.288 1.00 90.06 366 TYR A CA 1
ATOM 3008 C C . TYR A 1 366 ? 2.259 -5.736 20.753 1.00 90.06 366 TYR A C 1
ATOM 3010 O O . TYR A 1 366 ? 2.854 -6.482 19.987 1.00 90.06 366 TYR A O 1
ATOM 3018 N N . LEU A 1 367 ? 2.650 -5.594 22.022 1.00 90.25 367 LEU A N 1
ATOM 3019 C CA . LEU A 1 367 ? 3.785 -6.334 22.583 1.00 90.25 367 LEU A CA 1
ATOM 3020 C C . LEU A 1 367 ? 3.626 -7.858 22.499 1.00 90.25 367 LEU A C 1
ATOM 3022 O O . LEU A 1 367 ? 4.640 -8.546 22.449 1.00 90.25 367 LEU A O 1
ATOM 3026 N N . THR A 1 368 ? 2.397 -8.381 22.461 1.00 86.44 368 THR A N 1
ATOM 3027 C CA . THR A 1 368 ? 2.150 -9.830 22.332 1.00 86.44 368 THR A CA 1
ATOM 3028 C C . THR A 1 368 ? 2.383 -10.361 20.918 1.00 86.44 368 THR A C 1
ATOM 3030 O O . THR A 1 368 ? 2.673 -11.543 20.756 1.00 86.44 368 THR A O 1
ATOM 3033 N N . VAL A 1 369 ? 2.297 -9.489 19.908 1.00 85.50 369 VAL A N 1
ATOM 3034 C CA . VAL A 1 369 ? 2.411 -9.842 18.482 1.00 85.50 369 VAL A CA 1
ATOM 3035 C C . VAL A 1 369 ? 3.622 -9.217 17.795 1.00 85.50 369 VAL A C 1
ATOM 3037 O O . VAL A 1 369 ? 3.926 -9.567 16.660 1.00 85.50 369 VAL A O 1
ATOM 3040 N N . ALA A 1 370 ? 4.336 -8.314 18.472 1.00 85.31 370 ALA A N 1
ATOM 3041 C CA . ALA A 1 370 ? 5.439 -7.549 17.896 1.00 85.31 370 ALA A CA 1
ATOM 3042 C C . ALA A 1 370 ? 6.538 -8.440 17.299 1.00 85.31 370 ALA A C 1
ATOM 3044 O O . ALA A 1 370 ? 7.124 -8.072 16.286 1.00 85.31 370 ALA A O 1
ATOM 3045 N N . ASP A 1 371 ? 6.793 -9.612 17.883 1.00 84.00 371 ASP A N 1
ATOM 3046 C CA . ASP A 1 371 ? 7.820 -10.542 17.398 1.00 84.00 371 ASP A CA 1
ATOM 3047 C C . ASP A 1 371 ? 7.506 -11.100 15.997 1.00 84.00 371 ASP A C 1
ATOM 3049 O O . ASP A 1 371 ? 8.427 -11.464 15.266 1.00 84.00 371 ASP A O 1
ATOM 3053 N N . TYR A 1 372 ? 6.229 -11.112 15.601 1.00 80.31 372 TYR A N 1
ATOM 3054 C CA . TYR A 1 372 ? 5.771 -11.540 14.277 1.00 80.31 372 TYR A CA 1
ATOM 3055 C C . TYR A 1 372 ? 5.677 -10.390 13.264 1.00 80.31 372 TYR A C 1
ATOM 3057 O O . TYR A 1 372 ? 5.418 -10.636 12.087 1.00 80.31 372 TYR A O 1
ATOM 3065 N N . ASP A 1 373 ? 5.873 -9.134 13.682 1.00 80.81 373 ASP A N 1
ATOM 3066 C CA . ASP A 1 373 ? 5.852 -8.007 12.751 1.00 80.81 373 ASP A CA 1
ATOM 3067 C C . ASP A 1 373 ? 7.209 -7.863 12.030 1.00 80.81 373 ASP A C 1
ATOM 3069 O O . ASP A 1 373 ? 8.146 -7.210 12.494 1.00 80.81 373 ASP A O 1
ATOM 3073 N N . GLU A 1 374 ? 7.303 -8.426 10.824 1.00 78.94 374 GLU A N 1
ATOM 3074 C CA . GLU A 1 374 ? 8.477 -8.320 9.938 1.00 78.94 374 GLU A CA 1
ATOM 3075 C C . GLU A 1 374 ? 8.871 -6.868 9.608 1.00 78.94 374 GLU A C 1
ATOM 3077 O O . GLU A 1 374 ? 9.986 -6.573 9.165 1.00 78.94 374 GLU A O 1
ATOM 3082 N N . SER A 1 375 ? 7.955 -5.916 9.783 1.00 73.94 375 SER A N 1
ATOM 3083 C CA . SER A 1 375 ? 8.198 -4.523 9.427 1.00 73.94 375 SER A CA 1
ATOM 3084 C C . SER A 1 375 ? 9.024 -3.749 10.459 1.00 73.94 375 SER A C 1
ATOM 3086 O O . SER A 1 375 ? 9.547 -2.680 10.121 1.00 73.94 375 SER A O 1
ATOM 3088 N N . ILE A 1 376 ? 9.155 -4.272 11.686 1.00 77.50 376 ILE A N 1
ATOM 3089 C CA . ILE A 1 376 ? 10.017 -3.703 12.734 1.00 77.50 376 ILE A CA 1
ATOM 3090 C C . ILE A 1 376 ? 11.405 -4.346 12.786 1.00 77.50 376 ILE A C 1
ATOM 3092 O O . ILE A 1 376 ? 12.268 -3.829 13.502 1.00 77.50 376 ILE A O 1
ATOM 3096 N N . GLN A 1 377 ? 11.617 -5.420 12.021 1.00 79.19 377 GLN A N 1
ATOM 3097 C CA . GLN A 1 377 ? 12.894 -6.104 11.847 1.00 79.19 377 GLN A CA 1
ATOM 3098 C C . GLN A 1 377 ? 13.548 -5.592 10.550 1.00 79.19 377 GLN A C 1
ATOM 3100 O O . GLN A 1 377 ? 13.249 -6.084 9.457 1.00 79.19 377 GLN A O 1
ATOM 3105 N N . PRO A 1 378 ? 14.367 -4.523 10.612 1.00 75.31 378 PRO A N 1
ATOM 3106 C CA . PRO A 1 378 ? 15.128 -4.092 9.454 1.00 75.31 378 PRO A CA 1
ATOM 3107 C C . PRO A 1 378 ? 16.193 -5.148 9.157 1.00 75.31 378 PRO A C 1
ATOM 3109 O O . PRO A 1 378 ? 17.214 -5.226 9.833 1.00 75.31 378 PRO A O 1
ATOM 3112 N N . GLU A 1 379 ? 15.942 -5.970 8.150 1.00 77.88 379 GLU A N 1
ATOM 3113 C CA . GLU A 1 379 ? 17.002 -6.713 7.482 1.00 77.88 379 GLU A CA 1
ATOM 3114 C C . GLU A 1 379 ? 17.749 -5.758 6.557 1.00 77.88 379 GLU A C 1
ATOM 3116 O O . GLU A 1 379 ? 17.136 -4.877 5.936 1.00 77.88 379 GLU A O 1
ATOM 3121 N N . ASP A 1 380 ? 19.068 -5.914 6.460 1.00 73.56 380 ASP A N 1
ATOM 3122 C CA . ASP A 1 380 ? 19.828 -5.167 5.472 1.00 73.56 380 ASP A CA 1
ATOM 3123 C C . ASP A 1 380 ? 19.513 -5.710 4.073 1.00 73.56 380 ASP A C 1
ATOM 3125 O O . ASP A 1 380 ? 20.131 -6.638 3.562 1.00 73.56 380 ASP A O 1
ATOM 3129 N N . LEU A 1 381 ? 18.493 -5.121 3.446 1.00 69.50 381 LEU A N 1
ATOM 3130 C CA . LEU A 1 381 ? 18.046 -5.504 2.109 1.00 69.50 381 LEU A CA 1
ATOM 3131 C C . LEU A 1 381 ? 19.104 -5.223 1.029 1.00 69.50 381 LEU A C 1
ATOM 3133 O O . LEU A 1 381 ? 18.898 -5.623 -0.118 1.00 69.50 381 LEU A O 1
ATOM 3137 N N . THR A 1 382 ? 20.197 -4.520 1.353 1.00 65.94 382 THR A N 1
ATOM 3138 C CA . THR A 1 382 ? 21.299 -4.303 0.408 1.00 65.94 382 THR A CA 1
ATOM 3139 C C . THR A 1 382 ? 22.128 -5.568 0.192 1.00 65.94 382 THR A C 1
ATOM 3141 O O . THR A 1 382 ? 22.559 -5.803 -0.936 1.00 65.94 382 THR A O 1
ATOM 3144 N N . GLU A 1 383 ? 22.232 -6.438 1.203 1.00 73.50 383 GLU A N 1
ATOM 3145 C CA . GLU A 1 383 ? 22.947 -7.721 1.114 1.00 73.50 383 GLU A CA 1
ATOM 3146 C C . GLU A 1 383 ? 22.254 -8.716 0.164 1.00 73.50 383 GLU A C 1
ATOM 3148 O O . GLU A 1 383 ? 22.891 -9.610 -0.377 1.00 73.50 383 GLU A O 1
ATOM 3153 N N . LEU A 1 384 ? 20.956 -8.539 -0.112 1.00 68.75 384 LEU A N 1
ATOM 3154 C CA . LEU A 1 384 ? 20.195 -9.388 -1.042 1.00 68.75 384 LEU A CA 1
ATOM 3155 C C . LEU A 1 384 ? 20.443 -9.064 -2.529 1.00 68.75 384 LEU A C 1
ATOM 3157 O O . LEU A 1 384 ? 19.870 -9.718 -3.402 1.00 68.75 384 LEU A O 1
ATOM 3161 N N . VAL A 1 385 ? 21.214 -8.012 -2.827 1.00 63.50 385 VAL A N 1
ATOM 3162 C CA . VAL A 1 385 ? 21.497 -7.537 -4.198 1.00 63.50 385 VAL A CA 1
ATOM 3163 C C . VAL A 1 385 ? 22.927 -7.882 -4.650 1.00 63.50 385 VAL A C 1
ATOM 3165 O O . VAL A 1 385 ? 23.304 -7.584 -5.795 1.00 63.50 385 VAL A O 1
ATOM 3168 N N . GLU A 1 386 ? 23.715 -8.497 -3.767 1.00 58.81 386 GLU A N 1
ATOM 3169 C CA . GLU A 1 386 ? 24.980 -9.167 -4.096 1.00 58.81 386 GLU A CA 1
ATOM 3170 C C . GLU A 1 386 ? 24.718 -10.543 -4.717 1.00 58.81 386 GLU A C 1
ATOM 3172 O O . GLU A 1 386 ? 25.375 -10.827 -5.749 1.00 58.81 386 GLU A O 1
#

Secondary structure (DSSP, 8-state):
-----------------------------------------------HHHHHHHHHHHHHHHHHHHHHHHHHHHHHHHHHHHHHHHHHHHHHHHHHHHHHHHHHHHHHHHHHHHHHHHHHHHHHHHHHHHHHHHHHHHHH-GGGGHHHHHTSHHHHHHHHHHTTTTHHHHS-TTT-SS-HHHHHHTBPPHHHHHH-EEEETTEEEETTS-B--SS----TTTTSGGGHHHHHHHHHHHHHHHHHHHHHSS--HHHHHHHHHHHHHHHHHHHH-HHHHHHHHHH--HHHHHHHHHHHHHHHHHHHHHHHH---HHHHS-SSB-TTTTSSBHHHHHHHHHHHT-EEPPPPTT-HHHHHHHHHHHHHHHHHHGGG-TTSS---TTGGG-